Protein AF-0000000082897290 (afdb_homodimer)

Organism: Panagrellus redivivus (NCBI:txid6233)

Secondary structure (DSSP, 8-state):
-----------------------------------------HHHHHHHHHHHHHHHHHHHHHHHHHHHHHHHHHHHHHHTTS-PPPPS-HHHHHHSPPGGG-HHHHHHHHTS-------EE--HHHHHHHHHHHHHHHHHHHTTSHHHHTS-HHHHHHHHHHHTTHHHHHHHHHHS--S-TT-EE-TTSEEE-SS--TTS-HHHHHHHHHIIIIIIHHHHHHT--HHHHHHHHHHHHS-TT-TT--HHHHHHHHHHHHHHHHHHHHHHHHHH-HHHHHHHHHHHHHHHHHHHHHHHHHHHHHHHHHHTT-S---HHHHHHHH---HHHHHHHHH---------------------------/-----------------------------------------HHHHHHHHHHHHHHHHHHHHHHHHHHHHHHHHHHHHHHTTS-PPPPS-HHHHHHSPPGGG-HHHHHHHHTS-------EE--HHHHHHHHHHHHHHHHHHHTTSHHHHTS-HHHHHHHHHHHTTHHHHHHHHHHS--S-TT-EE-TTSEEE-SS--TTS-HHHHHHHHHIIIIIIHHHHHHT--HHHHHHHHHHHHS-TT-TT--HHHHHHHHHHHHHHHHHHHHHHHHHH-HHHHHHHHHHHHHHHHHHHHHHHHHHHHHHHHHHTT-S---HHHHHHHH---HHHHHHHHH---------------------------

InterPro domains:
  IPR000536 Nuclear hormone receptor, ligand-binding domain [PF00104] (116-308)
  IPR000536 Nuclear hormone receptor, ligand-binding domain [PS51843] (71-324)
  IPR000536 Nuclear hormone receptor, ligand-binding domain [SM00430] (129-295)
  IPR001723 Nuclear hormone receptor [PR00398] (130-151)
  IPR001723 Nuclear hormone receptor [PR00398] (151-167)
  IPR001723 Nuclear hormone receptor [PR00398] (222-237)
  IPR001723 Nuclear hormone receptor [PR00398] (283-300)
  IPR035500 Nuclear hormone receptor-like domain superfamily [G3DSA:1.10.565.10] (68-333)
  IPR035500 Nuclear hormone receptor-like domain superfamily [SSF48508] (71-319)
  IPR050274 Nuclear hormone receptor family NR2 subfamily [PTHR24083] (1-321)

Foldseek 3Di:
DDDDPDDPPPDDPPPPDCPPDPPDPDDDCPPPDPPPPDDPVPVVVVVVVVVVVVVVVLLVVLLVLLVLLLVLLVLCVQQLQFPDDADQDPLCLQPDAACSVPVVSSVVRSPDGQAADEADADDPVNVQRSLRSQLSSVSSSQCSQVLLVPDDPQQNLLLSLLCSPLRSLLVQLVPADPPDQFWTADRNNHIDGLDDDVLDDPLVSVLSVLSSPLPNNLCVVLVDDSSLSSLLSLLLSLQLPGPPHDPVSSVVSVVSSVSSLVSSLVVLCVVPHNVVSVVSSVSSVCSSVSSNVSSVSVLVVVVVCVVVVSDDHRPNRCCSNPNDDPVRVVVVVPCPPPPPPPPPPPVPPPPPPPPPPPDDD/DDDDDDPDDDDDPPPDDPPPPPPDPDDDPDPPDPDPPDDPVPVVVVVVVVVVVVVVVLLVVLLVLLVLLLVLLVLCVQQLQFPDDADQDPLCLQPDAACSVPVVSSVVRSPDGQAADEADADDPVNVQRSLRSQLSSVSSSQCSQVLLVVDDSQQNLLLSLLCSPLRSLLVQLQPADPPDQFWTADRNNHIDGLDDDVLDDPLVSVLSVLSSPLPNNLCVVLVDDSSLSSLLSLLLSLQLPGPPHDPVSSVVSVVSSVSSLVSSLVVLCVVPHNVVSVVSSVSSVCSSVSSNVSSVSVLVVVVVCVVVVSDDHRPNRCCSNPNDDPVRVVVVVPCPPPPPPPPPCPVPPPPPPPPPPPDPD

Solvent-accessible surface area (backbone atoms only — not comparable to full-atom values): 41836 Å² total; per-residue (Å²): 132,86,89,67,96,65,89,67,87,69,81,79,84,73,78,82,80,80,76,76,78,78,76,80,80,80,73,86,72,78,81,71,78,81,70,80,78,75,82,78,62,64,58,59,55,48,53,53,46,49,51,47,49,51,50,49,51,50,49,50,52,23,39,50,51,47,51,50,42,32,53,52,43,54,52,42,68,50,38,72,38,27,74,73,76,65,67,74,41,64,67,57,54,69,72,46,84,45,60,85,79,34,67,66,59,49,55,59,39,40,70,56,51,54,62,59,77,56,80,40,77,53,50,73,65,52,54,53,53,52,47,50,44,41,50,42,49,47,50,37,53,46,58,71,36,69,67,54,59,71,46,55,70,66,42,45,51,22,42,50,37,55,31,60,56,41,48,46,53,50,52,44,49,69,67,26,60,90,74,54,81,53,41,40,42,47,61,55,19,34,24,53,51,82,68,85,56,87,90,48,62,69,59,55,55,56,46,48,46,44,44,34,63,61,43,32,40,53,46,58,74,63,61,66,46,70,56,57,45,31,44,49,54,49,42,67,49,39,46,52,76,37,64,79,46,55,78,85,49,26,61,57,34,42,50,49,23,48,35,41,52,43,29,47,50,54,51,36,27,74,72,64,33,65,73,54,23,50,48,52,49,49,57,57,45,48,45,36,26,50,43,30,36,47,34,54,54,47,53,51,36,50,53,52,32,49,74,69,62,73,52,88,70,54,72,41,51,41,37,46,74,71,46,73,54,66,72,62,54,55,53,65,72,62,63,72,68,74,79,67,74,79,71,75,74,73,73,70,71,75,77,73,76,75,77,80,72,75,78,82,122,124,92,76,77,82,81,86,74,82,91,76,84,80,80,80,79,81,77,77,77,79,78,75,81,79,83,74,85,69,82,79,72,80,81,70,81,76,73,81,76,63,64,59,58,52,47,52,52,47,49,52,47,49,51,50,50,50,51,49,52,53,24,40,50,50,46,51,51,42,31,52,51,43,54,52,42,68,51,36,72,37,26,75,74,77,63,67,75,40,62,66,58,54,66,72,46,83,43,60,84,80,33,66,67,57,48,56,58,40,38,71,56,50,55,62,60,75,56,83,39,76,52,48,72,66,52,53,52,54,52,46,50,45,41,50,43,48,47,48,37,53,45,58,71,36,69,66,55,60,72,48,55,71,67,42,45,52,22,40,49,36,52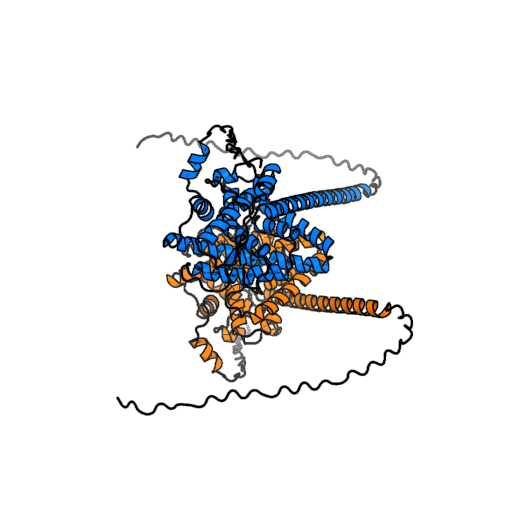,33,61,56,41,48,44,51,50,50,45,48,69,68,26,60,90,75,53,80,53,41,41,40,46,62,53,18,33,23,53,52,82,69,85,55,85,90,49,61,69,59,56,54,56,47,49,45,44,44,34,63,61,42,32,41,52,47,58,74,63,61,67,47,70,58,58,44,30,43,49,54,49,41,66,48,38,45,53,76,37,64,80,47,54,77,87,49,26,61,57,32,42,50,50,24,48,36,42,53,44,30,48,51,53,52,36,28,74,72,64,33,63,72,55,23,50,49,53,50,51,56,57,46,47,44,36,25,50,44,30,38,48,33,55,54,48,52,51,37,50,52,50,32,50,72,70,63,71,53,87,70,55,71,41,52,40,37,45,73,71,48,72,54,68,73,59,56,55,56,64,70,61,62,72,68,72,80,68,73,80,70,73,73,74,73,71,71,76,77,74,76,76,77,79,65,81,77,83,123

Radius of gyration: 34.41 Å; Cα contacts (8 Å, |Δi|>4): 684; chains: 2; bounding box: 102×149×90 Å

Sequence (722 aa):
MDPKAIQQNRDPIGYTKRTRRYTNIKSGSTAAPIVPRSQPGSNESRLSTESHNALVAEHLAEDALLQSLMQVERDIEKIRNSHMTTKHNLIEAVTSPSIFNNPQFIELQAKTPHVMESLRPATQTDYHYWHEREWAIMIEWAKMIPVYNSLALTDKLALLRHSAFPYPSLIQCFYTPDRGPDVIVFPNGAFFDKTPEPLRPAGFQRKKHQMLDNLLKPLRKLNIDINEFAAAKAIFFLNPDADDLNETVRGLIADGRSAITNALYRYMVKKCGSEEAADRFGKLLLLGTVIATMAVEMKEAVVVADFFEQMTFSPFAKQLLFGIKQEEMEECKISPQGIAPLNYDIHALPINGTNFHANGHMDPKAIQQNRDPIGYTKRTRRYTNIKSGSTAAPIVPRSQPGSNESRLSTESHNALVAEHLAEDALLQSLMQVERDIEKIRNSHMTTKHNLIEAVTSPSIFNNPQFIELQAKTPHVMESLRPATQTDYHYWHEREWAIMIEWAKMIPVYNSLALTDKLALLRHSAFPYPSLIQCFYTPDRGPDVIVFPNGAFFDKTPEPLRPAGFQRKKHQMLDNLLKPLRKLNIDINEFAAAKAIFFLNPDADDLNETVRGLIADGRSAITNALYRYMVKKCGSEEAADRFGKLLLLGTVIATMAVEMKEAVVVADFFEQMTFSPFAKQLLFGIKQEEMEECKISPQGIAPLNYDIHALPINGTNFHANGH

pLDDT: mean 77.94, std 27.73, range [15.95, 98.69]

Nearest PDB structures (foldseek):
  8huo-assembly1_A  TM=7.165E-01  e=1.984E-06  Homo sapiens
  5u3y-assembly2_B  TM=6.704E-01  e=2.699E-06  Homo sapiens
  7vwg-assembly1_B  TM=7.134E-01  e=1.056E-05  Homo sapiens
  2zk0-assembly2_B-2  TM=6.771E-01  e=6.228E-06  Homo sapiens
  3et2-assembly1_A  TM=6.827E-01  e=1.437E-05  Homo sapiens

Structure (mmCIF, N/CA/C/O backbone):
data_AF-0000000082897290-model_v1
#
loop_
_entity.id
_entity.type
_entity.pdbx_description
1 polymer 'NR LBD domain-containing protein'
#
loop_
_atom_site.group_PDB
_atom_site.id
_atom_site.type_symbol
_atom_site.label_atom_id
_atom_site.label_alt_id
_atom_site.label_comp_id
_atom_site.label_asym_id
_atom_site.label_entity_id
_atom_site.label_seq_id
_atom_site.pdbx_PDB_ins_code
_atom_site.Cartn_x
_atom_site.Cartn_y
_atom_site.Cartn_z
_atom_site.occupancy
_atom_site.B_iso_or_equiv
_atom_site.auth_seq_id
_atom_site.auth_comp_id
_atom_site.auth_asym_id
_atom_site.auth_atom_id
_atom_site.pdbx_PDB_model_num
ATOM 1 N N . MET A 1 1 ? 47.062 -18.688 30.562 1 17.91 1 MET A N 1
ATOM 2 C CA . MET A 1 1 ? 46.906 -20.141 30.344 1 17.91 1 MET A CA 1
ATOM 3 C C . MET A 1 1 ? 45.812 -20.703 31.219 1 17.91 1 MET A C 1
ATOM 5 O O . MET A 1 1 ? 45 -21.516 30.75 1 17.91 1 MET A O 1
ATOM 9 N N . ASP A 1 2 ? 45.719 -20.641 32.656 1 15.95 2 ASP A N 1
ATOM 10 C CA . ASP A 1 2 ? 45.781 -22 33.188 1 15.95 2 ASP A CA 1
ATOM 11 C C . ASP A 1 2 ? 44.469 -22.719 33.031 1 15.95 2 ASP A C 1
ATOM 13 O O . ASP A 1 2 ? 44.406 -23.844 32.531 1 15.95 2 ASP A O 1
ATOM 17 N N . PRO A 1 3 ? 43.688 -22.719 34.125 1 18.58 3 PRO A N 1
ATOM 18 C CA . PRO A 1 3 ? 43.281 -23.75 35.062 1 18.58 3 PRO A CA 1
ATOM 19 C C . PRO A 1 3 ? 42.094 -24.594 34.594 1 18.58 3 PRO A C 1
ATOM 21 O O . PRO A 1 3 ? 41.344 -24.141 33.719 1 18.58 3 PRO A O 1
ATOM 24 N N . LYS A 1 4 ? 41.875 -25.781 35.312 1 16.64 4 LYS A N 1
ATOM 25 C CA . LYS A 1 4 ? 41.594 -27.203 35.531 1 16.64 4 LYS A CA 1
ATOM 26 C C . LYS A 1 4 ? 40.094 -27.438 35.625 1 16.64 4 LYS A C 1
ATOM 28 O O . LYS A 1 4 ? 39.625 -28.578 35.656 1 16.64 4 LYS A O 1
ATOM 33 N N . ALA A 1 5 ? 39.375 -26.656 36.438 1 18.72 5 ALA A N 1
ATOM 34 C CA . ALA A 1 5 ? 38.5 -27.5 37.25 1 18.72 5 ALA A CA 1
ATOM 35 C C . ALA A 1 5 ? 37.469 -28.203 36.344 1 18.72 5 ALA A C 1
ATOM 37 O O . ALA A 1 5 ? 36.625 -27.547 35.719 1 18.72 5 ALA A O 1
ATOM 38 N N . ILE A 1 6 ? 37.75 -29.406 35.938 1 17.88 6 ILE A N 1
ATOM 39 C CA . ILE A 1 6 ? 37.375 -30.547 35.094 1 17.88 6 ILE A CA 1
ATOM 40 C C . ILE A 1 6 ? 36 -31.062 35.531 1 17.88 6 ILE A C 1
ATOM 42 O O . ILE A 1 6 ? 35.281 -31.656 34.719 1 17.88 6 ILE A O 1
ATOM 46 N N . GLN A 1 7 ? 35.594 -31 36.938 1 17.83 7 GLN A N 1
ATOM 47 C CA . GLN A 1 7 ? 35.094 -32.312 37.281 1 17.83 7 GLN A CA 1
ATOM 48 C C . GLN A 1 7 ? 33.781 -32.656 36.531 1 17.83 7 GLN A C 1
ATOM 50 O O . GLN A 1 7 ? 32.875 -31.828 36.469 1 17.83 7 GLN A O 1
ATOM 55 N N . GLN A 1 8 ? 33.688 -33.844 35.812 1 18.17 8 GLN A N 1
ATOM 56 C CA . GLN A 1 8 ? 33 -34.719 34.875 1 18.17 8 GLN A CA 1
ATOM 57 C C . GLN A 1 8 ? 31.766 -35.344 35.531 1 18.17 8 GLN A C 1
ATOM 59 O O . GLN A 1 8 ? 31.078 -36.156 34.938 1 18.17 8 GLN A O 1
ATOM 64 N N . ASN A 1 9 ? 31.469 -35.094 36.906 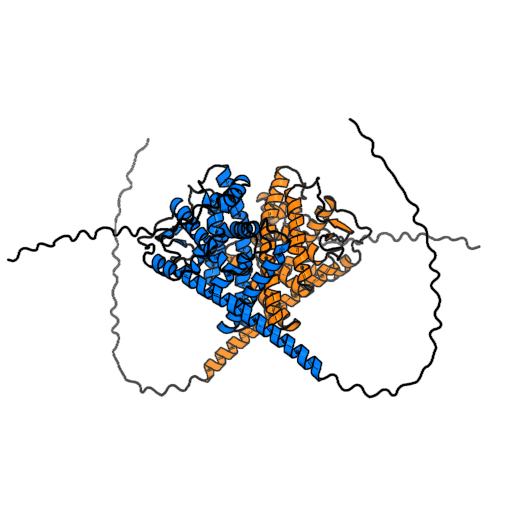1 18.45 9 ASN A N 1
ATOM 65 C CA . ASN A 1 9 ? 30.828 -36.312 37.406 1 18.45 9 ASN A CA 1
ATOM 66 C C . ASN A 1 9 ? 29.547 -36.625 36.625 1 18.45 9 ASN A C 1
ATOM 68 O O . ASN A 1 9 ? 28.672 -35.781 36.5 1 18.45 9 ASN A O 1
ATOM 72 N N . ARG A 1 10 ? 29.531 -37.75 35.844 1 19.09 10 ARG A N 1
ATOM 73 C CA . ARG A 1 10 ? 28.688 -38.531 34.938 1 19.09 10 ARG A CA 1
ATOM 74 C C . ARG A 1 10 ? 27.547 -39.219 35.688 1 19.09 10 ARG A C 1
ATOM 76 O O . ARG A 1 10 ? 26.844 -40.062 35.125 1 19.09 10 ARG A O 1
ATOM 83 N N . ASP A 1 11 ? 27.203 -38.781 36.938 1 19.39 11 ASP A N 1
ATOM 84 C CA . ASP A 1 11 ? 26.562 -39.906 37.562 1 19.39 11 ASP A CA 1
ATOM 85 C C . ASP A 1 11 ? 25.469 -40.5 36.688 1 19.39 11 ASP A C 1
ATOM 87 O O . ASP A 1 11 ? 24.906 -39.781 35.844 1 19.39 11 ASP A O 1
ATOM 91 N N . PRO A 1 12 ? 25.094 -41.875 36.906 1 19.12 12 PRO A N 1
ATOM 92 C CA . PRO A 1 12 ? 24.5 -43.125 36.375 1 19.12 12 PRO A CA 1
ATOM 93 C C . PRO A 1 12 ? 22.984 -43.094 36.375 1 19.12 12 PRO A C 1
ATOM 95 O O . PRO A 1 12 ? 22.359 -42.719 37.375 1 19.12 12 PRO A O 1
ATOM 98 N N . ILE A 1 13 ? 22.328 -42.812 35.281 1 18.86 13 ILE A N 1
ATOM 99 C CA . ILE A 1 13 ? 20.891 -42.75 35.031 1 18.86 13 ILE A CA 1
ATOM 100 C C . ILE A 1 13 ? 20.234 -44.062 35.375 1 18.86 13 ILE A C 1
ATOM 102 O O . ILE A 1 13 ? 20.516 -45.094 34.75 1 18.86 13 ILE A O 1
ATOM 106 N N . GLY A 1 14 ? 20.25 -44.438 36.719 1 18.25 14 GLY A N 1
ATOM 107 C CA . GLY A 1 14 ? 19.609 -45.688 37.094 1 18.25 14 GLY A CA 1
ATOM 108 C C . GLY A 1 14 ? 18.203 -45.844 36.562 1 18.25 14 GLY A C 1
ATOM 109 O O . GLY A 1 14 ? 17.469 -44.844 36.438 1 18.25 14 GLY A O 1
ATOM 110 N N . TYR A 1 15 ? 17.891 -46.875 35.781 1 18.67 15 TYR A N 1
ATOM 111 C CA . TYR A 1 15 ? 16.766 -47.375 35 1 18.67 15 TYR A CA 1
ATOM 112 C C . TYR A 1 15 ? 15.602 -47.781 35.875 1 18.67 15 TYR A C 1
ATOM 114 O O . TYR A 1 15 ? 15.656 -48.844 36.531 1 18.67 15 TYR A O 1
ATOM 122 N N . THR A 1 16 ? 15.25 -47.031 36.938 1 19.14 16 THR A N 1
ATOM 123 C CA . THR A 1 16 ? 14.297 -47.719 37.781 1 19.14 16 THR A CA 1
ATOM 124 C C . THR A 1 16 ? 13.07 -48.156 36.969 1 19.14 16 THR A C 1
ATOM 126 O O . THR A 1 16 ? 12.562 -47.375 36.156 1 19.14 16 THR A O 1
ATOM 129 N N . LYS A 1 17 ? 12.773 -49.531 36.938 1 20.09 17 LYS A N 1
ATOM 130 C CA . LYS A 1 17 ? 11.812 -50.469 36.344 1 20.09 17 LYS A CA 1
ATOM 131 C C . LYS A 1 17 ? 10.391 -50.156 36.812 1 20.09 17 LYS A C 1
ATOM 133 O O . LYS A 1 17 ? 10.164 -49.812 37.969 1 20.09 17 LYS A O 1
ATOM 138 N N . ARG A 1 18 ? 9.469 -50 35.875 1 18.95 18 ARG A N 1
ATOM 139 C CA . ARG A 1 18 ? 8.062 -49.625 35.688 1 18.95 18 ARG A CA 1
ATOM 140 C C . ARG A 1 18 ? 7.141 -50.656 36.344 1 18.95 18 ARG A C 1
ATOM 142 O O . ARG A 1 18 ? 6.883 -51.719 35.781 1 18.95 18 ARG A O 1
ATOM 149 N N . THR A 1 19 ? 7.375 -51.094 37.562 1 19.8 19 THR A N 1
ATOM 150 C CA . THR A 1 19 ? 6.504 -52.188 37.938 1 19.8 19 THR A CA 1
ATOM 151 C C . THR A 1 19 ? 5.047 -51.75 37.969 1 19.8 19 THR A C 1
ATOM 153 O O . THR A 1 19 ? 4.621 -51.062 38.906 1 19.8 19 THR A O 1
ATOM 156 N N . ARG A 1 20 ? 4.461 -51.156 37.031 1 19.67 20 ARG A N 1
ATOM 157 C CA . ARG A 1 20 ? 3.131 -50.562 37.219 1 19.67 20 ARG A CA 1
ATOM 158 C C . ARG A 1 20 ? 2.111 -51.656 37.562 1 19.67 20 ARG A C 1
ATOM 160 O O . ARG A 1 20 ? 1.987 -52.625 36.812 1 19.67 20 ARG A O 1
ATOM 167 N N . ARG A 1 21 ? 1.776 -51.75 38.844 1 20.03 21 ARG A N 1
ATOM 168 C CA . ARG A 1 21 ? 0.795 -52.656 39.469 1 20.03 21 ARG A CA 1
ATOM 169 C C . ARG A 1 21 ? -0.577 -52.469 38.812 1 20.03 21 ARG A C 1
ATOM 171 O O . ARG A 1 21 ? -1.028 -51.344 38.594 1 20.03 21 ARG A O 1
ATOM 178 N N . TYR A 1 22 ? -1.139 -53.469 38.156 1 20.02 22 TYR A N 1
ATOM 179 C CA . TYR A 1 22 ? -2.365 -53.781 37.438 1 20.02 22 TYR A CA 1
ATOM 180 C C . TYR A 1 22 ? -3.578 -53.719 38.344 1 20.02 22 TYR A C 1
ATOM 182 O O . TYR A 1 22 ? -3.705 -54.531 39.25 1 20.02 22 TYR A O 1
ATOM 190 N N . THR A 1 23 ? -3.826 -52.531 39 1 19.8 23 THR A N 1
ATOM 191 C CA . THR A 1 23 ? -4.961 -52.594 39.906 1 19.8 23 THR A CA 1
ATOM 192 C C . THR A 1 23 ? -6.207 -53.094 39.188 1 19.8 23 THR A C 1
ATOM 194 O O . THR A 1 23 ? -6.422 -52.781 38 1 19.8 23 THR A O 1
ATOM 197 N N . ASN A 1 24 ? -6.891 -54.094 39.719 1 21.73 24 ASN A N 1
ATOM 198 C CA . ASN A 1 24 ? -8.031 -54.938 39.438 1 21.73 24 ASN A CA 1
ATOM 199 C C . ASN A 1 24 ? -9.336 -54.156 39.406 1 21.73 24 ASN A C 1
ATOM 201 O O . ASN A 1 24 ? -9.797 -53.656 40.438 1 21.73 24 ASN A O 1
ATOM 205 N N . ILE A 1 25 ? -9.539 -53.281 38.5 1 20.27 25 ILE A N 1
ATOM 206 C CA . ILE A 1 25 ? -10.742 -52.438 38.531 1 20.27 25 ILE A CA 1
ATOM 207 C C . ILE A 1 25 ? -11.984 -53.312 38.438 1 20.27 25 ILE A C 1
ATOM 209 O O . ILE A 1 25 ? -12.125 -54.094 37.5 1 20.27 25 ILE A O 1
ATOM 213 N N . LYS A 1 26 ? -12.68 -53.531 39.531 1 21.91 26 LYS A N 1
ATOM 214 C CA . LYS A 1 26 ? -13.93 -54.25 39.781 1 21.91 26 LYS A CA 1
ATOM 215 C C . LYS A 1 26 ? -15.047 -53.719 38.875 1 21.91 26 LYS A C 1
ATOM 217 O O . LYS A 1 26 ? -15.117 -52.531 38.625 1 21.91 26 LYS A O 1
ATOM 222 N N . SER A 1 27 ? -15.914 -54.594 38.25 1 20.2 27 SER A N 1
ATOM 223 C CA . SER A 1 27 ? -16.891 -54.719 37.156 1 20.2 27 SER A CA 1
ATOM 224 C C . SER A 1 27 ? -18.219 -54.062 37.531 1 20.2 27 SER A C 1
ATOM 226 O O . SER A 1 27 ? -19.172 -54.094 36.781 1 20.2 27 SER A O 1
ATOM 228 N N . GLY A 1 28 ? -18.516 -53.594 38.75 1 23.12 28 GLY A N 1
ATOM 229 C CA . GLY A 1 28 ? -19.938 -53.75 39.031 1 23.12 28 GLY A CA 1
ATOM 230 C C . GLY A 1 28 ? -20.797 -52.812 38.188 1 23.12 28 GLY A C 1
ATOM 231 O O . GLY A 1 28 ? -20.547 -51.594 38.125 1 23.12 28 GLY A O 1
ATOM 232 N N . SER A 1 29 ? -21.469 -53.281 37.125 1 21.47 29 SER A N 1
ATOM 233 C CA . SER A 1 29 ? -22.266 -52.719 36.031 1 21.47 29 SER A CA 1
ATOM 234 C C . SER A 1 29 ? -23.547 -52.094 36.531 1 21.47 29 SER A C 1
ATOM 236 O O . SER A 1 29 ? -24.641 -52.594 36.281 1 21.47 29 SER A O 1
ATOM 238 N N . THR A 1 30 ? -23.734 -51.656 37.75 1 24.75 30 THR A N 1
ATOM 239 C CA . THR A 1 30 ? -25.156 -51.438 38 1 24.75 30 THR A CA 1
ATOM 240 C C . THR A 1 30 ? -25.688 -50.344 37.062 1 24.75 30 THR A C 1
ATOM 242 O O . THR A 1 30 ? -25.047 -49.281 36.906 1 24.75 30 THR A O 1
ATOM 245 N N . ALA A 1 31 ? -26.672 -50.656 36.188 1 23.97 31 ALA A N 1
ATOM 246 C CA . ALA A 1 31 ? -27.391 -49.969 35.094 1 23.97 31 ALA A CA 1
ATOM 247 C C . ALA A 1 31 ? -28.125 -48.75 35.625 1 23.97 31 ALA A C 1
ATOM 249 O O . ALA A 1 31 ? -29.094 -48.875 36.375 1 23.97 31 ALA A O 1
ATOM 250 N N . ALA A 1 32 ? -27.469 -47.781 36.156 1 25.62 32 ALA A N 1
ATOM 251 C CA . ALA A 1 32 ? -28.312 -46.719 36.719 1 25.62 32 ALA A CA 1
ATOM 252 C C . ALA A 1 32 ? -29.234 -46.156 35.656 1 25.62 32 ALA A C 1
ATOM 254 O O . ALA A 1 32 ? -28.891 -46.125 34.469 1 25.62 32 ALA A O 1
ATOM 255 N N . PRO A 1 33 ? -30.516 -45.906 35.969 1 27.67 33 PRO A N 1
ATOM 256 C CA . PRO A 1 33 ? -31.641 -45.438 35.156 1 27.67 33 PRO A CA 1
ATOM 257 C C . PRO A 1 33 ? -31.359 -44.094 34.5 1 27.67 33 PRO A C 1
ATOM 259 O O . PRO A 1 33 ? -30.688 -43.25 35.094 1 27.67 33 PRO A O 1
ATOM 262 N N . ILE A 1 34 ? -31.25 -44.062 33.188 1 27.41 34 ILE A N 1
ATOM 263 C CA . ILE A 1 34 ? -30.953 -42.938 32.312 1 27.41 34 ILE A CA 1
ATOM 264 C C . ILE A 1 34 ? -31.969 -41.812 32.562 1 27.41 34 ILE A C 1
ATOM 266 O O . ILE A 1 34 ? -33.156 -42 32.312 1 27.41 34 ILE A O 1
ATOM 270 N N . VAL A 1 35 ? -31.906 -41.094 33.656 1 30.12 35 VAL A N 1
ATOM 271 C CA . VAL A 1 35 ? -32.812 -39.938 33.781 1 30.12 35 VAL A CA 1
ATOM 272 C C . VAL A 1 35 ? -32.688 -39.062 32.531 1 30.12 35 VAL A C 1
ATOM 274 O O . VAL A 1 35 ? -31.578 -38.844 32.031 1 30.12 35 VAL A O 1
ATOM 277 N N . PRO A 1 36 ? -33.75 -38.812 31.781 1 29.11 36 PRO A N 1
ATOM 278 C CA . PRO A 1 36 ? -33.812 -38.031 30.531 1 29.11 36 PRO A CA 1
ATOM 279 C C . PRO A 1 36 ? -33.125 -36.656 30.672 1 29.11 36 PRO A C 1
ATOM 281 O O . PRO A 1 36 ? -33.375 -35.969 31.672 1 29.11 36 PRO A O 1
ATOM 284 N N . ARG A 1 37 ? -31.922 -36.469 30.234 1 29 37 ARG A N 1
ATOM 285 C CA . ARG A 1 37 ? -31.203 -35.219 30.25 1 29 37 ARG A CA 1
ATOM 286 C C . ARG A 1 37 ? -32.062 -34.062 29.75 1 29 37 ARG A C 1
ATOM 288 O O . ARG A 1 37 ? -32.688 -34.156 28.688 1 29 37 ARG A O 1
ATOM 295 N N . SER A 1 38 ? -32.531 -33.25 30.625 1 33.5 38 SER A N 1
ATOM 296 C CA . SER A 1 38 ? -33.219 -32 30.375 1 33.5 38 SER A CA 1
ATOM 297 C C . SER A 1 38 ? -32.562 -31.219 29.25 1 33.5 38 SER A C 1
ATOM 299 O O . SER A 1 38 ? -31.344 -31.297 29.062 1 33.5 38 SER A O 1
ATOM 301 N N . GLN A 1 39 ? -33.25 -30.719 28.25 1 35.34 39 GLN A N 1
ATOM 302 C CA . GLN A 1 39 ? -32.938 -29.969 27.031 1 35.34 39 GLN A CA 1
ATOM 303 C C . GLN A 1 39 ? -32.031 -28.781 27.328 1 35.34 39 GLN A C 1
ATOM 305 O O . GLN A 1 39 ? -32.344 -27.969 28.203 1 35.34 39 GLN A O 1
ATOM 310 N N . PRO A 1 40 ? -30.688 -28.844 27.219 1 41.09 40 PRO A N 1
ATOM 311 C CA . PRO A 1 40 ? -29.766 -27.719 27.406 1 41.09 40 PRO A CA 1
ATOM 312 C C . PRO A 1 40 ? -30.172 -26.469 26.625 1 41.09 40 PRO A C 1
ATOM 314 O O . PRO A 1 40 ? -29.531 -26.141 25.609 1 41.09 40 PRO A O 1
ATOM 317 N N . GLY A 1 41 ? -31.312 -26.141 26.344 1 42.03 41 GLY A N 1
ATOM 318 C CA . GLY A 1 41 ? -31.781 -24.953 25.641 1 42.03 41 GLY A CA 1
ATOM 319 C C . GLY A 1 41 ? -31.234 -23.656 26.203 1 42.03 41 GLY A C 1
ATOM 320 O O . GLY A 1 41 ? -31.266 -22.625 25.547 1 42.03 41 GLY A O 1
ATOM 321 N N . SER A 1 42 ? -31.078 -23.469 27.469 1 49.78 42 SER A N 1
ATOM 322 C CA . SER A 1 42 ? -30.844 -22.172 28.094 1 49.78 42 SER A CA 1
ATOM 323 C C . SER A 1 42 ? -29.406 -21.719 27.891 1 49.78 42 SER A C 1
ATOM 325 O O . SER A 1 42 ? -29.141 -20.516 27.766 1 49.78 42 SER A O 1
ATOM 327 N N . ASN A 1 43 ? -28.453 -22.562 27.875 1 49.75 43 ASN A N 1
ATOM 328 C CA . ASN A 1 43 ? -27.062 -22.125 27.875 1 49.75 43 ASN A CA 1
ATOM 329 C C . ASN A 1 43 ? -26.609 -21.641 26.5 1 49.75 43 ASN A C 1
ATOM 331 O O . ASN A 1 43 ? -25.766 -20.75 26.391 1 49.75 43 ASN A O 1
ATOM 335 N N . GLU A 1 44 ? -27.141 -22.312 25.5 1 51.84 44 GLU A N 1
ATOM 336 C CA . GLU A 1 44 ? -26.781 -21.844 24.172 1 51.84 44 GLU A CA 1
ATOM 337 C C . GLU A 1 44 ? -27.281 -20.438 23.906 1 51.84 44 GLU A C 1
ATOM 339 O O . GLU A 1 44 ? -26.594 -19.625 23.281 1 51.84 44 GLU A O 1
ATOM 344 N N . SER A 1 45 ? -28.5 -20.188 24.484 1 55.06 45 SER A N 1
ATOM 345 C CA . SER A 1 45 ? -29.031 -18.844 24.328 1 55.06 45 SER A CA 1
ATOM 346 C C . SER A 1 45 ? -28.203 -17.828 25.109 1 55.06 45 SER A C 1
ATOM 348 O O . SER A 1 45 ? -28.062 -16.688 24.672 1 55.06 45 SER A O 1
ATOM 350 N N . ARG A 1 46 ? -27.656 -18.281 26.188 1 52.56 46 ARG A N 1
ATOM 351 C CA . ARG A 1 46 ? -26.875 -17.375 27.016 1 52.56 46 ARG A CA 1
ATOM 352 C C . ARG A 1 46 ? -25.516 -17.109 26.375 1 52.56 46 ARG A C 1
ATOM 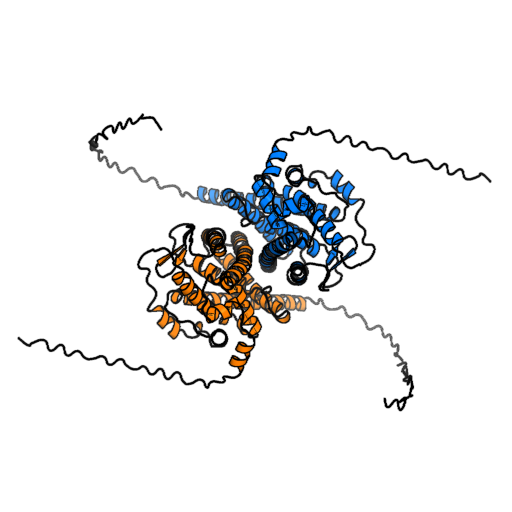354 O O . ARG A 1 46 ? -25.031 -15.977 26.391 1 52.56 46 ARG A O 1
ATOM 361 N N . LEU A 1 47 ? -24.844 -18.141 25.797 1 57.31 47 LEU A N 1
ATOM 362 C CA . LEU A 1 47 ? -23.547 -17.969 25.125 1 57.31 47 LEU A CA 1
ATOM 363 C C . LEU A 1 47 ? -23.688 -17.109 23.875 1 57.31 47 LEU A C 1
ATOM 365 O O . LEU A 1 47 ? -22.828 -16.266 23.609 1 57.31 47 LEU A O 1
ATOM 369 N N . SER A 1 48 ? -24.859 -17.328 23.188 1 64.88 48 SER A N 1
ATOM 370 C CA . SER A 1 48 ? -25.125 -16.484 22.031 1 64.88 48 SER A CA 1
ATOM 371 C C . SER A 1 48 ? -25.375 -15.039 22.422 1 64.88 48 SER A C 1
ATOM 373 O O . SER A 1 48 ? -24.906 -14.117 21.766 1 64.88 48 SER A O 1
ATOM 375 N N . THR A 1 49 ? -26.016 -14.891 23.562 1 68.69 49 THR A N 1
ATOM 376 C CA . THR A 1 49 ? -26.297 -13.547 24.031 1 68.69 49 THR A CA 1
ATOM 377 C C . THR A 1 49 ? -25.031 -12.875 24.547 1 68.69 49 THR A C 1
ATOM 379 O O . THR A 1 49 ? -24.797 -11.688 24.297 1 68.69 49 THR A O 1
ATOM 382 N N . GLU A 1 50 ? -24.219 -13.633 25.234 1 69.31 50 GLU A N 1
ATOM 383 C CA . GLU A 1 50 ? -22.969 -13.086 25.734 1 69.31 50 GLU A CA 1
ATOM 384 C C . GLU A 1 50 ? -22.031 -12.703 24.594 1 69.31 50 GLU A C 1
ATOM 386 O O . GLU A 1 50 ? -21.359 -11.672 24.656 1 69.31 50 GLU A O 1
ATOM 391 N N . SER A 1 51 ? -22 -13.586 23.625 1 71.81 51 SER A N 1
ATOM 392 C CA . SER A 1 51 ? -21.188 -13.297 22.453 1 71.81 51 SER A CA 1
ATOM 393 C C . SER A 1 51 ? -21.688 -12.062 21.719 1 71.81 51 SER A C 1
ATOM 395 O O . SER A 1 51 ? -20.906 -11.227 21.281 1 71.81 51 SER A O 1
ATOM 397 N N . HIS A 1 52 ? -22.953 -11.961 21.766 1 74.69 52 HIS A N 1
ATOM 398 C CA . HIS A 1 52 ? -23.547 -10.797 21.125 1 74.69 52 HIS A CA 1
ATOM 399 C C . HIS A 1 52 ? -23.266 -9.523 21.922 1 74.69 52 HIS A C 1
ATOM 401 O O . HIS A 1 52 ? -22.953 -8.484 21.344 1 74.69 52 HIS A O 1
ATOM 407 N N . ASN A 1 53 ? -23.359 -9.672 23.172 1 77.88 53 ASN A N 1
ATOM 408 C CA . ASN A 1 53 ? -23.078 -8.523 24.031 1 77.88 53 ASN A CA 1
ATOM 409 C C . ASN A 1 53 ? -21.609 -8.102 23.938 1 77.88 53 ASN A C 1
ATOM 411 O O . ASN A 1 53 ? -21.312 -6.91 23.953 1 77.88 53 ASN A O 1
ATOM 415 N N . ALA A 1 54 ? -20.781 -9.031 23.891 1 79.94 54 ALA A N 1
ATOM 416 C CA . ALA A 1 54 ? -19.359 -8.742 23.75 1 79.94 54 ALA A CA 1
ATOM 417 C C . ALA A 1 54 ? -19.062 -8.047 22.422 1 79.94 54 ALA A C 1
ATOM 419 O O . ALA A 1 54 ? -18.25 -7.125 22.359 1 79.94 54 ALA A O 1
ATOM 420 N N . LEU A 1 55 ? -19.75 -8.492 21.516 1 81.06 55 LEU A N 1
ATOM 421 C CA . LEU A 1 55 ? -19.578 -7.895 20.203 1 81.06 55 LEU A CA 1
ATOM 422 C C . LEU A 1 55 ? -20.062 -6.453 20.188 1 81.06 55 LEU A C 1
ATOM 424 O O . LEU A 1 55 ? -19.422 -5.574 19.609 1 81.06 55 LEU A O 1
ATOM 428 N N . VAL A 1 56 ? -21.094 -6.316 20.844 1 83.44 56 VAL A N 1
ATOM 429 C CA . VAL A 1 56 ? -21.656 -4.973 20.922 1 83.44 56 VAL A CA 1
ATOM 430 C C . VAL A 1 56 ? -20.719 -4.059 21.688 1 83.44 56 VAL A C 1
ATOM 432 O O . VAL A 1 56 ? -20.484 -2.914 21.297 1 83.44 56 VAL A O 1
ATOM 435 N N . ALA A 1 57 ? -20.219 -4.57 22.719 1 88 57 ALA A N 1
ATOM 436 C CA . ALA A 1 57 ? -19.281 -3.785 23.531 1 88 57 ALA A CA 1
ATOM 437 C C . ALA A 1 57 ? -18.031 -3.426 22.719 1 88 57 ALA A C 1
ATOM 439 O O . ALA A 1 57 ? -17.531 -2.307 22.828 1 88 57 ALA A O 1
ATOM 440 N N . GLU A 1 58 ? -17.562 -4.297 22.031 1 90.44 58 GLU A N 1
ATOM 441 C CA . GLU A 1 58 ? -16.406 -4.051 21.172 1 90.44 58 GLU A CA 1
ATOM 442 C C . GLU A 1 58 ? -16.703 -2.98 20.125 1 90.44 58 GLU A C 1
ATOM 444 O O . GLU A 1 58 ? -15.875 -2.1 19.891 1 90.44 58 GLU A O 1
ATOM 449 N N . HIS A 1 59 ? -17.844 -3.072 19.641 1 92.12 59 HIS A N 1
ATOM 450 C CA . HIS A 1 59 ? -18.25 -2.09 18.641 1 92.12 59 HIS A CA 1
ATOM 451 C C . HIS A 1 59 ? -18.328 -0.693 19.25 1 92.12 59 HIS A C 1
ATOM 453 O O . HIS A 1 59 ? -17.906 0.283 18.625 1 92.12 59 HIS A O 1
ATOM 459 N N . LEU A 1 60 ? -18.859 -0.682 20.406 1 93.81 60 LEU A N 1
ATOM 460 C CA . LEU A 1 60 ? -18.984 0.607 21.062 1 93.81 60 LEU A CA 1
ATOM 461 C C . LEU A 1 60 ? -17.625 1.209 21.375 1 93.81 60 LEU A C 1
ATOM 463 O O . LEU A 1 60 ? -17.422 2.418 21.234 1 93.81 60 LEU A O 1
ATOM 467 N N . ALA A 1 61 ? -16.766 0.408 21.781 1 96.06 61 ALA A N 1
ATOM 468 C CA . ALA A 1 61 ? -15.406 0.874 22.078 1 96.06 61 ALA A CA 1
ATOM 469 C C . ALA A 1 61 ? -14.703 1.373 20.812 1 96.06 61 ALA A C 1
ATOM 471 O O . ALA A 1 61 ? -14.016 2.396 20.844 1 96.06 61 ALA A O 1
ATOM 472 N N . GLU A 1 62 ? -14.836 0.69 19.797 1 96.69 62 GLU A N 1
ATOM 473 C CA . GLU A 1 62 ? -14.25 1.082 18.531 1 96.69 62 GLU A CA 1
ATOM 474 C C . GLU A 1 62 ? -14.836 2.402 18.031 1 96.69 62 GLU A C 1
ATOM 476 O O . GLU A 1 62 ? -14.109 3.27 17.547 1 96.69 62 GLU A O 1
ATOM 481 N N . ASP A 1 63 ? -16.109 2.514 18.188 1 97.19 63 ASP A N 1
ATOM 482 C CA . ASP A 1 63 ? -16.766 3.742 17.766 1 97.19 63 ASP A CA 1
ATOM 483 C C . ASP A 1 63 ? -16.328 4.93 18.609 1 97.19 63 ASP A C 1
ATOM 485 O O . ASP A 1 63 ? -16.188 6.043 18.109 1 97.19 63 ASP A O 1
ATOM 489 N N . ALA A 1 64 ? -16.188 4.66 19.859 1 97.62 64 ALA A N 1
ATOM 490 C CA . ALA A 1 64 ? -15.703 5.707 20.75 1 97.62 64 ALA A CA 1
ATOM 491 C C . ALA A 1 64 ? -14.297 6.156 20.359 1 97.62 64 ALA A C 1
ATOM 493 O O . ALA A 1 64 ? -13.977 7.344 20.438 1 97.62 64 ALA A O 1
ATOM 494 N N . LEU A 1 65 ? -13.484 5.227 20.047 1 97.69 65 LEU A N 1
ATOM 495 C CA . LEU A 1 65 ? -12.141 5.539 19.578 1 97.69 65 LEU A CA 1
ATOM 496 C C . LEU A 1 65 ? -12.195 6.43 18.328 1 97.69 65 LEU A C 1
ATOM 498 O O . LEU A 1 65 ? -11.477 7.43 18.25 1 97.69 65 LEU A O 1
ATOM 502 N N . LEU A 1 66 ? -13.008 6.062 17.406 1 98.19 66 LEU A N 1
ATOM 503 C CA . LEU A 1 66 ? -13.141 6.859 16.188 1 98.19 66 LEU A CA 1
ATOM 504 C C . LEU A 1 66 ? -13.648 8.258 16.516 1 98.19 66 LEU A C 1
ATOM 506 O O . LEU A 1 66 ? -13.18 9.242 15.938 1 98.19 66 LEU A O 1
ATOM 510 N N . GLN A 1 67 ? -14.578 8.344 17.438 1 98.06 67 GLN A N 1
ATOM 511 C CA . GLN A 1 67 ? -15.102 9.641 17.844 1 98.06 67 GLN A CA 1
ATOM 512 C C . GLN A 1 67 ? -14.008 10.516 18.438 1 98.06 67 GLN A C 1
ATOM 514 O O . GLN A 1 67 ? -13.961 11.719 18.188 1 98.06 67 GLN A O 1
ATOM 519 N N . SER A 1 68 ? -13.219 9.898 19.172 1 98 68 SER A N 1
ATOM 520 C CA . SER A 1 68 ? -12.102 10.625 19.766 1 98 68 SER A CA 1
ATOM 521 C C . SER A 1 68 ? -11.156 11.141 18.688 1 98 68 SER A C 1
ATOM 523 O O . SER A 1 68 ? -10.703 12.289 18.734 1 98 68 SER A O 1
ATOM 525 N N . LEU A 1 69 ? -10.844 10.312 17.719 1 98.25 69 LEU A N 1
ATOM 526 C CA . LEU A 1 69 ? -9.969 10.703 16.625 1 98.25 69 LEU A CA 1
ATOM 527 C C . LEU A 1 69 ? -10.586 11.844 15.812 1 98.25 69 LEU A C 1
ATOM 529 O O . LEU A 1 69 ? -9.883 12.75 15.367 1 98.25 69 LEU A O 1
ATOM 533 N N . MET A 1 70 ? -11.867 11.758 15.672 1 98.25 70 MET A N 1
ATOM 534 C CA . MET A 1 70 ? -12.586 12.797 14.945 1 98.25 70 MET A CA 1
ATOM 535 C C . MET A 1 70 ? -12.508 14.133 15.672 1 98.25 70 MET A C 1
ATOM 537 O O . MET A 1 70 ? -12.336 15.18 15.039 1 98.25 70 MET A O 1
ATOM 541 N N . GLN A 1 71 ? -12.641 14.078 16.938 1 97.75 71 GLN A N 1
ATOM 542 C CA . GLN A 1 71 ? -12.531 15.289 17.75 1 97.75 71 GLN A CA 1
ATOM 543 C C . GLN A 1 71 ? -11.141 15.891 17.656 1 97.75 71 GLN A C 1
ATOM 545 O O . GLN A 1 71 ? -10.992 17.109 17.516 1 97.75 71 GLN A O 1
ATOM 550 N N . VAL A 1 72 ? -10.148 15.094 17.703 1 98.06 72 VAL A N 1
ATOM 551 C CA . VAL A 1 72 ? -8.773 15.578 17.594 1 98.06 72 VAL A CA 1
ATOM 552 C C . VAL A 1 72 ? -8.555 16.203 16.219 1 98.06 72 VAL A C 1
ATOM 554 O O . VAL A 1 72 ? -7.852 17.219 16.109 1 98.06 72 VAL A O 1
ATOM 557 N N . GLU A 1 73 ? -9.125 15.586 15.195 1 98.19 73 GLU A N 1
ATOM 558 C CA . GLU A 1 73 ? -8.969 16.125 13.844 1 98.19 73 GLU A CA 1
ATOM 559 C C . GLU A 1 73 ? -9.57 17.531 13.742 1 98.19 73 GLU A C 1
ATOM 561 O O . GLU A 1 73 ? -9.039 18.391 13.039 1 98.19 73 GLU A O 1
ATOM 566 N N . ARG A 1 74 ? -10.656 17.75 14.438 1 96.94 74 ARG A N 1
ATOM 567 C CA . ARG A 1 74 ? -11.25 19.094 14.469 1 96.94 74 ARG A CA 1
ATOM 568 C C . ARG A 1 74 ? -10.336 20.078 15.172 1 96.94 74 ARG A C 1
ATOM 570 O O . ARG A 1 74 ? -10.25 21.25 14.766 1 96.94 74 ARG A O 1
ATOM 577 N N . ASP A 1 75 ? -9.711 19.641 16.172 1 96.56 75 ASP A N 1
ATOM 578 C CA . ASP A 1 75 ? -8.742 20.5 16.859 1 96.56 75 ASP A CA 1
ATOM 579 C C . ASP A 1 75 ? -7.551 20.812 15.953 1 96.56 75 ASP A C 1
ATOM 581 O O . ASP A 1 75 ? -7.02 21.922 15.969 1 96.56 75 ASP A O 1
ATOM 585 N N . ILE A 1 76 ? -7.074 19.812 15.203 1 96.56 76 ILE A N 1
ATOM 586 C CA . ILE A 1 76 ? -5.969 19.984 14.266 1 96.56 76 ILE A CA 1
ATOM 587 C C . ILE A 1 76 ? -6.352 21.047 13.219 1 96.56 76 ILE A C 1
ATOM 589 O O . ILE A 1 76 ? -5.543 21.906 12.875 1 96.56 76 ILE A O 1
ATOM 593 N N . GLU A 1 77 ? -7.539 20.938 12.766 1 95 77 GLU A N 1
ATOM 594 C CA . GLU A 1 77 ? -8.016 21.906 11.781 1 95 77 GLU A CA 1
ATOM 595 C C . GLU A 1 77 ? -7.906 23.328 12.305 1 95 77 GLU A C 1
ATOM 597 O O . GLU A 1 77 ? -7.609 24.25 11.547 1 95 77 GLU A O 1
ATOM 602 N N . LYS A 1 78 ? -8.031 23.484 13.602 1 92.12 78 LYS A N 1
ATOM 603 C CA . LYS A 1 78 ? -7.965 24.797 14.227 1 92.12 78 LYS A CA 1
ATOM 604 C C . LYS A 1 78 ? -6.527 25.297 14.305 1 92.12 78 LYS A C 1
ATOM 606 O O . LYS A 1 78 ? -6.281 26.5 14.234 1 92.12 78 LYS A O 1
ATOM 611 N N . ILE A 1 79 ? -5.621 24.375 14.438 1 93.06 79 ILE A N 1
ATOM 612 C CA . ILE A 1 79 ? -4.293 24.844 14.82 1 93.06 79 ILE A CA 1
ATOM 613 C C . ILE A 1 79 ? -3.309 24.594 13.68 1 93.06 79 ILE A C 1
ATOM 615 O O . ILE A 1 79 ? -2.162 25.047 13.734 1 93.06 79 ILE A O 1
ATOM 619 N N . ARG A 1 80 ? -3.695 23.891 12.633 1 91.44 80 ARG A N 1
ATOM 620 C CA . ARG A 1 80 ? -2.766 23.516 11.57 1 91.44 80 ARG A CA 1
ATOM 621 C C . ARG A 1 80 ? -2.17 24.734 10.898 1 91.44 80 ARG A C 1
ATOM 623 O O . ARG A 1 80 ? -1.078 24.672 10.328 1 91.44 80 ARG A O 1
ATOM 630 N N . ASN A 1 81 ? -2.855 25.828 10.992 1 90.5 81 ASN A N 1
ATOM 631 C CA . ASN A 1 81 ? -2.371 27.062 10.383 1 90.5 81 ASN A CA 1
ATOM 632 C C . ASN A 1 81 ? -1.727 27.984 11.414 1 90.5 81 ASN A C 1
ATOM 634 O O . ASN A 1 81 ? -1.436 29.156 11.117 1 90.5 81 ASN A O 1
ATOM 638 N N . SER A 1 82 ? -1.583 27.484 12.555 1 89.25 82 SER A N 1
ATOM 639 C CA . SER A 1 82 ? -1.032 28.312 13.617 1 89.25 82 SER A CA 1
ATOM 640 C C . SER A 1 82 ? 0.484 28.438 13.508 1 89.25 82 SER A C 1
ATOM 642 O O . SER A 1 82 ? 1.083 27.891 12.57 1 89.25 82 SER A O 1
ATOM 644 N N . HIS A 1 83 ? 1.116 29.141 14.438 1 85.44 83 HIS A N 1
ATOM 645 C CA . HIS A 1 83 ? 2.562 29.312 14.492 1 85.44 83 HIS A CA 1
ATOM 646 C C . HIS A 1 83 ? 3.195 28.422 15.547 1 85.44 83 HIS A C 1
ATOM 648 O O . HIS A 1 83 ? 4.254 28.734 16.094 1 85.44 83 HIS A O 1
ATOM 654 N N . MET A 1 84 ? 2.49 27.438 15.797 1 78.44 84 MET A N 1
ATOM 655 C CA . MET A 1 84 ? 2.996 26.531 16.828 1 78.44 84 MET A CA 1
ATOM 656 C C . MET A 1 84 ? 4.41 26.078 16.5 1 78.44 84 MET A C 1
ATOM 658 O O . MET A 1 84 ? 4.723 25.781 15.344 1 78.44 84 MET A O 1
ATOM 662 N N . THR A 1 85 ? 5.207 26.219 17.594 1 67.12 85 THR A N 1
ATOM 663 C CA . THR A 1 85 ? 6.613 25.859 17.438 1 67.12 85 THR A CA 1
ATOM 664 C C . THR A 1 85 ? 6.859 24.406 17.828 1 67.12 85 THR A C 1
ATOM 666 O O . THR A 1 85 ? 6.168 23.859 18.688 1 67.12 85 THR A O 1
ATOM 669 N N . THR A 1 86 ? 7.777 23.812 17.094 1 68.12 86 THR A N 1
ATOM 670 C CA . THR A 1 86 ? 8.195 22.438 17.312 1 68.12 86 THR A CA 1
ATOM 671 C C . THR A 1 86 ? 9.195 22.344 18.453 1 68.12 86 THR A C 1
ATOM 673 O O . THR A 1 86 ? 9.906 23.312 18.734 1 68.12 86 THR A O 1
ATOM 676 N N . LYS A 1 87 ? 8.977 21.344 19.172 1 70.94 87 LYS A N 1
ATOM 677 C CA . LYS A 1 87 ? 10.047 21.031 20.125 1 70.94 87 LYS A CA 1
ATOM 678 C C . LYS A 1 87 ? 11.336 20.656 19.391 1 70.94 87 LYS A C 1
ATOM 680 O O . LYS A 1 87 ? 11.297 20.172 18.266 1 70.94 87 LYS A O 1
ATOM 685 N N . HIS A 1 88 ? 12.398 20.969 20.016 1 73.38 88 HIS A N 1
ATOM 686 C CA . HIS A 1 88 ? 13.688 20.797 19.359 1 73.38 88 HIS A CA 1
ATOM 687 C C . HIS A 1 88 ? 14.164 19.344 19.438 1 73.38 88 HIS A C 1
ATOM 689 O O . HIS A 1 88 ? 14.969 18.906 18.609 1 73.38 88 HIS A O 1
ATOM 695 N N . ASN A 1 89 ? 13.633 18.719 20.297 1 86.38 89 ASN A N 1
ATOM 696 C CA . ASN A 1 89 ? 14.094 17.359 20.5 1 86.38 89 ASN A CA 1
ATOM 697 C C . ASN A 1 89 ? 12.961 16.344 20.297 1 86.38 89 ASN A C 1
ATOM 699 O O . ASN A 1 89 ? 11.914 16.453 20.938 1 86.38 89 ASN A O 1
ATOM 703 N N . LEU A 1 90 ? 13.281 15.375 19.438 1 92.25 90 LEU A N 1
ATOM 704 C CA . LEU A 1 90 ? 12.258 14.406 19.047 1 92.25 90 LEU A CA 1
ATOM 705 C C . LEU A 1 90 ? 11.812 13.578 20.25 1 92.25 90 LEU A C 1
ATOM 707 O O . LEU A 1 90 ? 10.617 13.344 20.438 1 92.25 90 LEU A O 1
ATOM 711 N N . ILE A 1 91 ? 12.727 13.195 21.094 1 92.56 91 ILE A N 1
ATOM 712 C CA . ILE A 1 91 ? 12.414 12.344 22.234 1 92.56 91 ILE A CA 1
ATOM 713 C C . ILE A 1 91 ? 11.531 13.102 23.219 1 92.56 91 ILE A C 1
ATOM 715 O O . ILE A 1 91 ? 10.555 12.555 23.75 1 92.56 91 ILE A O 1
ATOM 719 N N . GLU A 1 92 ? 11.914 14.305 23.406 1 91.25 92 GLU A N 1
ATOM 720 C CA . GLU A 1 92 ? 11.102 15.133 24.297 1 91.25 92 GLU A CA 1
ATOM 721 C C . GLU A 1 92 ? 9.688 15.305 23.75 1 91.25 92 GLU A C 1
ATOM 723 O O . GLU A 1 92 ? 8.711 15.25 24.5 1 91.25 92 GLU A O 1
ATOM 728 N N . ALA A 1 93 ? 9.594 15.531 22.469 1 93.38 93 ALA A N 1
ATOM 729 C CA . ALA A 1 93 ? 8.297 15.703 21.828 1 93.38 93 ALA A CA 1
ATOM 730 C C . ALA A 1 93 ? 7.43 14.461 22 1 93.38 93 ALA A C 1
ATOM 732 O O . ALA A 1 93 ? 6.227 14.562 22.234 1 93.38 93 ALA A O 1
ATOM 733 N N . VAL A 1 94 ? 8.008 13.312 21.922 1 95.38 94 VAL A N 1
ATOM 734 C CA . VAL A 1 94 ? 7.285 12.039 21.938 1 95.38 94 VAL A CA 1
ATOM 735 C C . VAL A 1 94 ? 6.871 11.695 23.359 1 95.38 94 VAL A C 1
ATOM 737 O O . VAL A 1 94 ? 5.801 11.125 23.594 1 95.38 94 VAL A O 1
ATOM 740 N N . THR A 1 95 ? 7.648 12.094 24.344 1 93.31 95 THR A N 1
ATOM 741 C CA . THR A 1 95 ? 7.438 11.633 25.703 1 93.31 95 THR A CA 1
ATOM 742 C C . THR A 1 95 ? 6.613 12.648 26.5 1 93.31 95 THR A C 1
ATOM 744 O O . THR A 1 95 ? 6.074 12.32 27.547 1 93.31 95 THR A O 1
ATOM 747 N N . SER A 1 96 ? 6.57 13.852 26.016 1 92.62 96 SER A N 1
ATOM 748 C CA . SER A 1 96 ? 5.793 14.883 26.703 1 92.62 96 SER A CA 1
ATOM 749 C C . SER A 1 96 ? 4.297 14.672 26.5 1 92.62 96 SER A C 1
ATOM 751 O O . SER A 1 96 ? 3.885 13.961 25.578 1 92.62 96 SER A O 1
ATOM 753 N N . PRO A 1 97 ? 3.449 15.258 27.375 1 93.06 97 PRO A N 1
ATOM 754 C CA . PRO A 1 97 ? 2.002 15.156 27.188 1 93.06 97 PRO A CA 1
ATOM 755 C C . PRO A 1 97 ? 1.53 15.859 25.906 1 93.06 97 PRO A C 1
ATOM 757 O O . PRO A 1 97 ? 2.092 16.891 25.516 1 93.06 97 PRO A O 1
ATOM 760 N N . SER A 1 98 ? 0.484 15.344 25.344 1 95.31 98 SER A N 1
ATOM 761 C CA . SER A 1 98 ? -0.021 15.891 24.094 1 95.31 98 SER A CA 1
ATOM 762 C C . SER A 1 98 ? -0.661 17.266 24.297 1 95.31 98 SER A C 1
ATOM 764 O O . SER A 1 98 ? -1.364 17.484 25.281 1 95.31 98 SER A O 1
ATOM 766 N N . ILE A 1 99 ? -0.505 18.094 23.391 1 93.56 99 ILE A N 1
ATOM 767 C CA . ILE A 1 99 ? -1.106 19.422 23.422 1 93.56 99 ILE A CA 1
ATOM 768 C C . ILE A 1 99 ? -2.623 19.297 23.297 1 93.56 99 ILE A C 1
ATOM 770 O O . ILE A 1 99 ? -3.357 20.219 23.688 1 93.56 99 ILE A O 1
ATOM 774 N N . PHE A 1 100 ? -3.119 18.219 22.734 1 95.38 100 PHE A N 1
ATOM 775 C CA . PHE A 1 100 ? -4.543 18.062 22.469 1 95.38 100 PHE A CA 1
ATOM 776 C C . PHE A 1 100 ? -5.305 17.734 23.75 1 95.38 100 PHE A C 1
ATOM 778 O O . PHE A 1 100 ? -6.535 17.766 23.781 1 95.38 100 PHE A O 1
ATOM 785 N N . ASN A 1 101 ? -4.598 17.516 24.812 1 94.31 101 ASN A N 1
ATOM 786 C CA . ASN A 1 101 ? -5.211 17.359 26.125 1 94.31 101 ASN A CA 1
ATOM 787 C C . ASN A 1 101 ? -5.363 18.703 26.828 1 94.31 101 ASN A C 1
ATOM 789 O O . ASN A 1 101 ? -5.91 18.766 27.938 1 94.31 101 ASN A O 1
ATOM 793 N N . ASN A 1 102 ? -4.906 19.781 26.188 1 93.88 102 ASN A N 1
ATOM 794 C CA . ASN A 1 102 ? -4.953 21.125 26.734 1 93.88 102 ASN A CA 1
ATOM 795 C C . ASN A 1 102 ? -5.801 22.062 25.875 1 93.88 102 ASN A C 1
ATOM 797 O O . ASN A 1 102 ? -5.266 22.812 25.047 1 93.88 102 ASN A O 1
ATOM 801 N N . PRO A 1 103 ? -7.074 22.125 26.141 1 92.81 103 PRO A N 1
ATOM 802 C CA . PRO A 1 103 ? -7.98 22.922 25.312 1 92.81 103 PRO A CA 1
ATOM 803 C C . PRO A 1 103 ? -7.602 24.391 25.281 1 92.81 103 PRO A C 1
ATOM 805 O O . PRO A 1 103 ? -7.797 25.062 24.25 1 92.81 103 PRO A O 1
ATOM 808 N N . GLN A 1 104 ? -7.078 24.891 26.344 1 92.88 104 GLN A N 1
ATOM 809 C CA . GLN A 1 104 ? -6.668 26.297 26.391 1 92.88 104 GLN A CA 1
ATOM 810 C C . GLN A 1 104 ? -5.531 26.578 25.422 1 92.88 104 GLN A C 1
ATOM 812 O O . GLN A 1 104 ? -5.504 27.625 24.766 1 92.88 104 GLN A O 1
ATOM 817 N N . PHE A 1 105 ? -4.629 25.641 25.391 1 91.38 105 PHE A N 1
ATOM 818 C CA . PHE A 1 105 ? -3.516 25.781 24.453 1 91.38 105 PHE A CA 1
ATOM 819 C C . PHE A 1 105 ? -4.016 25.828 23.016 1 91.38 105 PHE A C 1
ATOM 821 O O . PHE A 1 105 ? -3.561 26.641 22.219 1 91.38 105 PHE A O 1
ATOM 828 N N . ILE A 1 106 ? -4.949 25 22.672 1 92.75 106 ILE A N 1
ATOM 829 C CA . ILE A 1 106 ? -5.508 24.906 21.328 1 92.75 106 ILE A CA 1
ATOM 830 C C . ILE A 1 106 ? -6.188 26.234 20.969 1 92.75 106 ILE A C 1
ATOM 832 O O . ILE A 1 106 ? -5.98 26.766 19.875 1 92.75 106 ILE A O 1
ATOM 836 N N . GLU A 1 107 ? -6.941 26.719 21.922 1 92.69 107 GLU A N 1
ATOM 837 C CA . GLU A 1 107 ? -7.652 27.969 21.703 1 92.69 107 GLU A CA 1
ATOM 838 C C . GLU A 1 107 ? -6.68 29.125 21.484 1 92.69 107 GLU A C 1
ATOM 840 O O . GLU A 1 107 ? -6.91 29.984 20.625 1 92.69 107 GLU A O 1
ATOM 845 N N . LEU A 1 108 ? -5.66 29.125 22.234 1 91.62 108 LEU A N 1
ATOM 846 C CA . LEU A 1 108 ? -4.656 30.188 22.125 1 91.62 108 LEU A CA 1
ATOM 847 C C . LEU A 1 108 ? -3.961 30.141 20.766 1 91.62 108 LEU A C 1
ATOM 849 O O . LEU A 1 108 ? -3.75 31.172 20.141 1 91.62 108 LEU A O 1
ATOM 853 N N . GLN A 1 109 ? -3.592 28.906 20.359 1 89.75 109 GLN A N 1
ATOM 854 C CA . GLN A 1 109 ? -2.889 28.734 19.094 1 89.75 109 GLN A CA 1
ATOM 855 C C . GLN A 1 109 ? -3.789 29.078 17.906 1 89.75 109 GLN A C 1
ATOM 857 O O . GLN A 1 109 ? -3.314 29.562 16.891 1 89.75 109 GLN A O 1
ATOM 862 N N . ALA A 1 110 ? -5.039 28.922 18.078 1 90.5 110 ALA A N 1
ATOM 863 C CA . ALA A 1 110 ? -6.004 29.125 17 1 90.5 110 ALA A CA 1
ATOM 864 C C . ALA A 1 110 ? -6.25 30.609 16.766 1 90.5 110 ALA A C 1
ATOM 866 O O . ALA A 1 110 ? -6.801 31 15.727 1 90.5 110 ALA A O 1
ATOM 867 N N . LYS A 1 111 ? -5.777 31.484 17.578 1 89.19 111 LYS A N 1
ATOM 868 C CA . LYS A 1 111 ? -6.098 32.906 17.547 1 89.19 111 LYS A CA 1
ATOM 869 C C . LYS A 1 111 ? -5.262 33.625 16.484 1 89.19 111 LYS A C 1
ATOM 871 O O . LYS A 1 111 ? -5.68 34.656 15.953 1 89.19 111 LYS A O 1
ATOM 876 N N . THR A 1 112 ? -4.082 33.094 16.188 1 85.88 112 THR A N 1
ATOM 877 C CA . THR A 1 112 ? -3.215 33.812 15.242 1 85.88 112 THR A CA 1
ATOM 878 C C . THR A 1 112 ? -2.779 32.875 14.109 1 85.88 112 THR A C 1
ATOM 880 O O . THR A 1 112 ? -1.6 32.531 14 1 85.88 112 THR A O 1
ATOM 883 N N . PRO A 1 113 ? -3.684 32.625 13.266 1 87.75 113 PRO A N 1
ATOM 884 C CA . PRO A 1 113 ? -3.332 31.734 12.156 1 87.75 113 PRO A CA 1
ATOM 885 C C . PRO A 1 113 ? -2.547 32.438 11.055 1 87.75 113 PRO A C 1
ATOM 887 O O . PRO A 1 113 ? -2.582 33.656 10.961 1 87.75 113 PRO A O 1
ATOM 890 N N . HIS A 1 114 ? -1.729 31.594 10.367 1 89.69 114 HIS A N 1
ATOM 891 C CA . HIS A 1 114 ? -1.163 32.094 9.125 1 89.69 114 HIS A CA 1
ATOM 892 C C . HIS A 1 114 ? -2.256 32.594 8.18 1 89.69 114 HIS A C 1
ATOM 894 O O . HIS A 1 114 ? -3.328 31.984 8.102 1 89.69 114 HIS A O 1
ATOM 900 N N . VAL A 1 115 ? -2.006 33.719 7.566 1 82.38 115 VAL A N 1
ATOM 901 C CA . VAL A 1 115 ? -2.969 34.281 6.613 1 82.38 115 VAL A CA 1
ATOM 902 C C . VAL A 1 115 ? -2.414 34.156 5.195 1 82.38 115 VAL A C 1
ATOM 904 O O . VAL A 1 115 ? -1.233 34.406 4.957 1 82.38 115 VAL A O 1
ATOM 907 N N . MET A 1 116 ? -3.377 33.625 4.41 1 80.56 116 MET A N 1
ATOM 908 C CA . MET A 1 116 ? -3.002 33.531 3.002 1 80.56 116 MET A CA 1
ATOM 909 C C . MET A 1 116 ? -3.021 34.906 2.352 1 80.56 116 MET A C 1
ATOM 911 O O . MET A 1 116 ? -4.082 35.531 2.209 1 80.56 116 MET A O 1
ATOM 915 N N . GLU A 1 117 ? -1.987 35.5 2.205 1 73.69 117 GLU A N 1
ATOM 916 C CA . GLU A 1 117 ? -1.961 36.844 1.62 1 73.69 117 GLU A CA 1
ATOM 917 C C . GLU A 1 117 ? -2.041 36.781 0.097 1 73.69 117 GLU A C 1
ATOM 919 O O . GLU A 1 117 ? -2.895 37.438 -0.513 1 73.69 117 GLU A O 1
ATOM 924 N N . SER A 1 118 ? -1.093 36.125 -0.592 1 87.25 118 SER A N 1
ATOM 925 C CA . SER A 1 118 ? -1.026 35.969 -2.039 1 87.25 118 SER A CA 1
ATOM 926 C C . SER A 1 118 ? -0.483 34.594 -2.406 1 87.25 118 SER A C 1
ATOM 928 O O . SER A 1 118 ? 0.278 34 -1.643 1 87.25 118 SER A O 1
ATOM 930 N N . LEU A 1 119 ? -1.034 34.125 -3.549 1 92.69 119 LEU A N 1
ATOM 931 C CA . LEU A 1 119 ? -0.504 32.875 -4.059 1 92.69 119 LEU A CA 1
ATOM 932 C C . LEU A 1 119 ? 0.867 33.094 -4.691 1 92.69 119 LEU A C 1
ATOM 934 O O . LEU A 1 119 ? 1.059 34 -5.484 1 92.69 119 LEU A O 1
ATOM 938 N N . ARG A 1 120 ? 1.785 32.312 -4.234 1 94.38 120 ARG A N 1
ATOM 939 C CA . ARG A 1 120 ? 3.133 32.344 -4.793 1 94.38 120 ARG A CA 1
ATOM 940 C C . ARG A 1 120 ? 3.727 30.922 -4.852 1 94.38 120 ARG A C 1
A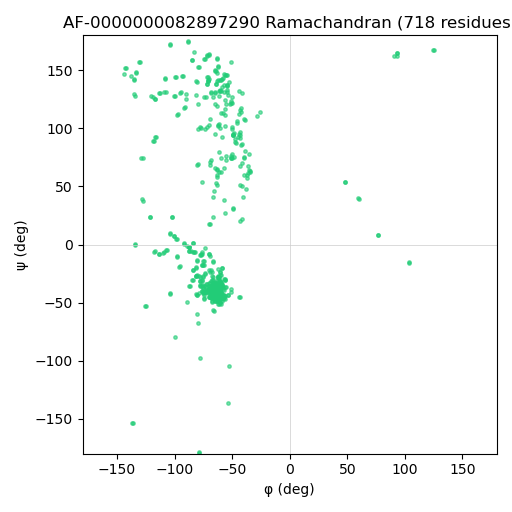TOM 942 O O . ARG A 1 120 ? 3.375 30.062 -4.043 1 94.38 120 ARG A O 1
ATOM 949 N N . PRO A 1 121 ? 4.598 30.734 -5.801 1 94.25 121 PRO A N 1
ATOM 950 C CA . PRO A 1 121 ? 5.242 29.422 -5.844 1 94.25 121 PRO A CA 1
ATOM 951 C C . PRO A 1 121 ? 6.012 29.109 -4.566 1 94.25 121 PRO A C 1
ATOM 953 O O . PRO A 1 121 ? 6.664 29.984 -3.996 1 94.25 121 PRO A O 1
ATOM 956 N N . ALA A 1 122 ? 5.934 27.906 -4.195 1 94.69 122 ALA A N 1
ATOM 957 C CA . ALA A 1 122 ? 6.598 27.453 -2.971 1 94.69 122 ALA A CA 1
ATOM 958 C C . ALA A 1 122 ? 8.109 27.422 -3.148 1 94.69 122 ALA A C 1
ATOM 960 O O . ALA A 1 122 ? 8.609 27.062 -4.215 1 94.69 122 ALA A O 1
ATOM 961 N N . THR A 1 123 ? 8.797 27.812 -2.15 1 91.88 123 THR A N 1
ATOM 962 C CA . THR A 1 123 ? 10.25 27.719 -2.078 1 91.88 123 THR A CA 1
ATOM 963 C C . THR A 1 123 ? 10.672 26.562 -1.161 1 91.88 123 THR A C 1
ATOM 965 O O . THR A 1 123 ? 9.828 25.969 -0.488 1 91.88 123 THR A O 1
ATOM 968 N N . GLN A 1 124 ? 11.945 26.281 -1.142 1 89 124 GLN A N 1
ATOM 969 C CA . GLN A 1 124 ? 12.477 25.234 -0.261 1 89 124 GLN A CA 1
ATOM 970 C C . GLN A 1 124 ? 12.172 25.547 1.202 1 89 124 GLN A C 1
ATOM 972 O O . GLN A 1 124 ? 11.914 24.641 1.998 1 89 124 GLN A O 1
ATOM 977 N N . THR A 1 125 ? 12.227 26.797 1.476 1 90.75 125 THR A N 1
ATOM 978 C CA . THR A 1 125 ? 11.969 27.219 2.846 1 90.75 125 THR A CA 1
ATOM 979 C C . THR A 1 125 ? 10.523 26.953 3.238 1 90.75 125 THR A C 1
ATOM 981 O O . THR A 1 125 ? 10.234 26.625 4.395 1 90.75 125 THR A O 1
ATOM 984 N N . ASP A 1 126 ? 9.617 27.109 2.318 1 92.88 126 ASP A N 1
ATOM 985 C CA . ASP A 1 126 ? 8.219 26.812 2.576 1 92.88 126 ASP A CA 1
ATOM 986 C C . ASP A 1 126 ? 8.016 25.344 2.887 1 92.88 126 ASP A C 1
ATOM 988 O O . ASP A 1 126 ? 7.328 24.984 3.85 1 92.88 126 ASP A O 1
ATOM 992 N N . TYR A 1 127 ? 8.633 24.484 2.045 1 92.19 127 TYR A N 1
ATOM 993 C CA . TYR A 1 127 ? 8.523 23.047 2.27 1 92.19 127 TYR A CA 1
ATOM 994 C C . TYR A 1 127 ? 9.039 22.656 3.65 1 92.19 127 TYR A C 1
ATOM 996 O O . TYR A 1 127 ? 8.383 21.922 4.387 1 92.19 127 TYR A O 1
ATOM 1004 N N . HIS A 1 128 ? 10.18 23.188 3.971 1 90.12 128 HIS A N 1
ATOM 1005 C CA . HIS A 1 128 ? 10.812 22.891 5.254 1 90.12 128 HIS A CA 1
ATOM 1006 C C . HIS A 1 128 ? 9.922 23.312 6.414 1 90.12 128 HIS A C 1
ATOM 1008 O O . HIS A 1 128 ? 9.703 22.547 7.355 1 90.12 128 HIS A O 1
ATOM 1014 N N . TYR A 1 129 ? 9.477 24.484 6.309 1 91.69 129 TYR A N 1
ATOM 1015 C CA . TYR A 1 129 ? 8.68 25.078 7.375 1 91.69 129 TYR A CA 1
ATOM 1016 C C . TYR A 1 129 ? 7.406 24.266 7.609 1 91.69 129 TYR A C 1
ATOM 1018 O O . TYR A 1 129 ? 7.105 23.891 8.742 1 91.69 129 TYR A O 1
ATOM 1026 N N . TRP A 1 130 ? 6.691 23.969 6.621 1 93.38 130 TRP A N 1
ATOM 1027 C CA . TRP A 1 130 ? 5.387 23.328 6.754 1 93.38 130 TRP A CA 1
ATOM 1028 C C . TRP A 1 130 ? 5.543 21.859 7.086 1 93.38 130 TRP A C 1
ATOM 1030 O O . TRP A 1 130 ? 4.75 21.297 7.848 1 93.38 130 TRP A O 1
ATOM 1040 N N . HIS A 1 131 ? 6.52 21.172 6.539 1 92.94 131 HIS A N 1
ATOM 1041 C CA . HIS A 1 131 ? 6.742 19.781 6.875 1 92.94 131 HIS A CA 1
ATOM 1042 C C . HIS A 1 131 ? 7.09 19.609 8.352 1 92.94 131 HIS A C 1
ATOM 1044 O O . HIS A 1 131 ? 6.598 18.703 9.016 1 92.94 131 HIS A O 1
ATOM 1050 N N . GLU A 1 132 ? 7.93 20.484 8.805 1 92.19 132 GLU A N 1
ATOM 1051 C CA . GLU A 1 132 ? 8.312 20.406 10.211 1 92.19 132 GLU A CA 1
ATOM 1052 C C . GLU A 1 132 ? 7.109 20.641 11.125 1 92.19 132 GLU A C 1
ATOM 1054 O O . GLU A 1 132 ? 6.973 20 12.164 1 92.19 132 GLU A O 1
ATOM 1059 N N . ARG A 1 133 ? 6.348 21.531 10.773 1 92.38 133 ARG A N 1
ATOM 1060 C CA . ARG A 1 133 ? 5.145 21.828 11.539 1 92.38 133 ARG A CA 1
ATOM 1061 C C . ARG A 1 133 ? 4.184 20.641 11.523 1 92.38 133 ARG A C 1
ATOM 1063 O O . ARG A 1 133 ? 3.604 20.281 12.547 1 92.38 133 ARG A O 1
ATOM 1070 N N . GLU A 1 134 ? 4.023 20.094 10.383 1 94.56 134 GLU A N 1
ATOM 1071 C CA . GLU A 1 134 ? 3.152 18.938 10.258 1 94.56 134 GLU A CA 1
ATOM 1072 C C . GLU A 1 134 ? 3.688 17.75 11.07 1 94.56 134 GLU A C 1
ATOM 1074 O O . GLU A 1 134 ? 2.914 16.969 11.617 1 94.56 134 GLU A O 1
ATOM 1079 N N . TRP A 1 135 ? 4.984 17.625 11.109 1 95.25 135 TRP A N 1
ATOM 1080 C CA . TRP A 1 135 ? 5.582 16.578 11.914 1 95.25 135 TRP A CA 1
ATOM 1081 C C . TRP A 1 135 ? 5.309 16.812 13.398 1 95.25 135 TRP A C 1
ATOM 1083 O O . TRP A 1 135 ? 5.023 15.859 14.141 1 95.25 135 TRP A O 1
ATOM 1093 N N . ALA A 1 136 ? 5.434 18.016 13.773 1 94.31 136 ALA A N 1
ATOM 1094 C CA . ALA A 1 136 ? 5.125 18.344 15.164 1 94.31 136 ALA A CA 1
ATOM 1095 C C . ALA A 1 136 ? 3.684 17.984 15.508 1 94.31 136 ALA A C 1
ATOM 1097 O O . ALA A 1 136 ? 3.414 17.406 16.562 1 94.31 136 ALA A O 1
ATOM 1098 N N . ILE A 1 137 ? 2.793 18.312 14.641 1 95.62 137 ILE A N 1
ATOM 1099 C CA . ILE A 1 137 ? 1.378 18.031 14.852 1 95.62 137 ILE A CA 1
ATOM 1100 C C . ILE A 1 137 ? 1.157 16.516 14.836 1 95.62 137 ILE A C 1
ATOM 1102 O O . ILE A 1 137 ? 0.371 15.984 15.625 1 95.62 137 ILE A O 1
ATOM 1106 N N . MET A 1 138 ? 1.841 15.859 13.93 1 97.06 138 MET A N 1
ATOM 1107 C CA . MET A 1 138 ? 1.732 14.406 13.836 1 97.06 138 MET A CA 1
ATOM 1108 C C . MET A 1 138 ? 2.078 13.742 15.164 1 97.06 138 MET A C 1
ATOM 1110 O O . MET A 1 138 ? 1.381 12.828 15.609 1 97.06 138 MET A O 1
ATOM 1114 N N . ILE A 1 139 ? 3.121 14.219 15.727 1 97.06 139 ILE A N 1
ATOM 1115 C CA . ILE A 1 139 ? 3.578 13.641 16.984 1 97.06 139 ILE A CA 1
ATOM 1116 C C . ILE A 1 139 ? 2.525 13.867 18.078 1 97.06 139 ILE A C 1
ATOM 1118 O O . ILE A 1 139 ? 2.162 12.938 18.797 1 97.06 139 ILE A O 1
ATOM 1122 N N . GLU A 1 140 ? 2.049 15.047 18.141 1 96.56 140 GLU A N 1
ATOM 1123 C CA . GLU A 1 140 ? 1.015 15.359 19.125 1 96.56 140 GLU A CA 1
ATOM 1124 C C . GLU A 1 140 ? -0.251 14.547 18.875 1 96.56 140 GLU A C 1
ATOM 1126 O O . GLU A 1 140 ? -0.893 14.078 19.812 1 96.56 140 GLU A O 1
ATOM 1131 N N . TRP A 1 141 ? -0.593 14.43 17.625 1 97.81 141 TRP A N 1
ATOM 1132 C CA . TRP A 1 141 ? -1.754 13.656 17.188 1 97.81 141 TRP A CA 1
ATOM 1133 C C . TRP A 1 141 ? -1.582 12.18 17.531 1 97.81 141 TRP A C 1
ATOM 1135 O O . TRP A 1 141 ? -2.51 11.539 18.031 1 97.81 141 TRP A O 1
ATOM 1145 N N . ALA A 1 142 ? -0.427 11.625 17.297 1 98.44 142 ALA A N 1
ATOM 1146 C CA . ALA A 1 142 ? -0.161 10.211 17.547 1 98.44 142 ALA A CA 1
ATOM 1147 C C . ALA A 1 142 ? -0.375 9.852 19.016 1 98.44 142 ALA A C 1
ATOM 1149 O O . ALA A 1 142 ? -0.866 8.766 19.328 1 98.44 142 ALA A O 1
ATOM 1150 N N . LYS A 1 143 ? -0.056 10.742 19.828 1 97.56 143 LYS A N 1
ATOM 1151 C CA . LYS A 1 143 ? -0.17 10.523 21.266 1 97.56 143 LYS A CA 1
ATOM 1152 C C . LYS A 1 143 ? -1.629 10.375 21.688 1 97.56 143 LYS A C 1
ATOM 1154 O O . LYS A 1 143 ? -1.919 9.938 22.797 1 97.56 143 LYS A O 1
ATOM 1159 N N . MET A 1 144 ? -2.535 10.734 20.828 1 97.69 144 MET A N 1
ATOM 1160 C CA . MET A 1 144 ? -3.959 10.617 21.141 1 97.69 144 MET A CA 1
ATOM 1161 C C . MET A 1 144 ? -4.484 9.242 20.766 1 97.69 144 MET A C 1
ATOM 1163 O O . MET A 1 144 ? -5.637 8.906 21.062 1 97.69 144 MET A O 1
ATOM 1167 N N . ILE A 1 145 ? -3.701 8.453 20.156 1 98.25 145 ILE A N 1
ATOM 1168 C CA . ILE A 1 145 ? -4.074 7.098 19.781 1 98.25 145 ILE A CA 1
ATOM 1169 C C . ILE A 1 145 ? -3.678 6.129 20.891 1 98.25 145 ILE A C 1
ATOM 1171 O O . ILE A 1 145 ? -2.488 5.918 21.156 1 98.25 145 ILE A O 1
ATOM 1175 N N . PRO A 1 146 ? -4.594 5.457 21.5 1 97.44 146 PRO A N 1
ATOM 1176 C CA . PRO A 1 146 ? -4.312 4.625 22.672 1 97.44 146 PRO A CA 1
ATOM 1177 C C . PRO A 1 146 ? -3.26 3.553 22.406 1 97.44 146 PRO A C 1
ATOM 1179 O O . PRO A 1 146 ? -2.344 3.363 23.203 1 97.44 146 PRO A O 1
ATOM 1182 N N . VAL A 1 147 ? -3.35 2.887 21.312 1 97.94 147 VAL A N 1
ATOM 1183 C CA . VAL A 1 147 ? -2.398 1.83 20.984 1 97.94 147 VAL A CA 1
ATOM 1184 C C . VAL A 1 147 ? -0.991 2.412 20.891 1 97.94 147 VAL A C 1
ATOM 1186 O O . VAL A 1 147 ? -0.031 1.817 21.375 1 97.94 147 VAL A O 1
ATOM 1189 N N . TYR A 1 148 ? -0.828 3.553 20.281 1 98.12 148 TYR A N 1
ATOM 1190 C CA . TYR A 1 148 ? 0.465 4.215 20.156 1 98.12 148 TYR A CA 1
ATOM 1191 C C . TYR A 1 148 ? 1.049 4.539 21.531 1 98.12 148 TYR A C 1
ATOM 1193 O O . TYR A 1 148 ? 2.242 4.34 21.766 1 98.12 148 TYR A O 1
ATOM 1201 N N . ASN A 1 149 ? 0.229 4.957 22.359 1 95.69 149 ASN A N 1
ATOM 1202 C CA . ASN A 1 149 ? 0.679 5.379 23.688 1 95.69 149 ASN A CA 1
ATOM 1203 C C . ASN A 1 149 ? 1.146 4.191 24.516 1 95.69 149 ASN A C 1
ATOM 1205 O O . ASN A 1 149 ? 1.934 4.355 25.453 1 95.69 149 ASN A O 1
ATOM 1209 N N . SER A 1 150 ? 0.703 3.059 24.219 1 96.5 150 SER A N 1
ATOM 1210 C CA . SER A 1 150 ? 1.052 1.865 24.969 1 96.5 150 SER A CA 1
ATOM 1211 C C . SER A 1 150 ? 2.379 1.278 24.5 1 96.5 150 SER A C 1
ATOM 1213 O O . SER A 1 150 ? 2.932 0.385 25.156 1 96.5 150 SER A O 1
ATOM 1215 N N . LEU A 1 151 ? 2.934 1.777 23.484 1 97.88 151 LEU A N 1
ATOM 1216 C CA . LEU A 1 151 ? 4.148 1.228 22.891 1 97.88 151 LEU A CA 1
ATOM 1217 C C . LEU A 1 151 ? 5.387 1.756 23.594 1 97.88 151 LEU A C 1
ATOM 1219 O O . LEU A 1 151 ? 5.34 2.811 24.234 1 97.88 151 LEU A O 1
ATOM 1223 N N . ALA A 1 152 ? 6.465 1.021 23.453 1 97.12 152 ALA A N 1
ATOM 1224 C CA . ALA A 1 152 ? 7.773 1.5 23.891 1 97.12 152 ALA A CA 1
ATOM 1225 C C . ALA A 1 152 ? 8.266 2.637 23 1 97.12 152 ALA A C 1
ATOM 1227 O O . ALA A 1 152 ? 7.793 2.801 21.875 1 97.12 152 ALA A O 1
ATOM 1228 N N . LEU A 1 153 ? 9.25 3.365 23.469 1 96.06 153 LEU A N 1
ATOM 1229 C CA . LEU A 1 153 ? 9.766 4.543 22.781 1 96.06 153 LEU A CA 1
ATOM 1230 C C . LEU A 1 153 ? 10.297 4.176 21.391 1 96.06 153 LEU A C 1
ATOM 1232 O O . LEU A 1 153 ? 10.039 4.883 20.422 1 96.06 153 LEU A O 1
ATOM 1236 N N . THR A 1 154 ? 11 3.068 21.312 1 95.5 154 THR A N 1
ATOM 1237 C CA . THR A 1 154 ? 11.609 2.658 20.047 1 95.5 154 THR A CA 1
ATOM 1238 C C . THR A 1 154 ? 10.539 2.383 19 1 95.5 154 THR A C 1
ATOM 1240 O O . THR A 1 154 ? 10.703 2.734 17.828 1 95.5 154 THR A O 1
ATOM 1243 N N . ASP A 1 155 ? 9.445 1.767 19.422 1 97.69 155 ASP A N 1
ATOM 1244 C CA . ASP A 1 155 ? 8.359 1.451 18.5 1 97.69 155 ASP A CA 1
ATOM 1245 C C . ASP A 1 155 ? 7.574 2.707 18.125 1 97.69 155 ASP A C 1
ATOM 1247 O O . ASP A 1 155 ? 7.105 2.84 17 1 97.69 155 ASP A O 1
ATOM 1251 N N . LYS A 1 156 ? 7.434 3.611 19.078 1 97.94 156 LYS A N 1
ATOM 1252 C CA . LYS A 1 156 ? 6.82 4.902 18.781 1 97.94 156 LYS A CA 1
ATOM 1253 C C . LYS A 1 156 ? 7.59 5.641 17.703 1 97.94 156 LYS A C 1
ATOM 1255 O O . LYS A 1 156 ? 6.996 6.141 16.734 1 97.94 156 LYS A O 1
ATOM 1260 N N . LEU A 1 157 ? 8.867 5.641 17.875 1 97.06 157 LEU A N 1
ATOM 1261 C CA . LEU A 1 157 ? 9.734 6.336 16.922 1 97.06 157 LEU A CA 1
ATOM 1262 C C . LEU A 1 157 ? 9.688 5.668 15.555 1 97.06 157 LEU A C 1
ATOM 1264 O O . LEU A 1 157 ? 9.734 6.348 14.523 1 97.06 157 LEU A O 1
ATOM 1268 N N . ALA A 1 158 ? 9.531 4.359 15.523 1 96.31 158 ALA A N 1
ATOM 1269 C CA . ALA A 1 158 ? 9.461 3.623 14.266 1 96.31 158 ALA A CA 1
ATOM 1270 C C . ALA A 1 158 ? 8.211 4 13.477 1 96.31 158 ALA A C 1
ATOM 1272 O O . ALA A 1 158 ? 8.273 4.215 12.266 1 96.31 158 ALA A O 1
ATOM 1273 N N . LEU A 1 159 ? 7.094 4.113 14.156 1 97.75 159 LEU A N 1
ATOM 1274 C CA . LEU A 1 159 ? 5.844 4.48 13.5 1 97.75 159 LEU A CA 1
ATOM 1275 C C . LEU A 1 159 ? 5.902 5.91 12.977 1 97.75 159 LEU A C 1
ATOM 1277 O O . LEU A 1 159 ? 5.445 6.191 11.867 1 97.75 159 LEU A O 1
ATOM 1281 N N . LEU A 1 160 ? 6.461 6.762 13.773 1 97.75 160 LEU A N 1
ATOM 1282 C CA . LEU A 1 160 ? 6.586 8.164 13.375 1 97.75 160 LEU A CA 1
ATOM 1283 C C . LEU A 1 160 ? 7.496 8.305 12.164 1 97.75 160 LEU A C 1
ATOM 1285 O O . LEU A 1 160 ? 7.176 9.031 11.219 1 97.75 160 LEU A O 1
ATOM 1289 N N . ARG A 1 161 ? 8.562 7.625 12.203 1 96.12 161 ARG A N 1
ATOM 1290 C CA . ARG A 1 161 ? 9.508 7.676 11.086 1 96.12 161 ARG A CA 1
ATOM 1291 C C . ARG A 1 161 ? 8.867 7.152 9.805 1 96.12 161 ARG A C 1
ATOM 1293 O O . ARG A 1 161 ? 9.023 7.746 8.742 1 96.12 161 ARG A O 1
ATOM 1300 N N . HIS A 1 162 ? 8.141 6.102 9.961 1 95.38 162 HIS A N 1
ATOM 1301 C CA . HIS A 1 162 ? 7.465 5.508 8.812 1 95.38 162 HIS A CA 1
ATOM 1302 C C . HIS A 1 162 ? 6.445 6.469 8.219 1 95.38 162 HIS A C 1
ATOM 1304 O O . HIS A 1 162 ? 6.219 6.469 7.004 1 95.38 162 HIS A O 1
ATOM 1310 N N . SER A 1 163 ? 5.875 7.285 9.016 1 96.88 163 SER A N 1
ATOM 1311 C CA . SER A 1 163 ? 4.789 8.164 8.594 1 96.88 163 SER A CA 1
ATOM 1312 C C . SER A 1 163 ? 5.305 9.562 8.281 1 96.88 163 SER A C 1
ATOM 1314 O O . SER A 1 163 ? 4.527 10.453 7.922 1 96.88 163 SER A O 1
ATOM 1316 N N . ALA A 1 164 ? 6.586 9.758 8.328 1 96.06 164 ALA A N 1
ATOM 1317 C CA . ALA A 1 164 ? 7.18 11.094 8.234 1 96.06 164 ALA A CA 1
ATOM 1318 C C . ALA A 1 164 ? 6.859 11.734 6.891 1 96.06 164 ALA A C 1
ATOM 1320 O O . ALA A 1 164 ? 6.754 12.961 6.789 1 96.06 164 ALA A O 1
ATOM 1321 N N . PHE A 1 165 ? 6.664 10.977 5.902 1 93.56 165 PHE A N 1
ATOM 1322 C CA . PHE A 1 165 ? 6.387 11.562 4.594 1 93.56 165 PHE A CA 1
ATOM 1323 C C . PHE A 1 165 ? 4.906 11.438 4.25 1 93.56 165 PHE A C 1
ATOM 1325 O O . PHE A 1 165 ? 4.273 12.414 3.842 1 93.56 165 PHE A O 1
ATOM 1332 N N . PRO A 1 166 ? 4.328 10.32 4.527 1 94.81 166 PRO A N 1
ATOM 1333 C CA . PRO A 1 166 ? 2.91 10.18 4.188 1 94.81 166 PRO A CA 1
ATOM 1334 C C . PRO A 1 166 ? 2.018 11.148 4.953 1 94.81 166 PRO A C 1
ATOM 1336 O O . PRO A 1 166 ? 1.04 11.664 4.398 1 94.81 166 PRO A O 1
ATOM 1339 N N . TYR A 1 167 ? 2.381 11.414 6.121 1 96.75 167 TYR A N 1
ATOM 1340 C CA . TYR A 1 167 ? 1.498 12.227 6.949 1 96.75 167 TYR A CA 1
ATOM 1341 C C . TYR A 1 167 ? 1.377 13.641 6.391 1 96.75 167 TYR A C 1
ATOM 1343 O O . TYR A 1 167 ? 0.271 14.117 6.121 1 96.75 167 TYR A O 1
ATOM 1351 N N . PRO A 1 168 ? 2.477 14.359 6.219 1 96.06 168 PRO A N 1
ATOM 1352 C CA . PRO A 1 168 ? 2.346 15.688 5.617 1 96.06 168 PRO A CA 1
ATOM 1353 C C . PRO A 1 168 ? 1.646 15.656 4.262 1 96.06 168 PRO A C 1
ATOM 1355 O O . PRO A 1 168 ? 0.87 16.562 3.941 1 96.06 168 PRO A O 1
ATOM 1358 N N . SER A 1 169 ? 1.914 14.641 3.523 1 96.31 169 SER A N 1
ATOM 1359 C CA . SER A 1 169 ? 1.291 14.539 2.209 1 96.31 169 SER A CA 1
ATOM 1360 C C . SER A 1 169 ? -0.226 14.43 2.322 1 96.31 169 SER A C 1
ATOM 1362 O O . SER A 1 169 ? -0.956 15.078 1.563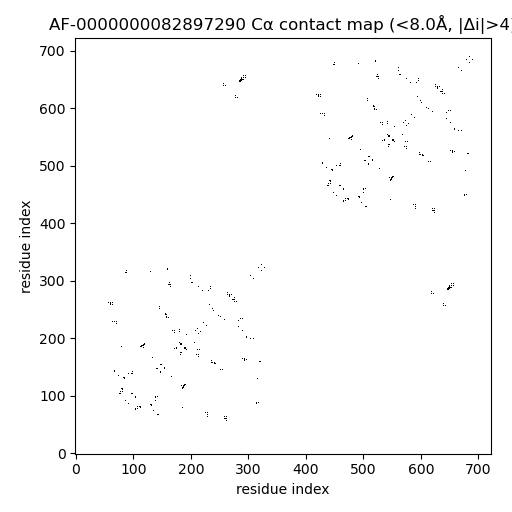 1 96.31 169 SER A O 1
ATOM 1364 N N . LEU A 1 170 ? -0.655 13.625 3.205 1 97.19 170 LEU A N 1
ATOM 1365 C CA . LEU A 1 170 ? -2.088 13.469 3.432 1 97.19 170 LEU A CA 1
ATOM 1366 C C . LEU A 1 170 ? -2.713 14.781 3.889 1 97.19 170 LEU A C 1
ATOM 1368 O O . LEU A 1 170 ? -3.756 15.195 3.371 1 97.19 170 LEU A O 1
ATOM 1372 N N . ILE A 1 171 ? -2.066 15.438 4.824 1 97.31 171 ILE A N 1
ATOM 1373 C CA . ILE A 1 171 ? -2.572 16.672 5.395 1 97.31 171 ILE A CA 1
ATOM 1374 C C . ILE A 1 171 ? -2.67 17.75 4.305 1 97.31 171 ILE A C 1
ATOM 1376 O O . ILE A 1 171 ? -3.697 18.406 4.172 1 97.31 171 ILE A O 1
ATOM 1380 N N . GLN A 1 172 ? -1.657 17.859 3.588 1 96.62 172 GLN A N 1
ATOM 1381 C CA . GLN A 1 172 ? -1.608 18.875 2.543 1 96.62 172 GLN A CA 1
ATOM 1382 C C . GLN A 1 172 ? -2.65 18.609 1.462 1 96.62 172 GLN A C 1
ATOM 1384 O O . GLN A 1 172 ? -3.318 19.531 0.989 1 96.62 172 GLN A O 1
ATOM 1389 N N . CYS A 1 173 ? -2.818 17.406 1.098 1 97.25 173 CYS A N 1
ATOM 1390 C CA . CYS A 1 173 ? -3.779 17.062 0.06 1 97.25 173 CYS A CA 1
ATOM 1391 C C . CYS A 1 173 ? -5.207 17.266 0.546 1 97.25 173 CYS A C 1
ATOM 1393 O O . CYS A 1 173 ? -6.066 17.719 -0.214 1 97.25 173 CYS A O 1
ATOM 1395 N N . PHE A 1 174 ? -5.457 16.969 1.759 1 97.69 174 PHE A N 1
ATOM 1396 C CA . PHE A 1 174 ? -6.824 17.047 2.27 1 97.69 174 PHE A CA 1
ATOM 1397 C C . PHE A 1 174 ? -7.238 18.484 2.52 1 97.69 174 PHE A C 1
ATOM 1399 O O . PHE A 1 174 ? -8.359 18.875 2.186 1 97.69 174 PHE A O 1
ATOM 1406 N N . TYR A 1 175 ? -6.332 19.297 3.041 1 96.69 175 TYR A N 1
ATOM 1407 C CA . TYR A 1 175 ? -6.734 20.609 3.541 1 96.69 175 TYR A CA 1
ATOM 1408 C C . TYR A 1 175 ? -6.465 21.703 2.506 1 96.69 175 TYR A C 1
ATOM 1410 O O . TYR A 1 175 ? -6.906 22.844 2.664 1 96.69 175 TYR A O 1
ATOM 1418 N N . THR A 1 176 ? -5.746 21.312 1.48 1 96.25 176 THR A N 1
ATOM 1419 C CA . THR A 1 176 ? -5.453 22.344 0.483 1 96.25 176 THR A CA 1
ATOM 1420 C C . THR A 1 176 ? -6.742 22.906 -0.114 1 96.25 176 THR A C 1
ATOM 1422 O O . THR A 1 176 ? -7.645 22.141 -0.477 1 96.25 176 THR A O 1
ATOM 1425 N N . PRO A 1 177 ? -6.832 24.234 -0.175 1 93.19 177 PRO A N 1
ATOM 1426 C CA . PRO A 1 177 ? -7.984 24.812 -0.876 1 93.19 177 PRO A CA 1
ATOM 1427 C C . PRO A 1 177 ? -8.016 24.438 -2.355 1 93.19 177 PRO A C 1
ATOM 1429 O O . PRO A 1 177 ? -6.973 24.141 -2.949 1 93.19 177 PRO A O 1
ATOM 1432 N N . ASP A 1 178 ? -9.203 24.422 -2.9 1 91.69 178 ASP A N 1
ATOM 1433 C CA . ASP A 1 178 ? -9.352 24.047 -4.301 1 91.69 178 ASP A CA 1
ATOM 1434 C C . ASP A 1 178 ? -8.938 25.188 -5.23 1 91.69 178 ASP A C 1
ATOM 1436 O O . ASP A 1 178 ? -9.711 26.125 -5.445 1 91.69 178 ASP A O 1
ATOM 1440 N N . ARG A 1 179 ? -7.742 25.094 -5.762 1 91.19 179 ARG A N 1
ATOM 1441 C CA . ARG A 1 179 ? -7.219 26.078 -6.711 1 91.19 179 ARG A CA 1
ATOM 1442 C C . ARG A 1 179 ? -6.859 25.406 -8.039 1 91.19 179 ARG A C 1
ATOM 1444 O O . ARG A 1 179 ? -5.992 25.891 -8.766 1 91.19 179 ARG A O 1
ATOM 1451 N N . GLY A 1 180 ? -7.535 24.266 -8.227 1 88.75 180 GLY A N 1
ATOM 1452 C CA . GLY A 1 180 ? -7.258 23.484 -9.414 1 88.75 180 GLY A CA 1
ATOM 1453 C C . GLY A 1 180 ? -6.867 22.047 -9.109 1 88.75 180 GLY A C 1
ATOM 1454 O O . GLY A 1 180 ? -6.523 21.734 -7.969 1 88.75 180 GLY A O 1
ATOM 1455 N N . PRO A 1 181 ? -6.84 21.203 -10.117 1 86.12 181 PRO A N 1
ATOM 1456 C CA . PRO A 1 181 ? -6.656 19.766 -9.875 1 86.12 181 PRO A CA 1
ATOM 1457 C C . PRO A 1 181 ? -5.211 19.406 -9.539 1 86.12 181 PRO A C 1
ATOM 1459 O O . PRO A 1 181 ? -4.957 18.359 -8.938 1 86.12 181 PRO A O 1
ATOM 1462 N N . ASP A 1 182 ? -4.324 20.25 -9.836 1 92.75 182 ASP A N 1
ATOM 1463 C CA . ASP A 1 182 ? -2.92 19.906 -9.656 1 92.75 182 ASP A CA 1
ATOM 1464 C C . ASP A 1 182 ? -2.189 20.953 -8.828 1 92.75 182 ASP A C 1
ATOM 1466 O O . ASP A 1 182 ? -1.042 21.297 -9.125 1 92.75 182 ASP A O 1
ATOM 1470 N N . VAL A 1 183 ? -2.877 21.453 -7.863 1 95.94 183 VAL A N 1
ATOM 1471 C CA . VAL A 1 183 ? -2.25 22.516 -7.074 1 95.94 183 VAL A CA 1
ATOM 1472 C C . VAL A 1 183 ? -2.463 22.25 -5.59 1 95.94 183 VAL A C 1
ATOM 1474 O O . VAL A 1 183 ? -3.586 21.984 -5.156 1 95.94 183 VAL A O 1
ATOM 1477 N N . ILE A 1 184 ? -1.43 22.266 -4.859 1 97.12 184 ILE A N 1
ATOM 1478 C CA . ILE A 1 184 ? -1.489 22.234 -3.404 1 97.12 184 ILE A CA 1
ATOM 1479 C C . ILE A 1 184 ? -0.995 23.578 -2.84 1 97.12 184 ILE A C 1
ATOM 1481 O O . ILE A 1 184 ? 0.053 24.078 -3.25 1 97.12 184 ILE A O 1
ATOM 1485 N N . VAL A 1 185 ? -1.788 24.125 -1.948 1 96.88 185 VAL A N 1
ATOM 1486 C CA . VAL A 1 185 ? -1.479 25.438 -1.38 1 96.88 185 VAL A CA 1
ATOM 1487 C C . VAL A 1 185 ? -1.245 25.312 0.124 1 96.88 185 VAL A C 1
ATOM 1489 O O . VAL A 1 185 ? -2.09 24.766 0.845 1 96.88 185 VAL A O 1
ATOM 1492 N N . PHE A 1 186 ? -0.113 25.781 0.522 1 95.5 186 PHE A N 1
ATOM 1493 C CA . PHE A 1 186 ? 0.158 25.875 1.951 1 95.5 186 PHE A CA 1
ATOM 1494 C C . PHE A 1 186 ? -0.667 26.984 2.584 1 95.5 186 PHE A C 1
ATOM 1496 O O . PHE A 1 186 ? -1.164 27.875 1.885 1 95.5 186 PHE A O 1
ATOM 1503 N N . PRO A 1 187 ? -0.795 26.969 3.875 1 92.75 187 PRO A N 1
ATOM 1504 C CA . PRO A 1 187 ? -1.649 27.953 4.551 1 92.75 187 PRO A CA 1
ATOM 1505 C C . PRO A 1 187 ? -1.196 29.391 4.32 1 92.75 187 PRO A C 1
ATOM 1507 O O . PRO A 1 187 ? -2.008 30.312 4.398 1 92.75 187 PRO A O 1
ATOM 1510 N N . ASN A 1 188 ? 0.036 29.641 4.062 1 91.56 188 ASN A N 1
ATOM 1511 C CA . ASN A 1 188 ? 0.544 30.984 3.871 1 91.56 188 ASN A CA 1
ATOM 1512 C C . ASN A 1 188 ? 0.404 31.438 2.42 1 91.56 188 ASN A C 1
ATOM 1514 O O . ASN A 1 188 ? 0.89 32.5 2.049 1 91.56 188 ASN A O 1
ATOM 1518 N N . GLY A 1 189 ? -0.099 30.516 1.602 1 93.94 189 GLY A N 1
ATOM 1519 C CA . GLY A 1 189 ? -0.332 30.875 0.216 1 93.94 189 GLY A CA 1
ATOM 1520 C C . GLY A 1 189 ? 0.714 30.328 -0.734 1 93.94 189 GLY A C 1
ATOM 1521 O O . GLY A 1 189 ? 0.531 30.359 -1.953 1 93.94 189 GLY A O 1
ATOM 1522 N N . ALA A 1 190 ? 1.818 29.875 -0.226 1 95.44 190 ALA A N 1
ATOM 1523 C CA . ALA A 1 190 ? 2.781 29.188 -1.089 1 95.44 190 ALA A CA 1
ATOM 1524 C C . ALA A 1 190 ? 2.168 27.953 -1.72 1 95.44 190 ALA A C 1
ATOM 1526 O O . ALA A 1 190 ? 1.458 27.188 -1.052 1 95.44 190 ALA A O 1
ATOM 1527 N N . PHE A 1 191 ? 2.369 27.828 -3.055 1 96.44 191 PHE A N 1
ATOM 1528 C CA . PHE A 1 191 ? 1.74 26.688 -3.701 1 96.44 191 PHE A CA 1
ATOM 1529 C C . PHE A 1 191 ? 2.746 25.922 -4.562 1 96.44 191 PHE A C 1
ATOM 1531 O O . PHE A 1 191 ? 3.797 26.469 -4.918 1 96.44 191 PHE A O 1
ATOM 1538 N N . PHE A 1 192 ? 2.508 24.672 -4.836 1 95.94 192 PHE A N 1
ATOM 1539 C CA . PHE A 1 192 ? 3.268 23.922 -5.828 1 95.94 192 PHE A CA 1
ATOM 1540 C C . PHE A 1 192 ? 2.338 23.125 -6.742 1 95.94 192 PHE A C 1
ATOM 1542 O O . PHE A 1 192 ? 1.219 22.781 -6.352 1 95.94 192 PHE A O 1
ATOM 1549 N N . ASP A 1 193 ? 2.74 22.984 -7.883 1 95.44 193 ASP A N 1
ATOM 1550 C CA . ASP A 1 193 ? 2.031 22.234 -8.922 1 95.44 193 ASP A CA 1
ATOM 1551 C C . ASP A 1 193 ? 2.99 21.359 -9.727 1 95.44 193 ASP A C 1
ATOM 1553 O O . ASP A 1 193 ? 4.012 20.922 -9.203 1 95.44 193 ASP A O 1
ATOM 1557 N N . LYS A 1 194 ? 2.682 21.047 -10.93 1 92.81 194 LYS A N 1
ATOM 1558 C CA . LYS A 1 194 ? 3.498 20.125 -11.711 1 92.81 194 LYS A CA 1
ATOM 1559 C C . LYS A 1 194 ? 4.668 20.859 -12.367 1 92.81 194 LYS A C 1
ATOM 1561 O O . LYS A 1 194 ? 5.508 20.234 -13.023 1 92.81 194 LYS A O 1
ATOM 1566 N N . THR A 1 195 ? 4.742 22.172 -12.086 1 92.06 195 THR A N 1
ATOM 1567 C CA . THR A 1 195 ? 5.84 22.938 -12.656 1 92.06 195 THR A CA 1
ATOM 1568 C C . THR A 1 195 ? 7.18 22.469 -12.094 1 92.06 195 THR A C 1
ATOM 1570 O O . THR A 1 195 ? 7.309 22.266 -10.883 1 92.06 195 THR A O 1
ATOM 1573 N N . PRO A 1 196 ? 8.07 22.234 -13.016 1 89.75 196 PRO A N 1
ATOM 1574 C CA . PRO A 1 196 ? 9.391 21.797 -12.555 1 89.75 196 PRO A CA 1
ATOM 1575 C C . PRO A 1 196 ? 10.055 22.797 -11.609 1 89.75 196 PRO A C 1
ATOM 1577 O O . PRO A 1 196 ? 9.922 24 -11.789 1 89.75 196 PRO A O 1
ATOM 1580 N N . GLU A 1 197 ? 10.695 22.25 -10.703 1 88.31 197 GLU A N 1
ATOM 1581 C CA . GLU A 1 197 ? 11.516 23.016 -9.773 1 88.31 197 GLU A CA 1
ATOM 1582 C C . GLU A 1 197 ? 12.984 22.641 -9.898 1 88.31 197 GLU A C 1
ATOM 1584 O O . GLU A 1 197 ? 13.477 21.766 -9.164 1 88.31 197 GLU A O 1
ATOM 1589 N N . PRO A 1 198 ? 13.695 23.312 -10.68 1 83.44 198 PRO A N 1
ATOM 1590 C CA . PRO A 1 198 ? 15.062 22.922 -11.023 1 83.44 198 PRO A CA 1
ATOM 1591 C C . PRO A 1 198 ? 15.992 22.891 -9.812 1 83.44 198 PRO A C 1
ATOM 1593 O O . PRO A 1 198 ? 17 22.172 -9.812 1 83.44 198 PRO A O 1
ATOM 1596 N N . LEU A 1 199 ? 15.711 23.656 -8.852 1 82.5 199 LEU A N 1
ATOM 1597 C CA . LEU A 1 199 ? 16.609 23.75 -7.699 1 82.5 199 LEU A CA 1
ATOM 1598 C C . LEU A 1 199 ? 16.344 22.609 -6.727 1 82.5 199 LEU A C 1
ATOM 1600 O O . LEU A 1 199 ? 17.156 22.359 -5.816 1 82.5 199 LEU A O 1
ATOM 1604 N N . ARG A 1 200 ? 15.359 21.844 -6.953 1 85.62 200 ARG A N 1
ATOM 1605 C CA . ARG A 1 200 ? 15.047 20.734 -6.07 1 85.62 200 ARG A CA 1
ATOM 1606 C C . ARG A 1 200 ? 15.57 19.422 -6.641 1 85.62 200 ARG A C 1
ATOM 1608 O O . ARG A 1 200 ? 15.555 19.203 -7.855 1 85.62 200 ARG A O 1
ATOM 1615 N N . PRO A 1 201 ? 16 18.594 -5.707 1 84.94 201 PRO A N 1
ATOM 1616 C CA . PRO A 1 201 ? 16.469 17.281 -6.195 1 84.94 201 PRO A CA 1
ATOM 1617 C C . PRO A 1 201 ? 15.414 16.547 -7.023 1 84.94 201 PRO A C 1
ATOM 1619 O O . PRO A 1 201 ? 14.227 16.609 -6.703 1 84.94 201 PRO A O 1
ATOM 1622 N N . ALA A 1 202 ? 15.906 15.789 -8.039 1 80.69 202 ALA A N 1
ATOM 1623 C CA . ALA A 1 202 ? 15.047 15.133 -9.023 1 80.69 202 ALA A CA 1
ATOM 1624 C C . ALA A 1 202 ? 14.078 14.172 -8.344 1 80.69 202 ALA A C 1
ATOM 1626 O O . ALA A 1 202 ? 12.922 14.062 -8.758 1 80.69 202 ALA A O 1
ATOM 1627 N N . GLY A 1 203 ? 14.5 13.547 -7.332 1 83.81 203 GLY A N 1
ATOM 1628 C CA . GLY A 1 203 ? 13.648 12.602 -6.629 1 83.81 203 GLY A CA 1
ATOM 1629 C C . GLY A 1 203 ? 12.391 13.234 -6.055 1 83.81 203 GLY A C 1
ATOM 1630 O O . GLY A 1 203 ? 11.328 12.617 -6.051 1 83.81 203 GLY A O 1
ATOM 1631 N N . PHE A 1 204 ? 12.477 14.422 -5.688 1 87.75 204 PHE A N 1
ATOM 1632 C CA . PHE A 1 204 ? 11.344 15.109 -5.078 1 87.75 204 PHE A CA 1
ATOM 1633 C C . PHE A 1 204 ? 10.375 15.602 -6.145 1 87.75 204 PHE A C 1
ATOM 1635 O O . PHE A 1 204 ? 9.18 15.734 -5.891 1 87.75 204 PHE A O 1
ATOM 1642 N N . GLN A 1 205 ? 10.891 15.844 -7.262 1 86.62 205 GLN A N 1
ATOM 1643 C CA . GLN A 1 205 ? 10.023 16.281 -8.352 1 86.62 205 GLN A CA 1
ATOM 1644 C C . GLN A 1 205 ? 9.055 15.18 -8.766 1 86.62 205 GLN A C 1
ATOM 1646 O O . GLN A 1 205 ? 7.863 15.438 -8.969 1 86.62 205 GLN A O 1
ATOM 1651 N N . ARG A 1 206 ? 9.562 14.062 -8.883 1 85.69 206 ARG A N 1
ATOM 1652 C CA . ARG A 1 206 ? 8.711 12.93 -9.242 1 85.69 206 ARG A CA 1
ATOM 1653 C C . ARG A 1 206 ? 7.652 12.672 -8.172 1 85.69 206 ARG A C 1
ATOM 1655 O O . ARG A 1 206 ? 6.516 12.32 -8.492 1 85.69 206 ARG A O 1
ATOM 1662 N N . LYS A 1 207 ? 8.031 12.891 -7.027 1 88.38 207 LYS A N 1
ATOM 1663 C CA . LYS A 1 207 ? 7.129 12.633 -5.91 1 88.38 207 LYS A CA 1
ATOM 1664 C C . LYS A 1 207 ? 6.008 13.664 -5.852 1 88.38 207 LYS A C 1
ATOM 1666 O O . LYS A 1 207 ? 4.887 13.352 -5.453 1 88.38 207 LYS A O 1
ATOM 1671 N N . LYS A 1 208 ? 6.438 14.766 -6.23 1 90.94 208 LYS A N 1
ATOM 1672 C CA . LYS A 1 208 ? 5.438 15.82 -6.34 1 90.94 208 LYS A CA 1
ATOM 1673 C C . LYS A 1 208 ? 4.34 15.445 -7.328 1 90.94 208 LYS A C 1
ATOM 1675 O O . LYS A 1 208 ? 3.154 15.617 -7.043 1 90.94 208 LYS A O 1
ATOM 1680 N N . HIS A 1 209 ? 4.699 14.906 -8.383 1 90.38 209 HIS A N 1
ATOM 1681 C CA . HIS A 1 209 ? 3.736 14.461 -9.391 1 90.38 209 HIS A CA 1
ATOM 1682 C C . HIS A 1 209 ? 2.865 13.328 -8.852 1 90.38 209 HIS A C 1
ATOM 1684 O O . HIS A 1 209 ? 1.649 13.328 -9.055 1 90.38 209 HIS A O 1
ATOM 1690 N N . GLN A 1 210 ? 3.467 12.484 -8.227 1 90.94 210 GLN A N 1
ATOM 1691 C CA . GLN A 1 210 ? 2.754 11.352 -7.648 1 90.94 210 GLN A CA 1
ATOM 1692 C C . GLN A 1 210 ? 1.726 11.812 -6.621 1 90.94 210 GLN A C 1
ATOM 1694 O O . GLN A 1 210 ? 0.609 11.289 -6.574 1 90.94 210 GLN A O 1
ATOM 1699 N N . MET A 1 211 ? 2.158 12.703 -5.828 1 94.06 211 MET A N 1
ATOM 1700 C CA . MET A 1 211 ? 1.257 13.234 -4.809 1 94.06 211 MET A CA 1
ATOM 1701 C C . MET A 1 211 ? 0.025 13.867 -5.441 1 94.06 211 MET A C 1
ATOM 1703 O O . MET A 1 211 ? -1.1 13.633 -4.996 1 94.06 211 MET A O 1
ATOM 1707 N N . LEU A 1 212 ? 0.247 14.617 -6.445 1 94.88 212 LEU A N 1
ATOM 1708 C CA . LEU A 1 212 ? -0.843 15.32 -7.109 1 94.88 212 LEU A CA 1
ATOM 1709 C C . LEU A 1 212 ? -1.743 14.352 -7.863 1 94.88 212 LEU A C 1
ATOM 1711 O O . LEU A 1 212 ? -2.969 14.414 -7.746 1 94.88 212 LEU A O 1
ATOM 1715 N N . ASP A 1 213 ? -1.153 13.367 -8.484 1 92.44 213 ASP A N 1
ATOM 1716 C CA . ASP A 1 213 ? -1.908 12.484 -9.359 1 92.44 213 ASP A CA 1
ATOM 1717 C C . ASP A 1 213 ? -2.52 11.32 -8.57 1 92.44 213 ASP A C 1
ATOM 1719 O O . ASP A 1 213 ? -3.625 10.875 -8.883 1 92.44 213 ASP A O 1
ATOM 1723 N N . ASN A 1 214 ? -1.812 10.875 -7.613 1 93 214 ASN A N 1
ATOM 1724 C CA . ASN A 1 214 ? -2.189 9.594 -7.023 1 93 214 ASN A CA 1
ATOM 1725 C C . ASN A 1 214 ? -2.754 9.766 -5.613 1 93 214 ASN A C 1
ATOM 1727 O O . ASN A 1 214 ? -3.271 8.82 -5.023 1 93 214 ASN A O 1
ATOM 1731 N N . LEU A 1 215 ? -2.695 10.93 -5.117 1 95.25 215 LEU A N 1
ATOM 1732 C CA . LEU A 1 215 ? -3.225 11.141 -3.775 1 95.25 215 LEU A CA 1
ATOM 1733 C C . LEU A 1 215 ? -4.246 12.273 -3.764 1 95.25 215 LEU A C 1
ATOM 1735 O O . LEU A 1 215 ? -5.395 12.078 -3.363 1 95.25 215 LEU A O 1
ATOM 1739 N N . LEU A 1 216 ? -3.842 13.422 -4.293 1 96.75 216 LEU A N 1
ATOM 1740 C CA . LEU A 1 216 ? -4.727 14.586 -4.285 1 96.75 216 LEU A CA 1
ATOM 1741 C C . LEU A 1 216 ? -5.996 14.305 -5.082 1 96.75 216 LEU A C 1
ATOM 1743 O O . LEU A 1 216 ? -7.105 14.469 -4.57 1 96.75 216 LEU A O 1
ATOM 1747 N N . LYS A 1 217 ? -5.84 13.844 -6.27 1 94 217 LYS A N 1
ATOM 1748 C CA . LYS A 1 217 ? -6.98 13.641 -7.16 1 94 217 LYS A CA 1
ATOM 1749 C C . LYS A 1 217 ? -7.918 12.57 -6.613 1 94 217 LYS A C 1
ATOM 1751 O O . LYS A 1 217 ? -9.125 12.789 -6.512 1 94 217 LYS A O 1
ATOM 1756 N N . PRO A 1 218 ? -7.379 11.477 -6.242 1 93.5 218 PRO A N 1
ATOM 1757 C CA . PRO A 1 218 ? -8.266 10.453 -5.684 1 93.5 218 PRO A CA 1
ATOM 1758 C C . PRO A 1 218 ? -8.992 10.922 -4.422 1 93.5 218 PRO A C 1
ATOM 1760 O O . PRO A 1 218 ? -10.172 10.609 -4.234 1 93.5 218 PRO A O 1
ATOM 1763 N N . LEU A 1 219 ? -8.336 11.617 -3.564 1 94.56 219 LEU A N 1
ATOM 1764 C CA . LEU A 1 219 ? -8.961 12.117 -2.346 1 94.56 219 LEU A CA 1
ATOM 1765 C C . LEU A 1 219 ? -10.102 13.07 -2.672 1 94.56 219 LEU A C 1
ATOM 1767 O O . LEU A 1 219 ? -11.164 13.016 -2.039 1 94.56 219 LEU A O 1
ATOM 1771 N N . ARG A 1 220 ? -9.875 13.852 -3.605 1 94.81 220 ARG A N 1
ATOM 1772 C CA . ARG A 1 220 ? -10.914 14.789 -4.027 1 94.81 220 ARG A CA 1
ATOM 1773 C C . ARG A 1 220 ? -12.086 14.055 -4.668 1 94.81 220 ARG A C 1
ATOM 1775 O O . ARG A 1 220 ? -13.242 14.383 -4.398 1 94.81 220 ARG A O 1
ATOM 1782 N N . LYS A 1 221 ? -11.758 13.102 -5.469 1 92.81 221 LYS A N 1
ATOM 1783 C CA . LYS A 1 221 ? -12.797 12.328 -6.145 1 92.81 221 LYS A CA 1
ATOM 1784 C C . LYS A 1 221 ? -13.68 11.602 -5.141 1 92.81 221 LYS A C 1
ATOM 1786 O O . LYS A 1 221 ? -14.891 11.453 -5.355 1 92.81 221 LYS A O 1
ATOM 1791 N N . LEU A 1 222 ? -13.086 11.195 -4.066 1 94.38 222 LEU A N 1
ATOM 1792 C CA . LEU A 1 222 ? -13.82 10.453 -3.047 1 94.38 222 LEU A CA 1
ATOM 1793 C C . LEU A 1 222 ? -14.625 11.398 -2.16 1 94.38 222 LEU A C 1
ATOM 1795 O O . LEU A 1 222 ? -15.5 10.953 -1.412 1 94.38 222 LEU A O 1
ATOM 1799 N N . ASN A 1 223 ? -14.359 12.641 -2.227 1 93.94 223 ASN A N 1
ATOM 1800 C CA . ASN A 1 223 ? -15.023 13.625 -1.381 1 93.94 223 ASN A CA 1
ATOM 1801 C C . ASN A 1 223 ? -15.031 13.195 0.082 1 93.94 223 ASN A C 1
ATOM 1803 O O . ASN A 1 223 ? -16.094 13.125 0.706 1 93.94 223 ASN A O 1
ATOM 1807 N N . ILE A 1 224 ? -13.906 12.922 0.535 1 95 224 ILE A N 1
ATOM 1808 C CA . ILE A 1 224 ? -13.719 12.445 1.9 1 95 224 ILE A CA 1
ATOM 1809 C C . ILE A 1 224 ? -14.039 13.562 2.887 1 95 224 ILE A C 1
ATOM 1811 O O . ILE A 1 224 ? -13.586 14.695 2.719 1 95 224 ILE A O 1
ATOM 1815 N N . ASP A 1 225 ? -14.875 13.242 3.896 1 96.31 225 ASP A N 1
ATOM 1816 C CA . ASP A 1 225 ? -15.141 14.25 4.918 1 96.31 225 ASP A CA 1
ATOM 1817 C C . ASP A 1 225 ? -14.109 14.18 6.039 1 96.31 225 ASP A C 1
ATOM 1819 O O . ASP A 1 225 ? -13.227 13.32 6.027 1 96.31 225 ASP A O 1
ATOM 1823 N N . ILE A 1 226 ? -14.188 15.086 6.953 1 97.25 226 ILE A N 1
ATOM 1824 C CA . ILE A 1 226 ? -13.164 15.25 7.984 1 97.25 226 ILE A CA 1
ATOM 1825 C C . ILE A 1 226 ? -13.148 14.023 8.891 1 97.25 226 ILE A C 1
ATOM 1827 O O . ILE A 1 226 ? -12.094 13.633 9.398 1 97.25 226 ILE A O 1
ATOM 1831 N N . ASN A 1 227 ? -14.289 13.391 9.109 1 97.56 227 ASN A N 1
ATOM 1832 C CA . ASN A 1 227 ? -14.367 12.203 9.953 1 97.56 227 ASN A CA 1
ATOM 1833 C C . ASN A 1 227 ? -13.703 11 9.289 1 97.56 227 ASN A C 1
ATOM 1835 O O . ASN A 1 227 ? -12.93 10.281 9.93 1 97.56 227 ASN A O 1
ATOM 1839 N N . GLU A 1 228 ? -13.992 10.805 8.008 1 98.12 228 GLU A N 1
ATOM 1840 C CA . GLU A 1 228 ? -13.328 9.758 7.238 1 98.12 228 GLU A CA 1
ATOM 1841 C C . GLU A 1 228 ? -11.82 9.984 7.172 1 98.12 228 GLU A C 1
ATOM 1843 O O . GLU A 1 228 ? -11.039 9.039 7.262 1 98.12 228 GLU A O 1
ATOM 1848 N N . PHE A 1 229 ? -11.508 11.242 7.047 1 98.5 229 PHE A N 1
ATOM 1849 C CA . PHE A 1 229 ? -10.094 11.586 6.969 1 98.5 229 PHE A CA 1
ATOM 1850 C C . PHE A 1 229 ? -9.375 11.258 8.273 1 98.5 229 PHE A C 1
ATOM 1852 O O . PHE A 1 229 ? -8.266 10.734 8.266 1 98.5 229 PHE A O 1
ATOM 1859 N N . ALA A 1 230 ? -10.023 11.547 9.359 1 98.62 230 ALA A N 1
ATOM 1860 C CA . ALA A 1 230 ? -9.453 11.234 10.672 1 98.62 230 ALA A CA 1
ATOM 1861 C C . ALA A 1 230 ? -9.164 9.734 10.797 1 98.62 230 ALA A C 1
ATOM 1863 O O . ALA A 1 230 ? -8.102 9.344 11.281 1 98.62 230 ALA A O 1
ATOM 1864 N N . ALA A 1 231 ? -10.078 9 10.367 1 98.69 231 ALA A N 1
ATOM 1865 C CA . ALA A 1 231 ? -9.922 7.551 10.43 1 98.69 231 ALA A CA 1
ATOM 1866 C C . ALA A 1 231 ? -8.82 7.078 9.477 1 98.69 231 ALA A C 1
ATOM 1868 O O . ALA A 1 231 ? -7.973 6.27 9.859 1 98.69 231 ALA A O 1
ATOM 1869 N N . ALA A 1 232 ? -8.82 7.57 8.258 1 98.19 232 ALA A N 1
ATOM 1870 C CA . ALA A 1 232 ? -7.848 7.16 7.25 1 98.19 232 ALA A CA 1
ATOM 1871 C C . ALA A 1 232 ? -6.418 7.426 7.719 1 98.19 232 ALA A C 1
ATOM 1873 O O . ALA A 1 232 ? -5.547 6.562 7.598 1 98.19 232 ALA A O 1
ATOM 1874 N N . LYS A 1 233 ? -6.191 8.555 8.258 1 97.94 233 LYS A N 1
ATOM 1875 C CA . LYS A 1 233 ? -4.875 8.914 8.773 1 97.94 233 LYS A CA 1
ATOM 1876 C C . LYS A 1 233 ? -4.391 7.902 9.812 1 97.94 233 LYS A C 1
ATOM 1878 O O . LYS A 1 233 ? -3.234 7.477 9.773 1 97.94 233 LYS A O 1
ATOM 1883 N N . ALA A 1 234 ? -5.293 7.59 10.703 1 98.62 234 ALA A N 1
ATOM 1884 C CA . ALA A 1 234 ? -4.938 6.672 11.781 1 98.62 234 ALA A CA 1
ATOM 1885 C C . ALA A 1 234 ? -4.695 5.266 11.25 1 98.62 234 ALA A C 1
ATOM 1887 O O . ALA A 1 234 ? -3.779 4.574 11.695 1 98.62 234 ALA A O 1
ATOM 1888 N N . ILE A 1 235 ? -5.477 4.867 10.289 1 98.56 235 ILE A N 1
ATOM 1889 C CA . ILE A 1 235 ? -5.348 3.545 9.688 1 98.56 235 ILE A CA 1
ATOM 1890 C C . ILE A 1 235 ? -3.984 3.416 9.016 1 98.56 235 ILE A C 1
ATOM 1892 O O . ILE A 1 235 ? -3.283 2.418 9.203 1 98.56 235 ILE A O 1
ATOM 1896 N N . PHE A 1 236 ? -3.619 4.406 8.289 1 97.94 236 PHE A N 1
ATOM 1897 C CA . PHE A 1 236 ? -2.355 4.344 7.562 1 97.94 236 PHE A CA 1
ATOM 1898 C C . PHE A 1 236 ? -1.179 4.547 8.508 1 97.94 236 PHE A C 1
ATOM 1900 O O . PHE A 1 236 ? -0.09 4.016 8.281 1 97.94 236 PHE A O 1
ATOM 1907 N N . PHE A 1 237 ? -1.369 5.262 9.602 1 98.25 237 PHE A N 1
ATOM 1908 C CA . PHE A 1 237 ? -0.335 5.477 10.609 1 98.25 237 PHE A CA 1
ATOM 1909 C C . PHE A 1 237 ? -0.028 4.184 11.352 1 98.25 237 PHE A C 1
ATOM 1911 O O . PHE A 1 237 ? 1.138 3.854 11.578 1 98.25 237 PHE A O 1
ATOM 1918 N N . LEU A 1 238 ? -1.077 3.508 11.719 1 98.12 238 LEU A N 1
ATOM 1919 C CA . LEU A 1 238 ? -0.917 2.256 12.445 1 98.12 238 LEU A CA 1
ATOM 1920 C C . LEU A 1 238 ? -0.576 1.111 11.5 1 98.12 238 LEU A C 1
ATOM 1922 O O . LEU A 1 238 ? -1.37 0.185 11.328 1 98.12 238 LEU A O 1
ATOM 1926 N N . ASN A 1 239 ? 0.57 1.177 10.992 1 96.19 239 ASN A N 1
ATOM 1927 C CA . ASN A 1 239 ? 1.062 0.173 10.055 1 96.19 239 ASN A CA 1
ATOM 1928 C C . ASN A 1 239 ? 1.939 -0.863 10.75 1 96.19 239 ASN A C 1
ATOM 1930 O O . ASN A 1 239 ? 3.078 -0.572 11.117 1 96.19 239 ASN A O 1
ATOM 1934 N N . PRO A 1 240 ? 1.466 -2.057 10.836 1 95.44 240 PRO A N 1
ATOM 1935 C CA . PRO A 1 240 ? 2.232 -3.078 11.555 1 95.44 240 PRO A CA 1
ATOM 1936 C C . PRO A 1 240 ? 3.498 -3.498 10.805 1 95.44 240 PRO A C 1
ATOM 1938 O O . PRO A 1 240 ? 4.355 -4.18 11.375 1 95.44 240 PRO A O 1
ATOM 1941 N N . ASP A 1 241 ? 3.629 -3.031 9.594 1 90.5 241 ASP A N 1
ATOM 1942 C CA . ASP A 1 241 ? 4.754 -3.457 8.766 1 90.5 241 ASP A CA 1
ATOM 1943 C C . ASP A 1 241 ? 5.824 -2.369 8.688 1 90.5 241 ASP A C 1
ATOM 1945 O O . ASP A 1 241 ? 6.746 -2.451 7.875 1 90.5 241 ASP A O 1
ATOM 1949 N N . ALA A 1 242 ? 5.676 -1.367 9.461 1 92.62 242 ALA A N 1
ATOM 1950 C CA . ALA A 1 242 ? 6.684 -0.311 9.508 1 92.62 242 ALA A CA 1
ATOM 1951 C C . ALA A 1 242 ? 8.062 -0.879 9.852 1 92.62 242 ALA A C 1
ATOM 1953 O O . ALA A 1 242 ? 8.172 -1.792 10.68 1 92.62 242 ALA A O 1
ATOM 1954 N N . ASP A 1 243 ? 9.055 -0.282 9.281 1 86.44 243 ASP A N 1
ATOM 1955 C CA . ASP A 1 243 ? 10.422 -0.715 9.531 1 86.44 243 ASP A CA 1
ATOM 1956 C C . ASP A 1 243 ? 10.789 -0.547 11 1 86.44 243 ASP A C 1
ATOM 1958 O O . ASP A 1 243 ? 10.375 0.418 11.648 1 86.44 243 ASP A O 1
ATOM 1962 N N . ASP A 1 244 ? 11.523 -1.469 11.539 1 88.5 244 ASP A N 1
ATOM 1963 C CA . ASP A 1 244 ? 12.188 -1.378 12.836 1 88.5 244 ASP A CA 1
ATOM 1964 C C . ASP A 1 244 ? 11.195 -1.57 13.977 1 88.5 244 ASP A C 1
ATOM 1966 O O . ASP A 1 244 ? 11.523 -1.342 15.148 1 88.5 244 ASP A O 1
ATOM 1970 N N . LEU A 1 245 ? 9.992 -1.946 13.617 1 93.69 245 LEU A N 1
ATOM 1971 C CA . LEU A 1 245 ? 9.047 -2.305 14.664 1 93.69 245 LEU A CA 1
ATOM 1972 C C . LEU A 1 245 ? 9.414 -3.646 15.297 1 93.69 245 LEU A C 1
ATOM 1974 O O . LEU A 1 245 ? 9.797 -4.582 14.594 1 93.69 245 LEU A O 1
ATOM 1978 N N . ASN A 1 246 ? 9.281 -3.609 16.594 1 94.06 246 ASN A N 1
ATOM 1979 C CA . ASN A 1 246 ? 9.414 -4.898 17.266 1 94.06 246 ASN A CA 1
ATOM 1980 C C . ASN A 1 246 ? 8.305 -5.863 16.859 1 94.06 246 ASN A C 1
ATOM 1982 O O . ASN A 1 246 ? 7.141 -5.477 16.766 1 94.06 246 ASN A O 1
ATOM 1986 N N . GLU A 1 247 ? 8.688 -7.148 16.641 1 89.62 247 GLU A N 1
ATOM 1987 C CA . GLU A 1 247 ? 7.738 -8.164 16.172 1 89.62 247 GLU A CA 1
ATOM 1988 C C . GLU A 1 247 ? 6.617 -8.375 17.188 1 89.62 247 GLU A C 1
ATOM 1990 O O . GLU A 1 247 ? 5.484 -8.688 16.812 1 89.62 247 GLU A O 1
ATOM 1995 N N . THR A 1 248 ? 6.875 -8.148 18.438 1 93.56 248 THR A N 1
ATOM 1996 C CA . THR A 1 248 ? 5.949 -8.484 19.516 1 93.56 248 THR A CA 1
ATOM 1997 C C . THR A 1 248 ? 4.789 -7.496 19.562 1 93.56 248 THR A C 1
ATOM 1999 O O . THR A 1 248 ? 3.742 -7.785 20.141 1 93.56 248 THR A O 1
ATOM 2002 N N . VAL A 1 249 ? 4.996 -6.359 18.922 1 96.62 249 VAL A N 1
ATOM 2003 C CA . VAL A 1 249 ? 3.955 -5.348 19.047 1 96.62 249 VAL A CA 1
ATOM 2004 C C . VAL A 1 249 ? 3.166 -5.238 17.75 1 96.62 249 VAL A C 1
ATOM 2006 O O . VAL A 1 249 ? 2.17 -4.516 17.672 1 96.62 249 VAL A O 1
ATOM 2009 N N . ARG A 1 250 ? 3.559 -5.941 16.719 1 94.88 250 ARG A N 1
ATOM 2010 C CA . ARG A 1 250 ? 2.916 -5.852 15.414 1 94.88 250 ARG A CA 1
ATOM 2011 C C . ARG A 1 250 ? 1.453 -6.273 15.492 1 94.88 250 ARG A C 1
ATOM 2013 O O . ARG A 1 250 ? 0.594 -5.676 14.836 1 94.88 250 ARG A O 1
ATOM 2020 N N . GLY A 1 251 ? 1.2 -7.262 16.281 1 94.31 251 GLY A N 1
ATOM 2021 C CA . GLY A 1 251 ? -0.172 -7.707 16.469 1 94.31 251 GLY A CA 1
ATOM 2022 C C . GLY A 1 251 ? -1.052 -6.66 17.125 1 94.31 251 GLY A C 1
ATOM 2023 O O . GLY A 1 251 ? -2.203 -6.469 16.734 1 94.31 251 GLY A O 1
ATOM 2024 N N . LEU A 1 252 ? -0.479 -6.035 18.078 1 97.25 252 LEU A N 1
ATOM 2025 C CA . LEU A 1 252 ? -1.205 -4.992 18.797 1 97.25 252 LEU A CA 1
ATOM 2026 C C . LEU A 1 252 ? -1.554 -3.834 17.859 1 97.25 252 LEU A C 1
ATOM 2028 O O . LEU A 1 252 ? -2.67 -3.312 17.906 1 97.25 252 LEU A O 1
ATOM 2032 N N . ILE A 1 253 ? -0.628 -3.432 17.078 1 98 253 ILE A N 1
ATOM 2033 C CA . ILE A 1 253 ? -0.816 -2.346 16.125 1 98 253 ILE A CA 1
ATOM 2034 C C . ILE A 1 253 ? -1.87 -2.744 15.094 1 98 253 ILE A C 1
ATOM 2036 O O . ILE A 1 253 ? -2.762 -1.954 14.766 1 98 253 ILE A O 1
ATOM 2040 N N . ALA A 1 254 ? -1.797 -3.963 14.633 1 96.44 254 ALA A N 1
ATOM 2041 C CA . ALA A 1 254 ? -2.766 -4.477 13.672 1 96.44 254 ALA A CA 1
ATOM 2042 C C . ALA A 1 254 ? -4.176 -4.473 14.25 1 96.44 254 ALA A C 1
ATOM 2044 O O . ALA A 1 254 ? -5.141 -4.148 13.555 1 96.44 254 ALA A O 1
ATOM 2045 N N . ASP A 1 255 ? -4.281 -4.809 15.469 1 96.31 255 ASP A N 1
ATOM 2046 C CA . ASP A 1 255 ? -5.582 -4.824 16.125 1 96.31 255 ASP A CA 1
ATOM 2047 C C . ASP A 1 255 ? -6.148 -3.412 16.266 1 96.31 255 ASP A C 1
ATOM 2049 O O . ASP A 1 255 ? -7.348 -3.201 16.078 1 96.31 255 ASP A O 1
ATOM 2053 N N . GLY A 1 256 ? -5.266 -2.52 16.672 1 97.5 256 GLY A N 1
ATOM 2054 C CA . GLY A 1 256 ? -5.695 -1.131 16.703 1 97.5 256 GLY A CA 1
ATOM 2055 C C . GLY A 1 256 ? -6.18 -0.611 15.367 1 97.5 256 GLY A C 1
ATOM 2056 O O . GLY A 1 256 ? -7.199 0.074 15.297 1 97.5 256 GLY A O 1
ATOM 2057 N N . ARG A 1 257 ? -5.434 -0.957 14.344 1 97.75 257 ARG A N 1
ATOM 2058 C CA . ARG A 1 257 ? -5.812 -0.579 12.984 1 97.75 257 ARG A CA 1
ATOM 2059 C C . ARG A 1 257 ? -7.164 -1.17 12.609 1 97.75 257 ARG A C 1
ATOM 2061 O O . ARG A 1 257 ? -8 -0.487 12.016 1 97.75 257 ARG A O 1
ATOM 2068 N N . SER A 1 258 ? -7.398 -2.373 12.984 1 96.62 258 SER A N 1
ATOM 2069 C CA . SER A 1 258 ? -8.656 -3.055 12.68 1 96.62 258 SER A CA 1
ATOM 2070 C C . SER A 1 258 ? -9.828 -2.4 13.406 1 96.62 258 SER A C 1
ATOM 2072 O O . SER A 1 258 ? -10.922 -2.289 12.852 1 96.62 258 SER A O 1
ATOM 2074 N N . ALA A 1 259 ? -9.555 -2.018 14.586 1 97.69 259 ALA A N 1
ATOM 2075 C CA . ALA A 1 259 ? -10.602 -1.353 15.352 1 97.69 259 ALA A CA 1
ATOM 2076 C C . ALA A 1 259 ? -11.078 -0.082 14.648 1 97.69 259 ALA A C 1
ATOM 2078 O O . ALA A 1 259 ? -12.281 0.167 14.547 1 97.69 259 ALA A O 1
ATOM 2079 N N . ILE A 1 260 ? -10.156 0.614 14.164 1 98.44 260 ILE A N 1
ATOM 2080 C CA . ILE A 1 260 ? -10.484 1.878 13.516 1 98.44 260 ILE A CA 1
ATOM 2081 C C . ILE A 1 260 ? -11.133 1.606 12.156 1 98.44 260 ILE A C 1
ATOM 2083 O O . ILE A 1 260 ? -12.086 2.291 11.773 1 98.44 260 ILE A O 1
ATOM 2087 N N . THR A 1 261 ? -10.617 0.632 11.445 1 98 261 THR A N 1
ATOM 2088 C CA . THR A 1 261 ? -11.195 0.285 10.148 1 98 261 THR A CA 1
ATOM 2089 C C . THR A 1 261 ? -12.648 -0.166 10.305 1 98 261 THR A C 1
ATOM 2091 O O . THR A 1 261 ? -13.508 0.208 9.508 1 98 261 THR A O 1
ATOM 2094 N N . ASN A 1 262 ? -12.906 -0.897 11.32 1 97.5 262 ASN A N 1
ATOM 2095 C CA . ASN A 1 262 ? -14.266 -1.36 11.57 1 97.5 262 ASN A CA 1
ATOM 2096 C C . ASN A 1 262 ? -15.195 -0.202 11.922 1 97.5 262 ASN A C 1
ATOM 2098 O O . ASN A 1 262 ? -16.312 -0.132 11.422 1 97.5 262 ASN A O 1
ATOM 2102 N N . ALA A 1 263 ? -14.695 0.617 12.742 1 98.19 263 ALA A N 1
ATOM 2103 C CA . ALA A 1 263 ? -15.5 1.772 13.141 1 98.19 263 ALA A CA 1
ATOM 2104 C C . ALA A 1 263 ? -15.773 2.682 11.945 1 98.19 263 ALA A C 1
ATOM 2106 O O . ALA A 1 263 ? -16.875 3.217 11.797 1 98.19 263 ALA A O 1
ATOM 2107 N N . LEU A 1 264 ? -14.758 2.854 11.117 1 98.25 264 LEU A N 1
ATOM 2108 C CA . LEU A 1 264 ? -14.914 3.672 9.922 1 98.25 264 LEU A CA 1
ATOM 2109 C C . LEU A 1 264 ? -15.984 3.088 9.008 1 98.25 264 LEU A C 1
ATOM 2111 O O . LEU A 1 264 ? -16.828 3.822 8.469 1 98.25 264 LEU A O 1
ATOM 2115 N N . TYR A 1 265 ? -15.914 1.808 8.812 1 97.62 265 TYR A N 1
ATOM 2116 C CA . TYR A 1 265 ? -16.922 1.176 7.957 1 97.62 265 TYR A CA 1
ATOM 2117 C C . TYR A 1 265 ? -18.328 1.396 8.5 1 97.62 265 TYR A C 1
ATOM 2119 O O . TYR A 1 265 ? -19.25 1.711 7.746 1 97.62 265 TYR A O 1
ATOM 2127 N N . ARG A 1 266 ? -18.5 1.209 9.781 1 97.25 266 ARG A N 1
ATOM 2128 C CA . ARG A 1 266 ? -19.812 1.441 10.383 1 97.25 266 ARG A CA 1
ATOM 2129 C C . ARG A 1 266 ? -20.25 2.889 10.195 1 97.25 266 ARG A C 1
ATOM 2131 O O . ARG A 1 266 ? -21.422 3.158 9.922 1 97.25 266 ARG A O 1
ATOM 2138 N N . TYR A 1 267 ? -19.344 3.766 10.344 1 97.94 267 TYR A N 1
ATOM 2139 C CA . TYR A 1 267 ? -19.641 5.176 10.109 1 97.94 267 TYR A CA 1
ATOM 2140 C C . TYR A 1 267 ? -20.125 5.406 8.688 1 97.94 267 TYR A C 1
ATOM 2142 O O . TYR A 1 267 ? -21.109 6.109 8.461 1 97.94 267 TYR A O 1
ATOM 2150 N N . MET A 1 268 ? -19.422 4.797 7.727 1 97.25 268 MET A N 1
ATOM 2151 C CA . MET A 1 268 ? -19.766 4.965 6.312 1 97.25 268 MET A CA 1
ATOM 2152 C C . MET A 1 268 ? -21.125 4.352 6.004 1 97.25 268 MET A C 1
ATOM 2154 O O . MET A 1 268 ? -21.891 4.895 5.207 1 97.25 268 MET A O 1
ATOM 2158 N N . VAL A 1 269 ? -21.406 3.248 6.609 1 96.62 269 VAL A N 1
ATOM 2159 C CA . VAL A 1 269 ? -22.703 2.59 6.398 1 96.62 269 VAL A CA 1
ATOM 2160 C C . VAL A 1 269 ? -23.828 3.488 6.891 1 96.62 269 VAL A C 1
ATOM 2162 O O . VAL A 1 269 ? -24.859 3.627 6.227 1 96.62 269 VAL A O 1
ATOM 2165 N N . LYS A 1 270 ? -23.641 4.051 8.047 1 96.31 270 LYS A N 1
ATOM 2166 C CA . LYS A 1 270 ? -24.641 4.949 8.609 1 96.31 270 LYS A CA 1
ATOM 2167 C C . LYS A 1 270 ? -24.844 6.176 7.723 1 96.31 270 LYS A C 1
ATOM 2169 O O . LYS A 1 270 ? -25.969 6.672 7.582 1 96.31 270 LYS A O 1
ATOM 2174 N N . LYS A 1 271 ? -23.844 6.609 7.109 1 95.5 271 LYS A N 1
ATOM 2175 C CA . LYS A 1 271 ? -23.859 7.848 6.336 1 95.5 271 LYS A CA 1
ATOM 2176 C C . LYS A 1 271 ? -24.453 7.621 4.949 1 95.5 271 LYS A C 1
ATOM 2178 O O . LYS A 1 271 ? -25.234 8.438 4.465 1 95.5 271 LYS A O 1
ATOM 2183 N N . CYS A 1 272 ? -24.094 6.508 4.266 1 94.62 272 CYS A N 1
ATOM 2184 C CA . CYS A 1 272 ? -24.469 6.43 2.855 1 94.62 272 CYS A CA 1
ATOM 2185 C C . CYS A 1 272 ? -25.062 5.07 2.52 1 94.62 272 CYS A C 1
ATOM 2187 O O . CYS A 1 272 ? -25.391 4.801 1.365 1 94.62 272 CYS A O 1
ATOM 2189 N N . GLY A 1 273 ? -25.188 4.172 3.43 1 92.38 273 GLY A N 1
ATOM 2190 C CA . GLY A 1 273 ? -25.734 2.844 3.184 1 92.38 273 GLY A CA 1
ATOM 2191 C C . GLY A 1 273 ? -24.656 1.813 2.875 1 92.38 273 GLY A C 1
ATOM 2192 O O . GLY A 1 273 ? -23.531 2.168 2.537 1 92.38 273 GLY A O 1
ATOM 2193 N N . SER A 1 274 ? -24.984 0.563 2.932 1 88.81 274 SER A N 1
ATOM 2194 C CA . SER A 1 274 ? -24.047 -0.543 2.877 1 88.81 274 SER A CA 1
ATOM 2195 C C . SER A 1 274 ? -23.406 -0.66 1.495 1 88.81 274 SER A C 1
ATOM 2197 O O . SER A 1 274 ? -22.219 -0.95 1.376 1 88.81 274 SER A O 1
ATOM 2199 N N . GLU A 1 275 ? -24.156 -0.482 0.485 1 84.31 275 GLU A N 1
ATOM 2200 C CA . GLU A 1 275 ? -23.625 -0.673 -0.864 1 84.31 275 GLU A CA 1
ATOM 2201 C C . GLU A 1 275 ? -22.594 0.392 -1.21 1 84.31 275 GLU A C 1
ATOM 2203 O O . GLU A 1 275 ? -21.484 0.072 -1.661 1 84.31 275 GLU A O 1
ATOM 2208 N N . GLU A 1 276 ? -22.922 1.596 -0.968 1 92.25 276 GLU A N 1
ATOM 2209 C CA . GLU A 1 276 ? -22 2.689 -1.247 1 92.25 276 GLU A CA 1
ATOM 2210 C C . GLU A 1 276 ? -20.812 2.672 -0.281 1 92.25 276 GLU A C 1
ATOM 2212 O O . GLU A 1 276 ? -19.703 3.029 -0.653 1 92.25 276 GLU A O 1
ATOM 2217 N N . ALA A 1 277 ? -21.094 2.25 0.899 1 95.19 277 ALA A N 1
ATOM 2218 C CA . ALA A 1 277 ? -20.062 2.223 1.932 1 95.19 277 ALA A CA 1
ATOM 2219 C C . ALA A 1 277 ? -18.938 1.262 1.556 1 95.19 277 ALA A C 1
ATOM 2221 O O . ALA A 1 277 ? -17.766 1.573 1.743 1 95.19 277 ALA A O 1
ATOM 2222 N N . ALA A 1 278 ? -19.328 0.165 1.03 1 93.69 278 ALA A N 1
ATOM 2223 C CA . ALA A 1 278 ? -18.312 -0.83 0.666 1 93.69 278 ALA A CA 1
ATOM 2224 C C . ALA A 1 278 ? -17.406 -0.305 -0.435 1 93.69 278 ALA A C 1
ATOM 2226 O O . ALA A 1 278 ? -16.188 -0.487 -0.375 1 93.69 278 ALA A O 1
ATOM 2227 N N . ASP A 1 279 ? -17.953 0.3 -1.394 1 95.56 279 ASP A N 1
ATOM 2228 C CA . ASP A 1 279 ? -17.188 0.855 -2.504 1 95.56 279 ASP A CA 1
ATOM 2229 C C . ASP A 1 279 ? -16.25 1.958 -2.025 1 95.56 279 ASP A C 1
ATOM 2231 O O . ASP A 1 279 ? -15.055 1.951 -2.35 1 95.56 279 ASP A O 1
ATOM 2235 N N . ARG A 1 280 ? -16.797 2.85 -1.271 1 95.88 280 ARG A N 1
ATOM 2236 C CA . ARG A 1 280 ? -16.016 3.965 -0.74 1 95.88 280 ARG A CA 1
ATOM 2237 C C . ARG A 1 280 ? -14.914 3.471 0.189 1 95.88 280 ARG A C 1
ATOM 2239 O O . ARG A 1 280 ? -13.781 3.949 0.123 1 95.88 280 ARG A O 1
ATOM 2246 N N . PHE A 1 281 ? -15.32 2.523 0.994 1 97.31 281 PHE A N 1
ATOM 2247 C CA . PHE A 1 281 ? -14.398 1.928 1.956 1 97.31 281 PHE A CA 1
ATOM 2248 C C . PHE A 1 281 ? -13.219 1.275 1.246 1 97.31 281 PHE A C 1
ATOM 2250 O O . PHE A 1 281 ? -12.062 1.505 1.612 1 97.31 281 PHE A O 1
ATOM 2257 N N . GLY A 1 282 ? -13.5 0.53 0.249 1 96.69 282 GLY A N 1
ATOM 2258 C CA . GLY A 1 282 ? -12.453 -0.114 -0.523 1 96.69 282 GLY A CA 1
ATOM 2259 C C . GLY A 1 282 ? -11.523 0.872 -1.208 1 96.69 282 GLY A C 1
ATOM 2260 O O . GLY A 1 282 ? -10.305 0.733 -1.139 1 96.69 282 GLY A O 1
ATOM 2261 N N . LYS A 1 283 ? -12.07 1.838 -1.825 1 96.5 283 LYS A N 1
ATOM 2262 C CA . LYS A 1 283 ? -11.289 2.848 -2.529 1 96.5 283 LYS A CA 1
ATOM 2263 C C . LYS A 1 283 ? -10.375 3.604 -1.568 1 96.5 283 LYS A C 1
ATOM 2265 O O . LYS A 1 283 ? -9.211 3.873 -1.889 1 96.5 283 LYS A O 1
ATOM 2270 N N . LEU A 1 284 ? -10.898 3.895 -0.453 1 97.44 284 LEU A N 1
ATOM 2271 C CA . LEU A 1 284 ? -10.125 4.633 0.54 1 97.44 284 LEU A CA 1
ATOM 2272 C C . LEU A 1 284 ? -8.953 3.797 1.048 1 97.44 284 LEU A C 1
ATOM 2274 O O . LEU A 1 284 ? -7.824 4.289 1.134 1 97.44 284 LEU A O 1
ATOM 2278 N N . LEU A 1 285 ? -9.211 2.547 1.364 1 97.69 285 LEU A N 1
ATOM 2279 C CA . LEU A 1 285 ? -8.164 1.687 1.902 1 97.69 285 LEU A CA 1
ATOM 2280 C C . LEU A 1 285 ? -7.094 1.41 0.852 1 97.69 285 LEU A C 1
ATOM 2282 O O . LEU A 1 285 ? -5.91 1.29 1.18 1 97.69 285 LEU A O 1
ATOM 2286 N N . LEU A 1 286 ? -7.469 1.396 -0.335 1 97 286 LEU A N 1
ATOM 2287 C CA . LEU A 1 286 ? -6.523 1.096 -1.405 1 97 286 LEU A CA 1
ATOM 2288 C C . LEU A 1 286 ? -5.598 2.281 -1.662 1 97 286 LEU A C 1
ATOM 2290 O O . LEU A 1 286 ? -4.574 2.139 -2.33 1 97 286 LEU A O 1
ATOM 2294 N N . LEU A 1 287 ? -5.941 3.459 -1.144 1 96.5 287 LEU A N 1
ATOM 2295 C CA . LEU A 1 287 ? -4.98 4.559 -1.147 1 96.5 287 LEU A CA 1
ATOM 2296 C C . LEU A 1 287 ? -3.715 4.172 -0.389 1 96.5 287 LEU A C 1
ATOM 2298 O O . LEU A 1 287 ? -2.666 4.797 -0.566 1 96.5 287 LEU A O 1
ATOM 2302 N N . GLY A 1 288 ? -3.871 3.168 0.437 1 96.25 288 GLY A N 1
ATOM 2303 C CA . GLY A 1 288 ? -2.723 2.652 1.164 1 96.25 288 GLY A CA 1
ATOM 2304 C C . GLY A 1 288 ? -1.59 2.211 0.256 1 96.25 288 GLY A C 1
ATOM 2305 O O . GLY A 1 288 ? -0.418 2.301 0.627 1 96.25 288 GLY A O 1
ATOM 2306 N N . THR A 1 289 ? -1.94 1.773 -0.913 1 95.25 289 THR A N 1
ATOM 2307 C CA . THR A 1 289 ? -0.915 1.351 -1.86 1 95.25 289 THR A CA 1
ATOM 2308 C C . THR A 1 289 ? -0.065 2.537 -2.305 1 95.25 289 THR A C 1
ATOM 2310 O O . THR A 1 289 ? 1.162 2.441 -2.367 1 95.25 289 THR A O 1
ATOM 2313 N N . VAL A 1 290 ? -0.697 3.613 -2.525 1 94.62 290 VAL A N 1
ATOM 2314 C CA . VAL A 1 290 ? -0.007 4.832 -2.939 1 94.62 290 VAL A CA 1
ATOM 2315 C C . VAL A 1 290 ? 0.836 5.363 -1.784 1 94.62 290 VAL A C 1
ATOM 2317 O O . VAL A 1 290 ? 2.002 5.723 -1.973 1 94.62 290 VAL A O 1
ATOM 2320 N N . ILE A 1 291 ? 0.273 5.371 -0.706 1 95.38 291 ILE A N 1
ATOM 2321 C CA . ILE A 1 291 ? 0.923 5.91 0.484 1 95.38 291 ILE A CA 1
ATOM 2322 C C . ILE A 1 291 ? 2.178 5.098 0.799 1 95.38 291 ILE A C 1
ATOM 2324 O O . ILE A 1 291 ? 3.234 5.664 1.088 1 95.38 291 ILE A O 1
ATOM 2328 N N . ALA A 1 292 ? 2.045 3.836 0.707 1 94.12 292 ALA A N 1
ATOM 2329 C CA . ALA A 1 292 ? 3.182 2.957 0.969 1 94.12 292 ALA A CA 1
ATOM 2330 C C . ALA A 1 292 ? 4.285 3.16 -0.068 1 94.12 292 ALA A C 1
ATOM 2332 O O . ALA A 1 292 ? 5.465 3.213 0.276 1 94.12 292 ALA A O 1
ATOM 2333 N N . THR A 1 293 ? 3.904 3.238 -1.288 1 92.75 293 THR A N 1
ATOM 2334 C CA . THR A 1 293 ? 4.863 3.492 -2.359 1 92.75 293 THR A CA 1
ATOM 2335 C C . THR A 1 293 ? 5.594 4.809 -2.129 1 92.75 293 THR A C 1
ATOM 2337 O O . THR A 1 293 ? 6.824 4.867 -2.217 1 92.75 293 THR A O 1
ATOM 2340 N N . MET A 1 294 ? 4.867 5.773 -1.785 1 90.88 294 MET A N 1
ATOM 2341 C CA . MET A 1 294 ? 5.438 7.094 -1.538 1 90.88 294 MET A CA 1
ATOM 2342 C C . MET A 1 294 ? 6.391 7.062 -0.351 1 90.88 294 MET A C 1
ATOM 2344 O O . MET A 1 294 ? 7.449 7.691 -0.384 1 90.88 294 MET A O 1
ATOM 2348 N N . ALA A 1 295 ? 5.992 6.348 0.626 1 92.44 295 ALA A N 1
ATOM 2349 C CA . ALA A 1 295 ? 6.816 6.262 1.827 1 92.44 295 ALA A CA 1
ATOM 2350 C C . ALA A 1 295 ? 8.195 5.691 1.506 1 92.44 295 ALA A C 1
ATOM 2352 O O . ALA A 1 295 ? 9.219 6.238 1.932 1 92.44 295 ALA A O 1
ATOM 2353 N N . VAL A 1 296 ? 8.266 4.715 0.706 1 91.81 296 VAL A N 1
ATOM 2354 C CA . VAL A 1 296 ? 9.516 4.047 0.374 1 91.81 296 VAL A CA 1
ATOM 2355 C C . VAL A 1 296 ? 10.336 4.926 -0.572 1 91.81 296 VAL A C 1
ATOM 2357 O O . VAL A 1 296 ? 11.539 5.113 -0.372 1 91.81 296 VAL A O 1
ATOM 2360 N N . GLU A 1 297 ? 9.703 5.438 -1.56 1 90.56 297 GLU A N 1
ATOM 2361 C CA . GLU A 1 297 ? 10.406 6.234 -2.561 1 90.56 297 GLU A CA 1
ATOM 2362 C C . GLU A 1 297 ? 10.953 7.523 -1.953 1 90.56 297 GLU A C 1
ATOM 2364 O O . GLU A 1 297 ? 12.047 7.965 -2.305 1 90.56 297 GLU A O 1
ATOM 2369 N N . MET A 1 298 ? 10.195 8.086 -1.097 1 90.69 298 MET A N 1
ATOM 2370 C CA . MET A 1 298 ? 10.633 9.328 -0.469 1 90.69 298 MET A CA 1
ATOM 2371 C C . MET A 1 298 ? 11.789 9.078 0.492 1 90.69 298 MET A C 1
ATOM 2373 O O . MET A 1 298 ? 12.703 9.898 0.602 1 90.69 298 MET A O 1
ATOM 2377 N N . LYS A 1 299 ? 11.695 8.047 1.194 1 90 299 LYS A N 1
ATOM 2378 C CA . LYS A 1 299 ? 12.805 7.676 2.064 1 90 299 LYS A CA 1
ATOM 2379 C C . LYS A 1 299 ? 14.109 7.594 1.281 1 90 299 LYS A C 1
ATOM 2381 O O . LYS A 1 299 ? 15.141 8.109 1.723 1 90 299 LYS A O 1
ATOM 2386 N N . GLU A 1 300 ? 14.047 7.008 0.151 1 87.44 300 GLU A N 1
ATOM 2387 C CA . GLU A 1 300 ? 15.227 6.895 -0.699 1 87.44 300 GLU A CA 1
ATOM 2388 C C . GLU A 1 300 ? 15.68 8.258 -1.201 1 87.44 300 GLU A C 1
ATOM 2390 O O . GLU A 1 300 ? 16.875 8.555 -1.227 1 87.44 300 GLU A O 1
ATOM 2395 N N . ALA A 1 301 ? 14.758 9.031 -1.581 1 87.75 301 ALA A N 1
ATOM 2396 C CA . ALA A 1 301 ? 15.07 10.359 -2.102 1 87.75 301 ALA A CA 1
ATOM 2397 C C . ALA A 1 301 ? 15.75 11.219 -1.041 1 87.75 301 ALA A C 1
ATOM 2399 O O . ALA A 1 301 ? 16.688 11.969 -1.346 1 87.75 301 ALA A O 1
ATOM 2400 N N . VAL A 1 302 ? 15.297 11.094 0.108 1 90.38 302 VAL A N 1
ATOM 2401 C CA . VAL A 1 302 ? 15.828 11.891 1.206 1 90.38 302 VAL A CA 1
ATOM 2402 C C . VAL A 1 302 ? 17.234 11.43 1.543 1 90.38 302 VAL A C 1
ATOM 2404 O O . VAL A 1 302 ? 18.125 12.242 1.831 1 90.38 302 VAL A O 1
ATOM 2407 N N . VAL A 1 303 ? 17.484 10.172 1.532 1 87.75 303 VAL A N 1
ATOM 2408 C CA . VAL A 1 303 ? 18.797 9.625 1.81 1 87.75 303 VAL A CA 1
ATOM 2409 C C . VAL A 1 303 ? 19.797 10.102 0.753 1 87.75 303 VAL A C 1
ATOM 2411 O O . VAL A 1 303 ? 20.906 10.539 1.084 1 87.75 303 VAL A O 1
ATOM 2414 N N . VAL A 1 304 ? 19.375 10.102 -0.444 1 87.19 304 VAL A N 1
ATOM 2415 C CA . VAL A 1 304 ? 20.234 10.539 -1.541 1 87.19 304 VAL A CA 1
ATOM 2416 C C . VAL A 1 304 ? 20.5 12.039 -1.425 1 87.19 304 VAL A C 1
ATOM 2418 O O . VAL A 1 304 ? 21.641 12.492 -1.581 1 87.19 304 VAL A O 1
ATOM 2421 N N . ALA A 1 305 ? 19.484 12.734 -1.155 1 88.31 305 ALA A N 1
ATOM 2422 C CA . ALA A 1 305 ? 19.625 14.188 -1.032 1 88.31 305 ALA A CA 1
ATOM 2423 C C . ALA A 1 305 ? 20.562 14.555 0.122 1 88.31 305 ALA A C 1
ATOM 2425 O O . ALA A 1 305 ? 21.344 15.5 0.022 1 88.31 305 ALA A O 1
ATOM 2426 N N . ASP A 1 306 ? 20.438 13.844 1.191 1 87.94 306 ASP A N 1
ATOM 2427 C CA . ASP A 1 306 ? 21.297 14.078 2.35 1 87.94 306 ASP A CA 1
ATOM 2428 C C . ASP A 1 306 ? 22.734 13.703 2.051 1 87.94 306 ASP A C 1
ATOM 2430 O O . ASP A 1 306 ? 23.672 14.422 2.426 1 87.94 306 ASP A O 1
ATOM 2434 N N . PHE A 1 307 ? 22.891 12.641 1.375 1 87.5 307 PHE A N 1
ATOM 2435 C CA . PHE A 1 307 ? 24.219 12.141 1.039 1 87.5 307 PHE A CA 1
ATOM 2436 C C . PHE A 1 307 ? 24.969 13.117 0.138 1 87.5 307 PHE A C 1
ATOM 2438 O O . PHE A 1 307 ? 26.156 13.367 0.33 1 87.5 307 PHE A O 1
ATOM 2445 N N . PHE A 1 308 ? 24.297 13.688 -0.764 1 89.19 308 PHE A N 1
ATOM 2446 C CA . PHE A 1 308 ? 24.906 14.602 -1.719 1 89.19 308 PHE A CA 1
ATOM 2447 C C . PHE A 1 308 ? 24.844 16.031 -1.22 1 89.19 308 PHE A C 1
ATOM 2449 O O . PHE A 1 308 ? 25.156 16.969 -1.957 1 89.19 308 PHE A O 1
ATOM 2456 N N . GLU A 1 309 ? 24.266 16.234 0.008 1 88.5 309 GLU A N 1
ATOM 2457 C CA . GLU A 1 309 ? 24.172 17.531 0.669 1 88.5 309 GLU A CA 1
ATOM 2458 C C . GLU A 1 309 ? 23.375 18.531 -0.179 1 88.5 309 GLU A C 1
ATOM 2460 O O . GLU A 1 309 ? 23.781 19.688 -0.324 1 88.5 309 GLU A O 1
ATOM 2465 N N . GLN A 1 310 ? 22.344 18 -0.781 1 87 310 GLN A N 1
ATOM 2466 C CA . GLN A 1 310 ? 21.5 18.828 -1.628 1 87 310 GLN A CA 1
ATOM 2467 C C . GLN A 1 310 ? 20.453 19.562 -0.801 1 87 310 GLN A C 1
ATOM 2469 O O . GLN A 1 310 ? 19.844 20.531 -1.271 1 87 310 GLN A O 1
ATOM 2474 N N . MET A 1 311 ? 20.188 19.016 0.384 1 85.25 311 MET A N 1
ATOM 2475 C CA . MET A 1 311 ? 19.219 19.609 1.295 1 85.25 311 MET A CA 1
ATOM 2476 C C . MET A 1 311 ? 19.75 19.641 2.723 1 85.25 311 MET A C 1
ATOM 2478 O O . MET A 1 311 ? 20.406 18.688 3.156 1 85.25 311 MET A O 1
ATOM 2482 N N . THR A 1 312 ? 19.391 20.719 3.311 1 86.38 312 THR A N 1
ATOM 2483 C CA . THR A 1 312 ? 19.734 20.812 4.727 1 86.38 312 THR A CA 1
ATOM 2484 C C . THR A 1 312 ? 18.516 20.484 5.594 1 86.38 312 THR A C 1
ATOM 2486 O O . THR A 1 312 ? 17.438 21.031 5.391 1 86.38 312 THR A O 1
ATOM 2489 N N . PHE A 1 313 ? 18.75 19.562 6.508 1 87.75 313 PHE A N 1
ATOM 2490 C CA . PHE A 1 313 ? 17.672 19.203 7.426 1 87.75 313 PHE A CA 1
ATOM 2491 C C . PHE A 1 313 ? 17.953 19.734 8.828 1 87.75 313 PHE A C 1
ATOM 2493 O O . PHE A 1 313 ? 19.094 19.766 9.266 1 87.75 313 PHE A O 1
ATOM 2500 N N . SER A 1 314 ? 16.922 20.172 9.516 1 88.62 314 SER A N 1
ATOM 2501 C CA . SER A 1 314 ? 17.031 20.516 10.93 1 88.62 314 SER A CA 1
ATOM 2502 C C . SER A 1 314 ? 17.391 19.281 11.766 1 88.62 314 SER A C 1
ATOM 2504 O O . SER A 1 314 ? 17.219 18.156 11.312 1 88.62 314 SER A O 1
ATOM 2506 N N . PRO A 1 315 ? 17.891 19.562 12.938 1 87.56 315 PRO A N 1
ATOM 2507 C CA . PRO A 1 315 ? 18.172 18.422 13.812 1 87.56 315 PRO A CA 1
ATOM 2508 C C . PRO A 1 315 ? 16.938 17.562 14.094 1 87.56 315 PRO A C 1
ATOM 2510 O O . PRO A 1 315 ? 17.016 16.344 14.109 1 87.56 315 PRO A O 1
ATOM 2513 N N . PHE A 1 316 ? 15.891 18.219 14.234 1 90.56 316 PHE A N 1
ATOM 2514 C CA . PHE A 1 316 ? 14.625 17.531 14.469 1 90.56 316 PHE A CA 1
ATOM 2515 C C . PHE A 1 316 ? 14.266 16.641 13.273 1 90.56 316 PHE A C 1
ATOM 2517 O O . PHE A 1 316 ? 13.914 15.477 13.445 1 90.56 316 PHE A O 1
ATOM 2524 N N . ALA A 1 317 ? 14.383 17.156 12.156 1 91.75 317 ALA A N 1
ATOM 2525 C CA . ALA A 1 317 ? 14.062 16.438 10.922 1 91.75 317 ALA A CA 1
ATOM 2526 C C . ALA A 1 317 ? 14.992 15.25 10.727 1 91.75 317 ALA A C 1
ATOM 2528 O O . ALA A 1 317 ? 14.562 14.172 10.312 1 91.75 317 ALA A O 1
ATOM 2529 N N . LYS A 1 318 ? 16.172 15.453 11.055 1 90.44 318 LYS A N 1
ATOM 2530 C CA . LYS A 1 318 ? 17.156 14.391 10.883 1 90.44 318 LYS A CA 1
ATOM 2531 C C . LYS A 1 318 ? 16.875 13.227 11.828 1 90.44 318 LYS A C 1
ATOM 2533 O O . LYS A 1 318 ? 16.969 12.062 11.43 1 90.44 318 LYS A O 1
ATOM 2538 N N . GLN A 1 319 ? 16.547 13.641 13.039 1 91.94 319 GLN A N 1
ATOM 2539 C CA . GLN A 1 319 ? 16.219 12.609 14.016 1 91.94 319 GLN A CA 1
ATOM 2540 C C . GLN A 1 319 ? 15 11.805 13.578 1 91.94 319 GLN A C 1
ATOM 2542 O O . GLN A 1 319 ? 14.961 10.578 13.742 1 91.94 319 GLN A O 1
ATOM 2547 N N . LEU A 1 320 ? 14.102 12.469 13.031 1 93.94 320 LEU A N 1
ATOM 2548 C CA . LEU A 1 320 ? 12.852 11.82 12.633 1 93.94 320 LEU A CA 1
ATOM 2549 C C . LEU A 1 320 ? 13.055 10.961 11.391 1 93.94 320 LEU A C 1
ATOM 2551 O O . LEU A 1 320 ? 12.602 9.82 11.344 1 93.94 320 LEU A O 1
ATOM 2555 N N . LEU A 1 321 ? 13.773 11.484 10.453 1 92.94 321 LEU A N 1
ATOM 2556 C CA . LEU A 1 321 ? 13.867 10.867 9.141 1 92.94 321 LEU A CA 1
ATOM 2557 C C . LEU A 1 321 ? 14.922 9.766 9.125 1 92.94 321 LEU A C 1
ATOM 2559 O O . LEU A 1 321 ? 14.789 8.773 8.406 1 92.94 321 LEU A O 1
ATOM 2563 N N . PHE A 1 322 ? 15.953 9.938 9.953 1 89.38 322 PHE A N 1
ATOM 2564 C CA . PHE A 1 322 ? 17.094 9.031 9.844 1 89.38 322 PHE A CA 1
ATOM 2565 C C . PHE A 1 322 ? 17.266 8.234 11.133 1 89.38 322 PHE A C 1
ATOM 2567 O O . PHE A 1 322 ? 18.062 7.289 11.18 1 89.38 322 PHE A O 1
ATOM 2574 N N . GLY A 1 323 ? 16.531 8.523 12.062 1 87.88 323 GLY A N 1
ATOM 2575 C CA . GLY A 1 323 ? 16.688 7.832 13.336 1 87.88 323 GLY A CA 1
ATOM 2576 C C . GLY A 1 323 ? 17.641 8.523 14.281 1 87.88 323 GLY A C 1
ATOM 2577 O O . GLY A 1 323 ? 18.375 9.43 13.883 1 87.88 323 GLY A O 1
ATOM 2578 N N . ILE A 1 324 ? 17.516 8.148 15.5 1 82.25 324 ILE A N 1
ATOM 2579 C CA . ILE A 1 324 ? 18.359 8.727 16.547 1 82.25 324 ILE A CA 1
ATOM 2580 C C . ILE A 1 324 ? 19.578 7.836 16.781 1 82.25 324 ILE A C 1
ATOM 2582 O O . ILE A 1 324 ? 19.438 6.617 16.922 1 82.25 324 ILE A O 1
ATOM 2586 N N . LYS A 1 325 ? 20.719 8.445 16.797 1 67.62 325 LYS A N 1
ATOM 2587 C CA . LYS A 1 325 ? 21.938 7.703 17.094 1 67.62 325 LYS A CA 1
ATOM 2588 C C . LYS A 1 325 ? 21.984 7.297 18.562 1 67.62 325 LYS A C 1
ATOM 2590 O O . LYS A 1 325 ? 21.422 7.973 19.422 1 67.62 325 LYS A O 1
ATOM 2595 N N . GLN A 1 326 ? 22.422 6.199 18.766 1 63.03 326 GLN A N 1
ATOM 2596 C CA . GLN A 1 326 ? 22.531 5.609 20.094 1 63.03 326 GLN A CA 1
ATOM 2597 C C . GLN A 1 326 ? 23.062 6.625 21.109 1 63.03 326 GLN A C 1
ATOM 2599 O O . GLN A 1 326 ? 22.594 6.672 22.25 1 63.03 326 GLN A O 1
ATOM 2604 N N . GLU A 1 327 ? 24.016 7.301 20.75 1 56.25 327 GLU A N 1
ATOM 2605 C CA . GLU A 1 327 ? 24.594 8.266 21.688 1 56.25 327 GLU A CA 1
ATOM 2606 C C . GLU A 1 327 ? 23.562 9.312 22.109 1 56.25 327 GLU A C 1
ATOM 2608 O O . GLU A 1 327 ? 23.562 9.742 23.266 1 56.25 327 GLU A O 1
ATOM 2613 N N . GLU A 1 328 ? 22.734 9.641 21.297 1 61.19 328 GLU A N 1
ATOM 2614 C CA . GLU A 1 328 ? 21.703 10.641 21.578 1 61.19 328 GLU A CA 1
ATOM 2615 C C . GLU A 1 328 ? 20.578 10.047 22.422 1 61.19 328 GLU A C 1
ATOM 2617 O O . GLU A 1 328 ? 19.906 10.773 23.172 1 61.19 328 GLU A O 1
ATOM 2622 N N . MET A 1 329 ? 20.359 8.82 22.312 1 62.22 329 MET A N 1
ATOM 2623 C CA . MET A 1 329 ? 19.328 8.133 23.078 1 62.22 329 MET A CA 1
ATOM 2624 C C . MET A 1 329 ? 19.734 8.047 24.562 1 62.22 329 MET A C 1
ATOM 2626 O O . MET A 1 329 ? 18.875 8.172 25.438 1 62.22 329 MET A O 1
ATOM 2630 N N . GLU A 1 330 ? 20.953 7.84 24.781 1 56.34 330 GLU A N 1
ATOM 2631 C CA . GLU A 1 330 ? 21.5 7.727 26.125 1 56.34 330 GLU A CA 1
ATOM 2632 C C . GLU A 1 330 ? 21.484 9.078 26.844 1 56.34 330 GLU A C 1
ATOM 2634 O O . GLU A 1 330 ? 21.312 9.141 28.062 1 56.34 330 GLU A O 1
ATOM 2639 N N . GLU A 1 331 ? 21.688 10.055 26.219 1 51.66 331 GLU A N 1
ATOM 2640 C CA . GLU A 1 331 ? 21.656 11.383 26.828 1 51.66 331 GLU A CA 1
ATOM 2641 C C . GLU A 1 331 ? 20.25 11.742 27.297 1 51.66 331 GLU A C 1
ATOM 2643 O O . GLU A 1 331 ? 20.078 12.461 28.281 1 51.66 331 GLU A O 1
ATOM 2648 N N . CYS A 1 332 ? 19.266 11.344 26.625 1 49.75 332 CYS A N 1
ATOM 2649 C CA . CYS A 1 332 ? 17.875 11.625 27 1 49.75 332 CYS A CA 1
ATOM 2650 C C . CYS A 1 332 ? 17.453 10.789 28.188 1 49.75 332 CYS A C 1
ATOM 2652 O O . CYS A 1 332 ? 16.438 11.078 28.828 1 49.75 332 CYS A O 1
ATOM 2654 N N . LYS A 1 333 ? 18.062 9.711 28.391 1 47.34 333 LYS A N 1
ATOM 2655 C CA . LYS A 1 333 ? 17.734 8.953 29.594 1 47.34 333 LYS A CA 1
ATOM 2656 C C . LYS A 1 333 ? 18.172 9.703 30.844 1 47.34 333 LYS A C 1
ATOM 2658 O O . LYS A 1 333 ? 17.703 9.414 31.953 1 47.34 333 LYS A O 1
ATOM 2663 N N . ILE A 1 334 ? 19.375 10.359 30.859 1 40 334 ILE A N 1
ATOM 2664 C CA . ILE A 1 334 ? 19.953 10.922 32.094 1 40 334 ILE A CA 1
ATOM 2665 C C . ILE A 1 334 ? 19.281 12.266 32.375 1 40 334 ILE A C 1
ATOM 2667 O O . ILE A 1 334 ? 19.5 12.844 33.469 1 40 334 ILE A O 1
ATOM 2671 N N . SER A 1 335 ? 19.047 13.141 31.469 1 36.41 335 SER A N 1
ATOM 2672 C CA . SER A 1 335 ? 18.766 14.461 32.031 1 36.41 335 SER A CA 1
ATOM 2673 C C . SER A 1 335 ? 17.438 14.477 32.781 1 36.41 335 SER A C 1
ATOM 2675 O O . SER A 1 335 ? 16.375 14.422 32.156 1 36.41 335 SER A O 1
ATOM 2677 N N . PRO A 1 336 ? 17.359 13.875 33.938 1 35.72 336 PRO A N 1
ATOM 2678 C CA . PRO A 1 336 ? 16.281 14.289 34.844 1 35.72 336 PRO A CA 1
ATOM 2679 C C . PRO A 1 336 ? 16.109 15.805 34.906 1 35.72 336 PRO A C 1
ATOM 2681 O O . PRO A 1 336 ? 16.656 16.453 35.812 1 35.72 336 PRO A O 1
ATOM 2684 N N . GLN A 1 337 ? 16.547 16.609 34 1 31.23 337 GLN A N 1
ATOM 2685 C CA . GLN A 1 337 ? 16.375 18.016 34.344 1 31.23 337 GLN A CA 1
ATOM 2686 C C . GLN A 1 337 ? 14.992 18.25 34.969 1 31.23 337 GLN A C 1
ATOM 2688 O O . GLN A 1 337 ? 13.992 17.719 34.469 1 31.23 337 GLN A O 1
ATOM 2693 N N . GLY A 1 338 ? 14.898 18.625 36.25 1 30.2 338 GLY A N 1
ATOM 2694 C CA . GLY A 1 338 ? 13.805 19.234 37 1 30.2 338 GLY A CA 1
ATOM 2695 C C . GLY A 1 338 ? 12.898 20.078 36.156 1 30.2 338 GLY A C 1
ATOM 2696 O O . GLY A 1 338 ? 13.367 20.781 35.25 1 30.2 338 GLY A O 1
ATOM 2697 N N . ILE A 1 339 ? 11.758 19.688 35.938 1 29.92 339 ILE A N 1
ATOM 2698 C CA . ILE A 1 339 ? 10.641 20.469 35.406 1 29.92 339 ILE A CA 1
ATOM 2699 C C . ILE A 1 339 ? 10.719 21.906 35.906 1 29.92 339 ILE A C 1
ATOM 2701 O O . ILE A 1 339 ? 10.531 22.156 37.125 1 29.92 339 ILE A O 1
ATOM 2705 N N . ALA A 1 340 ? 11.758 22.656 35.562 1 29.2 340 ALA A N 1
ATOM 2706 C CA . ALA A 1 340 ? 11.586 24.062 35.969 1 29.2 340 ALA A CA 1
ATOM 2707 C C . ALA A 1 340 ? 10.172 24.547 35.688 1 29.2 340 ALA A C 1
ATOM 2709 O O . ALA A 1 340 ? 9.578 24.172 34.656 1 29.2 340 ALA A O 1
ATOM 2710 N N . PRO A 1 341 ? 9.391 24.922 36.625 1 26.94 341 PRO A N 1
ATOM 2711 C CA . PRO A 1 341 ? 8.086 25.547 36.438 1 26.94 341 PRO A CA 1
ATOM 2712 C C . PRO A 1 341 ? 8.102 26.641 35.375 1 26.94 341 PRO A C 1
ATOM 2714 O O . PRO A 1 341 ? 9.031 27.453 35.344 1 26.94 341 PRO A O 1
ATOM 2717 N N . LEU A 1 342 ? 7.812 26.312 34.219 1 26.59 342 LEU A N 1
ATOM 2718 C CA . LEU A 1 342 ? 7.633 27.375 33.219 1 26.59 342 LEU A CA 1
ATOM 2719 C C . LEU A 1 342 ? 6.988 28.594 33.844 1 26.59 342 LEU A C 1
ATOM 2721 O O . LEU A 1 342 ? 5.805 28.578 34.188 1 26.59 342 LEU A O 1
ATOM 2725 N N . ASN A 1 343 ? 7.703 29.25 34.719 1 25.45 343 ASN A N 1
ATOM 2726 C CA . ASN A 1 343 ? 7.27 30.609 35.062 1 25.45 343 ASN A CA 1
ATOM 2727 C C . ASN A 1 343 ? 7.023 31.453 33.812 1 25.45 343 ASN A C 1
ATOM 2729 O O . ASN A 1 343 ? 7.945 31.688 33.031 1 25.45 343 ASN A O 1
ATOM 2733 N N . TYR A 1 344 ? 5.867 31.188 33.219 1 24 344 TYR A N 1
ATOM 2734 C CA . TYR A 1 344 ? 5.328 32.125 32.25 1 24 344 TYR A CA 1
ATOM 2735 C C . TYR A 1 344 ? 5.555 33.562 32.688 1 24 344 TYR A C 1
ATOM 2737 O O . TYR A 1 344 ? 4.887 34.062 33.594 1 24 344 TYR A O 1
ATOM 2745 N N . ASP A 1 345 ? 6.773 33.969 32.875 1 25.7 345 ASP A N 1
ATOM 2746 C CA . ASP A 1 345 ? 6.926 35.406 33.031 1 25.7 345 ASP A CA 1
ATOM 2747 C C . ASP A 1 345 ? 6.238 36.156 31.922 1 25.7 345 ASP A C 1
ATOM 2749 O O . ASP A 1 345 ? 6.656 36.062 30.766 1 25.7 345 ASP A O 1
ATOM 2753 N N . ILE A 1 346 ? 4.875 36.219 31.969 1 26.02 346 ILE A N 1
ATOM 2754 C CA . ILE A 1 346 ? 4.02 37.156 31.266 1 26.02 346 ILE A CA 1
ATOM 2755 C C . ILE A 1 346 ? 4.613 38.562 31.359 1 26.02 346 ILE A C 1
ATOM 2757 O O . ILE A 1 346 ? 4.531 39.219 32.406 1 26.02 346 ILE A O 1
ATOM 2761 N N . HIS A 1 347 ? 5.863 38.688 31.016 1 25.2 347 HIS A N 1
ATOM 2762 C CA . HIS A 1 347 ? 6.266 40.094 30.953 1 25.2 347 HIS A CA 1
ATOM 2763 C C . HIS A 1 347 ? 5.25 40.938 30.188 1 25.2 347 HIS A C 1
ATOM 2765 O O . HIS A 1 347 ? 4.941 40.625 29.031 1 25.2 347 HIS A O 1
ATOM 2771 N N . ALA A 1 348 ? 4.238 41.438 30.891 1 24.62 348 ALA A N 1
ATOM 2772 C CA . ALA A 1 348 ? 3.291 42.5 30.547 1 24.62 348 ALA A CA 1
ATOM 2773 C C . ALA A 1 348 ? 3.98 43.625 29.797 1 24.62 348 ALA A C 1
ATOM 2775 O O . ALA A 1 348 ? 4.926 44.219 30.297 1 24.62 348 ALA A O 1
ATOM 2776 N N . LEU A 1 349 ? 4.184 43.406 28.484 1 24.84 349 LEU A N 1
ATOM 2777 C CA . LEU A 1 349 ? 4.633 44.562 27.719 1 24.84 349 LEU A CA 1
ATOM 2778 C C . LEU A 1 349 ? 3.914 45.812 28.172 1 24.84 349 LEU A C 1
ATOM 2780 O O . LEU A 1 349 ? 2.707 45.781 28.422 1 24.84 349 LEU A O 1
ATOM 2784 N N . PRO A 1 350 ? 4.582 46.656 28.828 1 26.03 350 PRO A N 1
ATOM 2785 C CA . PRO A 1 350 ? 4.023 47.938 29.297 1 26.03 350 PRO A CA 1
ATOM 2786 C C . PRO A 1 350 ? 3.191 48.656 28.234 1 26.03 350 PRO A C 1
ATOM 2788 O O . PRO A 1 350 ? 3.555 48.625 27.062 1 26.03 350 PRO A O 1
ATOM 2791 N N . ILE A 1 351 ? 1.81 48.438 28.281 1 24.45 351 ILE A N 1
ATOM 2792 C CA . ILE A 1 351 ? 0.892 49.312 27.531 1 24.45 351 ILE A CA 1
ATOM 2793 C C . ILE A 1 351 ? 1.329 50.75 27.656 1 24.45 351 ILE A C 1
ATOM 2795 O O . ILE A 1 351 ? 1.342 51.312 28.75 1 24.45 351 ILE A O 1
ATOM 2799 N N . ASN A 1 352 ? 2.43 51.094 27.047 1 24.17 352 ASN A N 1
ATOM 2800 C CA . ASN A 1 352 ? 2.727 52.531 26.969 1 24.17 352 ASN A CA 1
ATOM 2801 C C . ASN A 1 352 ? 1.483 53.344 26.641 1 24.17 352 ASN A C 1
ATOM 2803 O O . ASN A 1 352 ? 0.812 53.094 25.641 1 24.17 352 ASN A O 1
ATOM 2807 N N . GLY A 1 353 ? 0.648 53.75 27.656 1 22.88 353 GLY A N 1
ATOM 2808 C CA . GLY A 1 353 ? -0.39 54.75 27.719 1 22.88 353 GLY A CA 1
ATOM 2809 C C . GLY A 1 353 ? -0.065 56 26.891 1 22.88 353 GLY A C 1
ATOM 2810 O O . GLY A 1 353 ? 0.837 56.75 27.234 1 22.88 353 GLY A O 1
ATOM 2811 N N . THR A 1 354 ? 0.091 55.812 25.516 1 21.8 354 THR A N 1
ATOM 2812 C CA . THR A 1 354 ? 0.21 57.062 24.781 1 21.8 354 THR A CA 1
ATOM 2813 C C . THR A 1 354 ? -0.9 58.031 25.172 1 21.8 354 THR A C 1
ATOM 2815 O O . THR A 1 354 ? -2.078 57.656 25.188 1 21.8 354 THR A O 1
ATOM 2818 N N . ASN A 1 355 ? -0.688 58.906 26.094 1 22.81 355 ASN A N 1
ATOM 2819 C CA . ASN A 1 355 ? -1.375 60.125 26.516 1 22.81 355 ASN A CA 1
ATOM 2820 C C . ASN A 1 355 ? -1.879 60.938 25.328 1 22.81 355 ASN A C 1
ATOM 2822 O O . ASN A 1 355 ? -1.085 61.406 24.5 1 22.81 355 ASN A O 1
ATOM 2826 N N . PHE A 1 356 ? -3.037 60.469 24.594 1 22.14 356 PHE A N 1
ATOM 2827 C CA . PHE A 1 356 ? -3.699 61.406 23.688 1 22.14 356 PHE A CA 1
ATOM 2828 C C . PHE A 1 356 ? -3.982 62.719 24.406 1 22.14 356 PHE A C 1
ATOM 2830 O O . PHE A 1 356 ? -4.816 62.781 25.312 1 22.14 356 PHE A O 1
ATOM 2837 N N . HIS A 1 357 ? -3.057 63.5 24.625 1 22.34 357 HIS A N 1
ATOM 2838 C CA . HIS A 1 357 ? -3.258 64.875 25.016 1 22.34 357 HIS A CA 1
ATOM 2839 C C . HIS A 1 357 ? -4.113 65.625 23.984 1 22.34 357 HIS A C 1
ATOM 2841 O O . HIS A 1 357 ? -3.662 65.938 22.875 1 22.34 357 HIS A O 1
ATOM 2847 N N . ALA A 1 358 ? -5.211 65.125 23.281 1 24.09 358 ALA A N 1
ATOM 2848 C CA . ALA A 1 358 ? -5.84 66.188 22.5 1 24.09 358 ALA A CA 1
ATOM 2849 C C . ALA A 1 358 ? -6.125 67.438 23.359 1 24.09 358 ALA A C 1
ATOM 2851 O O . ALA A 1 358 ? -6.465 67.312 24.531 1 24.09 358 ALA A O 1
ATOM 2852 N N . ASN A 1 359 ? -5.664 68.562 22.891 1 23.83 359 ASN A N 1
ATOM 2853 C CA . ASN A 1 359 ? -5.816 70 22.938 1 23.83 359 ASN A CA 1
ATOM 2854 C C . ASN A 1 359 ? -7.285 70.438 22.906 1 23.83 359 ASN A C 1
ATOM 2856 O O . ASN A 1 359 ? -8.047 70 22.062 1 23.83 359 ASN A O 1
ATOM 2860 N N . GLY A 1 360 ? -7.957 70.625 24.078 1 21.62 360 GLY A N 1
ATOM 2861 C CA . GLY A 1 360 ? -9.133 71.375 24.453 1 21.62 360 GLY A CA 1
ATOM 2862 C C . GLY A 1 360 ? -9.234 72.75 23.719 1 21.62 360 GLY A C 1
ATOM 2863 O O . GLY A 1 360 ? -10.133 73.5 24 1 21.62 360 GLY A O 1
ATOM 2864 N N . HIS A 1 361 ? -9.07 72.938 22.375 1 21.84 361 HIS A N 1
ATOM 2865 C CA . HIS A 1 361 ? -9.945 74 21.938 1 21.84 361 HIS A CA 1
ATOM 2866 C C . HIS A 1 361 ? -11.375 73.562 21.75 1 21.84 361 HIS A C 1
ATOM 2868 O O . HIS A 1 361 ? -11.594 72.375 21.391 1 21.84 361 HIS A O 1
ATOM 2874 N N . MET B 1 1 ? 27.016 39.438 -48.406 1 18.48 1 MET B N 1
ATOM 2875 C CA . MET B 1 1 ? 26.141 40.25 -47.562 1 18.48 1 MET B CA 1
ATOM 2876 C C . MET B 1 1 ? 24.75 40.344 -48.156 1 18.48 1 MET B C 1
ATOM 2878 O O . MET B 1 1 ? 23.859 40.969 -47.562 1 18.48 1 MET B O 1
ATOM 2882 N N . ASP B 1 2 ? 24.094 39.906 -49.188 1 19.92 2 ASP B N 1
ATOM 2883 C CA . ASP B 1 2 ? 23.359 40.969 -49.875 1 19.92 2 ASP B CA 1
ATOM 2884 C C . ASP B 1 2 ? 22.062 41.281 -49.125 1 19.92 2 ASP B C 1
ATOM 2886 O O . ASP B 1 2 ? 21.312 40.406 -48.75 1 19.92 2 ASP B O 1
ATOM 2890 N N . PRO B 1 3 ? 21.797 42.562 -48.625 1 18.52 3 PRO B N 1
ATOM 2891 C CA . PRO B 1 3 ? 20.906 43.344 -47.75 1 18.52 3 PRO B CA 1
ATOM 2892 C C . PRO B 1 3 ? 19.453 43.344 -48.219 1 18.52 3 PRO B C 1
ATOM 2894 O O . PRO B 1 3 ? 18.625 44.094 -47.688 1 18.52 3 PRO B O 1
ATOM 2897 N N . LYS B 1 4 ? 19.203 43.062 -49.438 1 19.67 4 LYS B N 1
ATOM 2898 C CA . LYS B 1 4 ? 18.203 43.906 -50.062 1 19.67 4 LYS B CA 1
ATOM 2899 C C . LYS B 1 4 ? 16.922 43.938 -49.25 1 19.67 4 LYS B C 1
ATOM 2901 O O . LYS B 1 4 ? 16.734 43.094 -48.344 1 19.67 4 LYS B O 1
ATOM 2906 N N . ALA B 1 5 ? 15.695 43.844 -49.875 1 18.47 5 ALA B N 1
ATOM 2907 C CA . ALA B 1 5 ? 14.5 44.688 -49.938 1 18.47 5 ALA B CA 1
ATOM 2908 C C . ALA B 1 5 ? 13.523 44.312 -48.812 1 18.47 5 ALA B C 1
ATOM 2910 O O . ALA B 1 5 ? 13.258 43.156 -48.562 1 18.47 5 ALA B O 1
ATOM 2911 N N . ILE B 1 6 ? 13.117 45.25 -48 1 20.98 6 ILE B N 1
ATOM 2912 C CA . ILE B 1 6 ? 12.367 45.656 -46.812 1 20.98 6 ILE B CA 1
ATOM 2913 C C . ILE B 1 6 ? 10.883 45.375 -47.031 1 20.98 6 ILE B C 1
ATOM 2915 O O . ILE B 1 6 ? 10.211 46.062 -47.812 1 20.98 6 ILE B O 1
ATOM 2919 N N . GLN B 1 7 ? 10.57 44.094 -47.406 1 18.59 7 GLN B N 1
ATOM 2920 C CA . GLN B 1 7 ? 9.172 43.844 -47.719 1 18.59 7 GLN B CA 1
ATOM 2921 C C . GLN B 1 7 ? 8.242 44.375 -46.625 1 18.59 7 GLN B C 1
ATOM 2923 O O . GLN B 1 7 ? 8.289 43.875 -45.5 1 18.59 7 GLN B O 1
ATOM 2928 N N . GLN B 1 8 ? 7.758 45.531 -46.75 1 18.41 8 GLN B N 1
ATOM 2929 C CA . GLN B 1 8 ? 7.008 46.562 -46.031 1 18.41 8 GLN B CA 1
ATOM 2930 C C . GLN B 1 8 ? 5.723 46 -45.438 1 18.41 8 GLN B C 1
ATOM 2932 O O . GLN B 1 8 ? 5.543 46 -44.219 1 18.41 8 GLN B O 1
ATOM 2937 N N . ASN B 1 9 ? 4.496 46.281 -46.031 1 18.27 9 ASN B N 1
ATOM 2938 C CA . ASN B 1 9 ? 3.543 47.281 -45.531 1 18.27 9 ASN B CA 1
ATOM 2939 C C . ASN B 1 9 ? 2.426 46.625 -44.719 1 18.27 9 ASN B C 1
ATOM 2941 O O . ASN B 1 9 ? 2.125 47.062 -43.594 1 18.27 9 ASN B O 1
ATOM 2945 N N . ARG B 1 10 ? 1.296 45.969 -45.344 1 18.12 10 ARG B N 1
ATOM 2946 C CA . ARG B 1 10 ? -0.051 46.531 -45.312 1 18.12 10 ARG B CA 1
ATOM 2947 C C . ARG B 1 10 ? -0.823 46.031 -44.094 1 18.12 10 ARG B C 1
ATOM 2949 O O . ARG B 1 10 ? -0.751 44.844 -43.75 1 18.12 10 ARG B O 1
ATOM 2956 N N . ASP B 1 11 ? -1.403 46.938 -43.375 1 18.22 11 ASP B N 1
ATOM 2957 C CA . ASP B 1 11 ? -2.049 47.219 -42.094 1 18.22 11 ASP B CA 1
ATOM 2958 C C . ASP B 1 11 ? -3.404 46.531 -42 1 18.22 11 ASP B C 1
ATOM 2960 O O . ASP B 1 11 ? -3.793 46.062 -40.906 1 18.22 11 ASP B O 1
ATOM 2964 N N . PRO B 1 12 ? -4.379 46.344 -43.031 1 20.19 12 PRO B N 1
ATOM 2965 C CA . PRO B 1 12 ? -5.641 47.062 -42.781 1 20.19 12 PRO B CA 1
ATOM 2966 C C . PRO B 1 12 ? -6.566 46.281 -41.812 1 20.19 12 PRO B C 1
ATOM 2968 O O . PRO B 1 12 ? -6.613 45.062 -41.875 1 20.19 12 PRO B O 1
ATOM 2971 N N . ILE B 1 13 ? -7.102 46.844 -40.719 1 20.02 13 ILE B N 1
ATOM 2972 C CA . ILE B 1 13 ? -7.852 46.594 -39.5 1 20.02 13 ILE B CA 1
ATOM 2973 C C . ILE B 1 13 ? -9.32 46.375 -39.812 1 20.02 13 ILE B C 1
ATOM 2975 O O . ILE B 1 13 ? -10.031 47.281 -40.219 1 20.02 13 ILE B O 1
ATOM 2979 N N . GLY B 1 14 ? -9.719 45.438 -40.719 1 18.2 14 GLY B N 1
ATOM 2980 C CA . GLY B 1 14 ? -11.102 45.469 -41.188 1 18.2 14 GLY B CA 1
ATOM 2981 C C . GLY B 1 14 ? -12.109 45.25 -40.062 1 18.2 14 GLY B C 1
ATOM 2982 O O . GLY B 1 14 ? -12.008 44.281 -39.312 1 18.2 14 GLY B O 1
ATOM 2983 N N . TYR B 1 15 ? -12.766 46.312 -39.562 1 19.17 15 TYR B N 1
ATOM 2984 C CA . TYR B 1 15 ? -13.734 46.5 -38.5 1 19.17 15 TYR B CA 1
ATOM 2985 C C . TYR B 1 15 ? -15.07 45.875 -38.844 1 19.17 15 TYR B C 1
ATOM 2987 O O . TYR B 1 15 ? -15.75 46.281 -39.781 1 19.17 15 TYR B O 1
ATOM 2995 N N . THR B 1 16 ? -15.18 44.625 -38.906 1 18.73 16 THR B N 1
ATOM 2996 C CA . THR B 1 16 ? -16.422 44 -39.406 1 18.73 16 THR B CA 1
ATOM 2997 C C . THR B 1 16 ? -17.609 44.469 -38.562 1 18.73 16 THR B C 1
ATOM 2999 O O . THR B 1 16 ? -17.469 44.719 -37.344 1 18.73 16 THR B O 1
ATOM 3002 N N . LYS B 1 17 ? -18.75 44.938 -39.188 1 19.45 17 LYS B N 1
ATOM 3003 C CA . LYS B 1 17 ? -20.062 45.531 -39.094 1 19.45 17 LYS B CA 1
ATOM 3004 C C . LYS B 1 17 ? -21.016 44.688 -38.281 1 19.45 17 LYS B C 1
ATOM 3006 O O . LYS B 1 17 ? -21.359 43.562 -38.688 1 19.45 17 LYS B O 1
ATOM 3011 N N . ARG B 1 18 ? -21.016 44.562 -37.031 1 19.28 18 ARG B N 1
ATOM 3012 C CA . ARG B 1 18 ? -21.875 43.75 -36.156 1 19.28 18 ARG B CA 1
ATOM 3013 C C . ARG B 1 18 ? -23.328 44.219 -36.25 1 19.28 18 ARG B C 1
ATOM 3015 O O . ARG B 1 18 ? -23.656 45.344 -35.812 1 19.28 18 ARG B O 1
ATOM 3022 N N . THR B 1 19 ? -23.906 44.094 -37.375 1 19.44 19 THR B N 1
ATOM 3023 C CA . THR B 1 19 ? -25.266 44.594 -37.469 1 19.44 19 THR B CA 1
ATOM 3024 C C . THR B 1 19 ? -26.156 43.938 -36.406 1 19.44 19 THR B C 1
ATOM 3026 O O . THR B 1 19 ? -26.203 42.719 -36.281 1 19.44 19 THR B O 1
ATOM 3029 N N . ARG B 1 20 ? -26.453 44.594 -35.344 1 20.59 20 ARG B N 1
ATOM 3030 C CA . ARG B 1 20 ? -27.25 44.344 -34.156 1 20.59 20 ARG B CA 1
ATOM 3031 C C . ARG B 1 20 ? -28.719 44.156 -34.5 1 20.59 20 ARG B C 1
ATOM 3033 O O . ARG B 1 20 ? -29.391 45.094 -34.906 1 20.59 20 ARG B O 1
ATOM 3040 N N . ARG B 1 21 ? -29.078 43.094 -35.25 1 19.83 21 ARG B N 1
ATOM 3041 C CA . ARG B 1 21 ? -30.484 43 -35.594 1 19.83 21 ARG B CA 1
ATOM 3042 C C . ARG B 1 21 ? -31.344 42.906 -34.312 1 19.83 21 ARG B C 1
ATOM 3044 O O . ARG B 1 21 ? -31.109 42.031 -33.5 1 19.83 21 ARG B O 1
ATOM 3051 N N . TYR B 1 22 ? -31.969 43.969 -33.844 1 20.47 22 TYR B N 1
ATOM 3052 C CA . TYR B 1 22 ? -32.875 44.188 -32.719 1 20.47 22 TYR B CA 1
ATOM 3053 C C . TYR B 1 22 ? -34.156 43.406 -32.875 1 20.47 22 TYR B C 1
ATOM 3055 O O . TYR B 1 22 ? -34.938 43.625 -33.812 1 20.47 22 TYR B O 1
ATOM 3063 N N . THR B 1 23 ? -34.125 42.094 -32.969 1 19.86 23 THR B N 1
ATOM 3064 C CA . THR B 1 23 ? -35.406 41.469 -33.188 1 19.86 23 THR B CA 1
ATOM 3065 C C . THR B 1 23 ? -36.406 41.844 -32.094 1 19.86 23 THR B C 1
ATOM 3067 O O . THR B 1 23 ? -36 41.969 -30.922 1 19.86 23 THR B O 1
ATOM 3070 N N . ASN B 1 24 ? -37.531 42.375 -32.406 1 21.48 24 ASN B N 1
ATOM 3071 C CA . ASN B 1 24 ? -38.719 42.906 -31.734 1 21.48 24 ASN B CA 1
ATOM 3072 C C . ASN B 1 24 ? -39.438 41.844 -30.906 1 21.48 24 ASN B C 1
ATOM 3074 O O . ASN B 1 24 ? -39.875 40.812 -31.453 1 21.48 24 ASN B O 1
ATOM 3078 N N . ILE B 1 25 ? -39.031 41.531 -29.797 1 20.06 25 ILE B N 1
ATOM 3079 C CA . ILE B 1 25 ? -39.656 40.562 -28.922 1 20.06 25 ILE B CA 1
ATOM 3080 C C . ILE B 1 25 ? -41.094 41 -28.609 1 20.06 25 ILE B C 1
ATOM 3082 O O . ILE B 1 25 ? -41.312 42.094 -28.062 1 20.06 25 ILE B O 1
ATOM 3086 N N . LYS B 1 26 ? -42.094 40.531 -29.406 1 23.2 26 LYS B N 1
ATOM 3087 C CA . LYS B 1 26 ? -43.531 40.688 -29.219 1 23.2 26 LYS B CA 1
ATOM 3088 C C . LYS B 1 26 ? -43.969 40.25 -27.812 1 23.2 26 LYS B C 1
ATOM 3090 O O . LYS B 1 26 ? -43.5 39.25 -27.297 1 23.2 26 LYS B O 1
ATOM 3095 N N . SER B 1 27 ? -44.594 41.062 -26.938 1 20.48 27 SER B N 1
ATOM 3096 C CA . SER B 1 27 ? -45 41.219 -25.531 1 20.48 27 SER B CA 1
ATOM 3097 C C . SER B 1 27 ? -46.094 40.25 -25.141 1 20.48 27 SER B C 1
ATOM 3099 O O . SER B 1 27 ? -46.531 40.219 -24 1 20.48 27 SER B O 1
ATOM 3101 N N . GLY B 1 28 ? -46.781 39.469 -25.969 1 23.19 28 GLY B N 1
ATOM 3102 C CA . GLY B 1 28 ? -48.156 39.281 -25.531 1 23.19 28 GLY B CA 1
ATOM 3103 C C . GLY B 1 28 ? -48.25 38.438 -24.266 1 23.19 28 GLY B C 1
ATOM 3104 O O . GLY B 1 28 ? -47.656 37.375 -24.188 1 23.19 28 GLY B O 1
ATOM 3105 N N . SER B 1 29 ? -48.562 38.938 -23.094 1 21.91 29 SER B N 1
ATOM 3106 C CA . SER B 1 29 ? -48.625 38.5 -21.703 1 21.91 29 SER B CA 1
ATOM 3107 C C . SER B 1 29 ? -49.75 37.5 -21.484 1 21.91 29 SER B C 1
ATOM 3109 O O . SER B 1 29 ? -50.312 37.406 -20.391 1 21.91 29 SER B O 1
ATOM 3111 N N . THR B 1 30 ? -50.375 36.812 -22.406 1 25.53 30 THR B N 1
ATOM 3112 C CA . THR B 1 30 ? -51.625 36.312 -21.891 1 25.53 30 THR B CA 1
ATOM 3113 C C . THR B 1 30 ? -51.406 35.312 -20.766 1 25.53 30 THR B C 1
ATOM 3115 O O . THR B 1 30 ? -50.531 34.469 -20.859 1 25.53 30 THR B O 1
ATOM 3118 N N . ALA B 1 31 ? -51.938 35.562 -19.531 1 25.95 31 ALA B N 1
ATOM 3119 C CA . ALA B 1 31 ? -51.906 34.938 -18.219 1 25.95 31 ALA B CA 1
ATOM 3120 C C . ALA B 1 31 ? -52.469 33.5 -18.281 1 25.95 31 ALA B C 1
ATOM 3122 O O . ALA B 1 31 ? -53.656 33.312 -18.484 1 25.95 31 ALA B O 1
ATOM 3123 N N . ALA B 1 32 ? -51.969 32.562 -18.953 1 25.61 32 ALA B N 1
ATOM 3124 C CA . ALA B 1 32 ? -52.719 31.312 -19.031 1 25.61 32 ALA B CA 1
ATOM 3125 C C . ALA B 1 32 ? -52.938 30.734 -17.641 1 25.61 32 ALA B C 1
ATOM 3127 O O . ALA B 1 32 ? -52.156 30.938 -16.719 1 25.61 32 ALA B O 1
ATOM 3128 N N . PRO B 1 33 ? -54.125 30.266 -17.297 1 27.52 33 PRO B N 1
ATOM 3129 C CA . PRO B 1 33 ? -54.625 29.688 -16.047 1 27.52 33 PRO B CA 1
ATOM 3130 C C . PRO B 1 33 ? -53.812 28.484 -15.578 1 27.52 33 PRO B C 1
ATOM 3132 O O . PRO B 1 33 ? -53.312 27.719 -16.406 1 27.52 33 PRO B O 1
ATOM 3135 N N . ILE B 1 34 ? -53.094 28.609 -14.484 1 26.91 34 ILE B N 1
ATOM 3136 C CA . ILE B 1 34 ? -52.219 27.609 -13.875 1 26.91 34 ILE B CA 1
ATOM 3137 C C . ILE B 1 34 ? -53 26.328 -13.617 1 26.91 34 ILE B C 1
ATOM 3139 O O . ILE B 1 34 ? -53.969 26.312 -12.844 1 26.91 34 ILE B O 1
ATOM 3143 N N . VAL B 1 35 ? -53.281 25.516 -14.602 1 30.58 35 VAL B N 1
ATOM 3144 C CA . VAL B 1 35 ? -53.875 24.219 -14.289 1 30.58 35 VAL B CA 1
ATOM 3145 C C . VAL B 1 35 ? -53.062 23.5 -13.234 1 30.58 35 VAL B C 1
ATOM 3147 O O . VAL B 1 35 ? -51.812 23.562 -13.266 1 30.58 35 VAL B O 1
ATOM 3150 N N . PRO B 1 36 ? -53.594 23.094 -12.094 1 29.56 36 PRO B N 1
ATOM 3151 C CA . PRO B 1 36 ? -52.906 22.438 -10.977 1 29.56 36 PRO B CA 1
ATOM 3152 C C . PRO B 1 36 ? -52.062 21.25 -11.414 1 29.56 36 PRO B C 1
ATOM 3154 O O . PRO B 1 36 ? -52.5 20.422 -12.219 1 29.56 36 PRO B O 1
ATOM 3157 N N . ARG B 1 37 ? -50.781 21.359 -11.547 1 29.55 37 ARG B N 1
ATOM 3158 C CA . ARG B 1 37 ? -49.875 20.281 -11.922 1 29.55 37 ARG B CA 1
ATOM 3159 C C . ARG B 1 37 ? -50.188 19.016 -11.141 1 29.55 37 ARG B C 1
ATOM 3161 O O . ARG B 1 37 ? -50.281 19.047 -9.914 1 29.55 37 ARG B O 1
ATOM 3168 N N . SER B 1 38 ? -50.75 18.078 -11.766 1 34.22 38 SER B N 1
ATOM 3169 C CA . SER B 1 38 ? -50.969 16.734 -11.273 1 34.22 38 SER B CA 1
ATOM 3170 C C . SER B 1 38 ? -49.719 16.188 -10.578 1 34.22 38 SER B C 1
ATOM 3172 O O . SER B 1 38 ? -48.594 16.562 -10.93 1 34.22 38 SER B O 1
ATOM 3174 N N . GLN B 1 39 ? -49.781 15.609 -9.398 1 35.62 39 GLN B N 1
ATOM 3175 C CA . GLN B 1 39 ? -48.781 15.062 -8.477 1 35.62 39 GLN B CA 1
ATOM 3176 C C . GLN B 1 39 ? -47.812 14.148 -9.203 1 35.62 39 GLN B C 1
ATOM 3178 O O . GLN B 1 39 ? -48.219 13.219 -9.906 1 35.62 39 GLN B O 1
ATOM 3183 N N . PRO B 1 40 ? -46.625 14.539 -9.664 1 41.88 40 PRO B N 1
ATOM 3184 C CA . PRO B 1 40 ? -45.594 13.727 -10.336 1 41.88 40 PRO B CA 1
ATOM 3185 C C . PRO B 1 40 ? -45.281 12.445 -9.57 1 41.88 40 PRO B C 1
ATOM 3187 O O . PRO B 1 40 ? -44.25 12.391 -8.867 1 41.88 40 PRO B O 1
ATOM 3190 N N . GLY B 1 41 ? -46.031 11.805 -8.891 1 42.69 41 GLY B N 1
ATOM 3191 C CA . GLY B 1 41 ? -45.812 10.57 -8.156 1 42.69 41 GLY B CA 1
ATOM 3192 C C . GLY B 1 41 ? -45.188 9.477 -9.008 1 42.69 41 GLY B C 1
ATOM 3193 O O . GLY B 1 41 ? -44.562 8.547 -8.484 1 42.69 41 GLY B O 1
ATOM 3194 N N . SER B 1 42 ? -45.531 9.258 -10.219 1 50.34 42 SER B N 1
ATOM 3195 C CA . SER B 1 42 ? -45.188 8.062 -10.992 1 50.34 42 SER B CA 1
ATOM 3196 C C . SER B 1 42 ? -43.75 8.125 -11.492 1 50.34 42 SER B C 1
ATOM 3198 O O . SER B 1 42 ? -43.094 7.098 -11.586 1 50.34 42 SER B O 1
ATOM 3200 N N . ASN B 1 43 ? -43.219 9.242 -11.844 1 50.66 43 ASN B N 1
ATOM 3201 C CA . ASN B 1 43 ? -41.938 9.305 -12.492 1 50.66 43 ASN B CA 1
ATOM 3202 C C . ASN B 1 43 ? -40.781 9.117 -11.484 1 50.66 43 ASN B C 1
ATOM 3204 O O . ASN B 1 43 ? -39.75 8.555 -11.82 1 50.66 43 ASN B O 1
ATOM 3208 N N . GLU B 1 44 ? -41.031 9.648 -10.328 1 52.38 44 GLU B N 1
ATOM 3209 C CA . GLU B 1 44 ? -39.969 9.438 -9.32 1 52.38 44 GLU B CA 1
ATOM 3210 C C . GLU B 1 44 ? -39.844 7.961 -8.969 1 52.38 44 GLU B C 1
ATOM 3212 O O . GLU B 1 44 ? -38.719 7.473 -8.758 1 52.38 44 GLU B O 1
ATOM 3217 N N . SER B 1 45 ? -41.031 7.32 -8.977 1 56.03 45 SER B N 1
ATOM 3218 C CA . SER B 1 45 ? -41 5.883 -8.711 1 56.03 45 SER B CA 1
ATOM 3219 C C . SER B 1 45 ? -40.281 5.137 -9.844 1 56.03 45 SER B C 1
ATOM 3221 O O . SER B 1 45 ? -39.562 4.16 -9.602 1 56.03 45 SER B O 1
ATOM 3223 N N . ARG B 1 46 ? -40.438 5.641 -11.016 1 53.84 46 ARG B N 1
ATOM 3224 C CA . ARG B 1 46 ? -39.812 4.992 -12.164 1 53.84 46 ARG B CA 1
ATOM 3225 C C . ARG B 1 46 ? -38.312 5.238 -12.188 1 53.84 46 ARG B C 1
ATOM 3227 O O . ARG B 1 46 ? -37.531 4.336 -12.508 1 53.84 46 ARG B O 1
ATOM 3234 N N . LEU B 1 47 ? -37.875 6.48 -11.875 1 58.38 47 LEU B N 1
ATOM 3235 C CA . LEU B 1 47 ? -36.438 6.805 -11.828 1 58.38 47 LEU B CA 1
ATOM 3236 C C . LEU B 1 47 ? -35.75 6.043 -10.711 1 58.38 47 LEU B C 1
ATOM 3238 O O . LEU B 1 47 ? -34.625 5.559 -10.883 1 58.38 47 LEU B O 1
ATOM 3242 N N . SER B 1 48 ? -36.5 5.898 -9.578 1 65.19 48 SER B N 1
ATOM 3243 C CA . SER B 1 48 ? -35.938 5.109 -8.469 1 65.19 48 SER B CA 1
ATOM 3244 C C . SER B 1 48 ? -35.844 3.635 -8.844 1 65.19 48 SER B C 1
ATOM 3246 O O . SER B 1 48 ? -34.875 2.973 -8.516 1 65.19 48 SER B O 1
ATOM 3248 N N . THR B 1 49 ? -36.844 3.207 -9.602 1 69.38 49 THR B N 1
ATOM 3249 C CA . THR B 1 49 ? -36.812 1.81 -10.016 1 69.38 49 THR B CA 1
ATOM 3250 C C . THR B 1 49 ? -35.75 1.567 -11.062 1 69.38 49 THR B C 1
ATOM 3252 O O . THR B 1 49 ? -35.062 0.544 -11.031 1 69.38 49 THR B O 1
ATOM 3255 N N . GLU B 1 50 ? -35.594 2.486 -11.969 1 69.81 50 GLU B N 1
ATOM 3256 C CA . GLU B 1 50 ? -34.562 2.355 -12.992 1 69.81 50 GLU B CA 1
ATOM 3257 C C . GLU B 1 50 ? -33.156 2.4 -12.383 1 69.81 50 GLU B C 1
ATOM 3259 O O . GLU B 1 50 ? -32.281 1.649 -12.789 1 69.81 50 GLU B O 1
ATOM 3264 N N . SER B 1 51 ? -33.062 3.316 -11.461 1 71.75 51 SER B N 1
ATOM 3265 C CA . SER B 1 51 ? -31.766 3.412 -10.766 1 71.75 51 SER B CA 1
ATOM 3266 C C . SER B 1 51 ? -31.469 2.141 -9.977 1 71.75 51 SER B C 1
ATOM 3268 O O . SER B 1 51 ? -30.328 1.66 -9.969 1 71.75 51 SER B O 1
ATOM 3270 N N . HIS B 1 52 ? -32.5 1.606 -9.5 1 74.38 52 HIS B N 1
ATOM 3271 C CA . HIS B 1 52 ? -32.344 0.359 -8.758 1 74.38 52 HIS B CA 1
ATOM 3272 C C . HIS B 1 52 ? -32 -0.8 -9.695 1 74.38 52 HIS B C 1
ATOM 3274 O O . HIS B 1 52 ? -31.156 -1.633 -9.375 1 74.38 52 HIS B O 1
ATOM 3280 N N . ASN B 1 53 ? -32.688 -0.784 -10.789 1 77.81 53 ASN B N 1
ATOM 3281 C CA . ASN B 1 53 ? -32.438 -1.834 -11.766 1 77.81 53 ASN B CA 1
ATOM 3282 C C . ASN B 1 53 ? -31.016 -1.73 -12.328 1 77.81 53 ASN B C 1
ATOM 3284 O O . ASN B 1 53 ? -30.359 -2.746 -12.562 1 77.81 53 ASN B O 1
ATOM 3288 N N . ALA B 1 54 ? -30.609 -0.582 -12.578 1 80.56 54 ALA B N 1
ATOM 3289 C CA . ALA B 1 54 ? -29.25 -0.368 -13.07 1 80.56 54 ALA B CA 1
ATOM 3290 C C . ALA B 1 54 ? -28.219 -0.816 -12.039 1 80.56 54 ALA B C 1
ATOM 3292 O O . ALA B 1 54 ? -27.188 -1.406 -12.398 1 80.56 54 ALA B O 1
ATOM 3293 N N . LEU B 1 55 ? -28.562 -0.551 -10.906 1 81.06 55 LEU B N 1
ATOM 3294 C CA . LEU B 1 55 ? -27.656 -0.953 -9.828 1 81.06 55 LEU B CA 1
ATOM 3295 C C . LEU B 1 55 ? -27.594 -2.473 -9.719 1 81.06 55 LEU B C 1
ATOM 3297 O O . LEU B 1 55 ? -26.5 -3.033 -9.531 1 81.06 55 LEU B O 1
ATOM 3301 N N . VAL B 1 56 ? -28.656 -2.998 -9.898 1 83.56 56 VAL B N 1
ATOM 3302 C CA . VAL B 1 56 ? -28.719 -4.457 -9.828 1 83.56 56 VAL B CA 1
ATOM 3303 C C . VAL B 1 56 ? -27.938 -5.055 -11 1 83.56 56 VAL B C 1
ATOM 3305 O O . VAL B 1 56 ? -27.188 -6.02 -10.828 1 83.56 56 VAL B O 1
ATOM 3308 N N . ALA B 1 57 ? -28.109 -4.48 -12.117 1 87.88 57 ALA B N 1
ATOM 3309 C CA . ALA B 1 57 ? -27.391 -4.961 -13.289 1 87.88 57 ALA B CA 1
ATOM 3310 C C . ALA B 1 57 ? -25.875 -4.812 -13.117 1 87.88 57 ALA B C 1
ATOM 3312 O O . ALA B 1 57 ? -25.109 -5.695 -13.516 1 87.88 57 ALA B O 1
ATOM 3313 N N . GLU B 1 58 ? -25.484 -3.781 -12.617 1 90.56 58 GLU B N 1
ATOM 3314 C CA . GLU B 1 58 ? -24.078 -3.553 -12.352 1 90.56 58 GLU B CA 1
ATOM 3315 C C . GLU B 1 58 ? -23.531 -4.578 -11.359 1 90.56 58 GLU B C 1
ATOM 3317 O O . GLU B 1 58 ? -22.438 -5.109 -11.555 1 90.56 58 GLU B O 1
ATOM 3322 N N . HIS B 1 59 ? -24.312 -4.844 -10.422 1 92.25 59 HIS B N 1
ATOM 3323 C CA . HIS B 1 59 ? -23.906 -5.832 -9.43 1 92.25 59 HIS B CA 1
ATOM 3324 C C . HIS B 1 59 ? -23.75 -7.215 -10.055 1 92.25 59 HIS B C 1
ATOM 3326 O O . HIS B 1 59 ? -22.812 -7.938 -9.75 1 92.25 59 HIS B O 1
ATOM 3332 N N . LEU B 1 60 ? -24.672 -7.496 -10.883 1 93.75 60 LEU B N 1
ATOM 3333 C CA . LEU B 1 60 ? -24.625 -8.797 -11.531 1 93.75 60 LEU B CA 1
ATOM 3334 C C . LEU B 1 60 ? -23.406 -8.922 -12.43 1 93.75 60 LEU B C 1
ATOM 3336 O O . LEU B 1 60 ? -22.766 -9.977 -12.477 1 93.75 60 LEU B O 1
ATOM 3340 N N . ALA B 1 61 ? -23.109 -7.902 -13.094 1 96.06 61 ALA B N 1
ATOM 3341 C CA . ALA B 1 61 ? -21.938 -7.902 -13.961 1 96.06 61 ALA B CA 1
ATOM 3342 C C . ALA B 1 61 ? -20.656 -8.039 -13.156 1 96.06 61 ALA B C 1
ATOM 3344 O O . ALA B 1 61 ? -19.734 -8.766 -13.547 1 96.06 61 ALA B O 1
ATOM 3345 N N . GLU B 1 62 ? -20.578 -7.363 -12.125 1 96.81 62 GLU B N 1
ATOM 3346 C CA . GLU B 1 62 ? -19.422 -7.438 -11.242 1 96.81 62 GLU B CA 1
ATOM 3347 C C . GLU B 1 62 ? -19.266 -8.836 -10.656 1 96.81 62 GLU B C 1
ATOM 3349 O O . GLU B 1 62 ? -18.141 -9.367 -10.594 1 96.81 62 GLU B O 1
ATOM 3354 N N . ASP B 1 63 ? -20.359 -9.383 -10.273 1 97.19 63 ASP B N 1
ATOM 3355 C CA . ASP B 1 63 ? -20.328 -10.727 -9.711 1 97.19 63 ASP B CA 1
ATOM 3356 C C . ASP B 1 63 ? -19.906 -11.758 -10.766 1 97.19 63 ASP B C 1
ATOM 3358 O O . ASP B 1 63 ? -19.188 -12.711 -10.453 1 97.19 63 ASP B O 1
ATOM 3362 N N . ALA B 1 64 ? -20.391 -11.547 -11.93 1 97.69 64 ALA B N 1
ATOM 3363 C CA . ALA B 1 64 ? -20 -12.43 -13.023 1 97.69 64 ALA B CA 1
ATOM 3364 C C . ALA B 1 64 ? -18.5 -12.336 -13.289 1 97.69 64 ALA B C 1
ATOM 3366 O O . ALA B 1 64 ? -17.859 -13.352 -13.578 1 97.69 64 ALA B O 1
ATOM 3367 N N . LEU B 1 65 ? -18 -11.188 -13.258 1 97.75 65 LEU B N 1
ATOM 3368 C CA . LEU B 1 65 ? -16.562 -10.984 -13.414 1 97.75 65 LEU B CA 1
ATOM 3369 C C . LEU B 1 65 ? -15.789 -11.742 -12.336 1 97.75 65 LEU B C 1
ATOM 3371 O O . LEU B 1 65 ? -14.812 -12.438 -12.641 1 97.75 65 LEU B O 1
ATOM 3375 N N . LEU B 1 66 ? -16.203 -11.594 -11.133 1 98.25 66 LEU B N 1
ATOM 3376 C CA . LEU B 1 66 ? -15.539 -12.297 -10.031 1 98.25 66 LEU B CA 1
ATOM 3377 C C . LEU B 1 66 ? -15.625 -13.805 -10.219 1 98.25 66 LEU B C 1
ATOM 3379 O O . LEU B 1 66 ? -14.656 -14.523 -9.977 1 98.25 66 LEU B O 1
ATOM 3383 N N . GLN B 1 67 ? -16.766 -14.266 -10.672 1 98.19 67 GLN B N 1
ATOM 3384 C CA . GLN B 1 67 ? -16.938 -15.695 -10.922 1 98.19 67 GLN B CA 1
ATOM 3385 C C . GLN B 1 67 ? -15.969 -16.188 -11.992 1 98.19 67 GLN B C 1
ATOM 3387 O O . GLN B 1 67 ? -15.414 -17.281 -11.875 1 98.19 67 GLN B O 1
ATOM 3392 N N . SER B 1 68 ? -15.828 -15.406 -12.938 1 98.06 68 SER B N 1
ATOM 3393 C CA . SER B 1 68 ? -14.875 -15.75 -13.992 1 98.06 68 SER B CA 1
ATOM 3394 C C . SER B 1 68 ? -13.453 -15.828 -13.445 1 98.06 68 SER B C 1
ATOM 3396 O O . SER B 1 68 ? -12.711 -16.75 -13.773 1 98.06 68 SER B O 1
ATOM 3398 N N . LEU B 1 69 ? -13.07 -14.883 -12.633 1 98.25 69 LEU B N 1
ATOM 3399 C CA . LEU B 1 69 ? -11.742 -14.859 -12.031 1 98.25 69 LEU B CA 1
ATOM 3400 C C . LEU B 1 69 ? -11.539 -16.078 -11.125 1 98.25 69 LEU B C 1
ATOM 3402 O O . LEU B 1 69 ? -10.453 -16.656 -11.086 1 98.25 69 LEU B O 1
ATOM 3406 N N . MET B 1 70 ? -12.594 -16.438 -10.469 1 98.25 70 MET B N 1
ATOM 3407 C CA . MET B 1 70 ? -12.547 -17.594 -9.578 1 98.25 70 MET B CA 1
ATOM 3408 C C . MET B 1 70 ? -12.328 -18.875 -10.375 1 98.25 70 MET B C 1
ATOM 3410 O O . MET B 1 70 ? -11.562 -19.75 -9.961 1 98.25 70 MET B O 1
ATOM 3414 N N . GLN B 1 71 ? -12.992 -18.953 -11.461 1 97.81 71 GLN B N 1
ATOM 3415 C CA . GLN B 1 71 ? -12.828 -20.125 -12.328 1 97.81 71 GLN B CA 1
ATOM 3416 C C . GLN B 1 71 ? -11.406 -20.203 -12.867 1 97.81 71 GLN B C 1
ATOM 3418 O O . GLN B 1 71 ? -10.805 -21.281 -12.898 1 97.81 71 GLN B O 1
ATOM 3423 N N . VAL B 1 72 ? -10.859 -19.125 -13.266 1 98.06 72 VAL B N 1
ATOM 3424 C CA . VAL B 1 72 ? -9.492 -19.109 -13.781 1 98.06 72 VAL B CA 1
ATOM 3425 C C . VAL B 1 72 ? -8.523 -19.516 -12.68 1 98.06 72 VAL B C 1
ATOM 3427 O O . VAL B 1 72 ? -7.543 -20.219 -12.945 1 98.06 72 VAL B O 1
ATOM 3430 N N . GLU B 1 73 ? -8.781 -19.047 -11.453 1 98.25 73 GLU B N 1
ATOM 3431 C CA . GLU B 1 73 ? -7.902 -19.406 -10.344 1 98.25 73 GLU B CA 1
ATOM 3432 C C . GLU B 1 73 ? -7.895 -20.922 -10.109 1 98.25 73 GLU B C 1
ATOM 3434 O O . GLU B 1 73 ? -6.859 -21.484 -9.766 1 98.25 73 GLU B O 1
ATOM 3439 N N . ARG B 1 74 ? -9.023 -21.547 -10.305 1 96.94 74 ARG B N 1
ATOM 3440 C CA . ARG B 1 74 ? -9.086 -23 -10.188 1 96.94 74 ARG B CA 1
ATOM 3441 C C . ARG B 1 74 ? -8.266 -23.672 -11.281 1 96.94 74 ARG B C 1
ATOM 3443 O O . ARG B 1 74 ? -7.637 -24.703 -11.039 1 96.94 74 ARG B O 1
ATOM 3450 N N . ASP B 1 75 ? -8.312 -23.141 -12.422 1 96.62 75 ASP B N 1
ATOM 3451 C CA . ASP B 1 75 ? -7.492 -23.656 -13.508 1 96.62 75 ASP B CA 1
ATOM 3452 C C . ASP B 1 75 ? -6.008 -23.469 -13.211 1 96.62 75 ASP B C 1
ATOM 3454 O O . ASP B 1 75 ? -5.191 -24.328 -13.531 1 96.62 75 ASP B O 1
ATOM 3458 N N . ILE B 1 76 ? -5.621 -22.312 -12.656 1 96.69 76 ILE B N 1
ATOM 3459 C CA . ILE B 1 76 ? -4.238 -22.047 -12.281 1 96.69 76 ILE B CA 1
ATOM 3460 C C . ILE B 1 76 ? -3.77 -23.078 -11.258 1 96.69 76 ILE B C 1
ATOM 3462 O O . ILE B 1 76 ? -2.652 -23.594 -11.352 1 96.69 76 ILE B O 1
ATOM 3466 N N . GLU B 1 77 ? -4.621 -23.344 -10.336 1 95.06 77 GLU B N 1
ATOM 3467 C CA . GLU B 1 77 ? -4.285 -24.328 -9.32 1 95.06 77 GLU B CA 1
ATOM 3468 C C . GLU B 1 77 ? -3.926 -25.672 -9.945 1 95.06 77 GLU B C 1
ATOM 3470 O O . GLU B 1 77 ? -3.045 -26.375 -9.453 1 95.06 77 GLU B O 1
ATOM 3475 N N . LYS B 1 78 ? -4.527 -25.953 -11.078 1 92.12 78 LYS B N 1
ATOM 3476 C CA . LYS B 1 78 ? -4.289 -27.219 -11.766 1 92.12 78 LYS B CA 1
ATOM 3477 C C . LYS B 1 78 ? -2.938 -27.219 -12.484 1 92.12 78 LYS B C 1
ATOM 3479 O O . LYS B 1 78 ? -2.291 -28.266 -12.609 1 92.12 78 LYS B O 1
ATOM 3484 N N . ILE B 1 79 ? -2.537 -26.047 -12.914 1 93 79 ILE B N 1
ATOM 3485 C CA . ILE B 1 79 ? -1.419 -26.062 -13.852 1 93 79 ILE B CA 1
ATOM 3486 C C . ILE B 1 79 ? -0.196 -25.406 -13.211 1 93 79 ILE B C 1
ATOM 3488 O O . ILE B 1 79 ? 0.903 -25.453 -13.766 1 93 79 ILE B O 1
ATOM 3492 N N . ARG B 1 80 ? -0.325 -24.797 -12.062 1 91.25 80 ARG B N 1
ATOM 3493 C CA . ARG B 1 80 ? 0.771 -24.047 -11.461 1 91.25 80 ARG B CA 1
ATOM 3494 C C . ARG B 1 80 ? 1.973 -24.938 -11.188 1 91.25 80 ARG B C 1
ATOM 3496 O O . ARG B 1 80 ? 3.109 -24.469 -11.133 1 91.25 80 ARG B O 1
ATOM 3503 N N . ASN B 1 81 ? 1.725 -26.188 -11.055 1 90.5 81 ASN B N 1
ATOM 3504 C CA . ASN B 1 81 ? 2.807 -27.125 -10.789 1 90.5 81 ASN B CA 1
ATOM 3505 C C . ASN B 1 81 ? 3.236 -27.859 -12.055 1 90.5 81 ASN B C 1
ATOM 3507 O O . ASN B 1 81 ? 4.012 -28.812 -12 1 90.5 81 ASN B O 1
ATOM 3511 N N . SER B 1 82 ? 2.705 -27.438 -13.133 1 89.19 82 SER B N 1
ATOM 3512 C CA . SER B 1 82 ? 3.01 -28.109 -14.391 1 89.19 82 SER B CA 1
ATOM 3513 C C . SER B 1 82 ? 4.375 -27.688 -14.93 1 89.19 82 SER B C 1
ATOM 3515 O O . SER B 1 82 ? 5.082 -26.906 -14.289 1 89.19 82 SER B O 1
ATOM 3517 N N . HIS B 1 83 ? 4.762 -28.219 -16.078 1 85.44 83 HIS B N 1
ATOM 3518 C CA . HIS B 1 83 ? 6.023 -27.906 -16.734 1 85.44 83 HIS B CA 1
ATOM 3519 C C . HIS B 1 83 ? 5.805 -26.938 -17.906 1 85.44 83 HIS B C 1
ATOM 3521 O O . HIS B 1 83 ? 6.586 -26.922 -18.859 1 85.44 83 HIS B O 1
ATOM 3527 N N . MET B 1 84 ? 4.766 -26.281 -17.781 1 78.81 84 MET B N 1
ATOM 3528 C CA . MET B 1 84 ? 4.449 -25.359 -18.859 1 78.81 84 MET B CA 1
ATOM 3529 C C . MET B 1 84 ? 5.613 -24.406 -19.125 1 78.81 84 MET B C 1
ATOM 3531 O O . MET B 1 84 ? 6.254 -23.922 -18.188 1 78.81 84 MET B O 1
ATOM 3535 N N . THR B 1 85 ? 5.871 -24.328 -20.469 1 67.44 85 THR B N 1
ATOM 3536 C CA . THR B 1 85 ? 7 -23.5 -20.875 1 67.44 85 THR B CA 1
ATOM 3537 C C . THR B 1 85 ? 6.535 -22.094 -21.219 1 67.44 85 THR B C 1
ATOM 3539 O O . THR B 1 85 ? 5.414 -21.891 -21.688 1 67.44 85 THR B O 1
ATOM 3542 N N . THR B 1 86 ? 7.406 -21.141 -20.891 1 67.88 86 THR B N 1
ATOM 3543 C CA . THR B 1 86 ? 7.188 -19.734 -21.156 1 67.88 86 THR B CA 1
ATOM 3544 C C . THR B 1 86 ? 7.543 -19.391 -22.609 1 67.88 86 THR B C 1
ATOM 3546 O O . THR B 1 86 ? 8.391 -20.047 -23.203 1 67.88 86 THR B O 1
ATOM 3549 N N . LYS B 1 87 ? 6.727 -18.578 -23.094 1 71.31 87 LYS B N 1
ATOM 3550 C CA . LYS B 1 87 ? 7.141 -17.984 -24.359 1 71.31 87 LYS B CA 1
ATOM 3551 C C . LYS B 1 87 ? 8.406 -17.156 -24.188 1 71.31 87 LYS B C 1
ATOM 3553 O O . LYS B 1 87 ? 8.648 -16.594 -23.125 1 71.31 87 LYS B O 1
ATOM 3558 N N . HIS B 1 88 ? 9.164 -17.141 -25.188 1 73.94 88 HIS B N 1
ATOM 3559 C CA . HIS B 1 88 ? 10.469 -16.5 -25.109 1 73.94 88 HIS B CA 1
ATOM 3560 C C . HIS B 1 88 ? 10.352 -14.984 -25.297 1 73.94 88 HIS B C 1
ATOM 3562 O O . HIS B 1 88 ? 11.227 -14.227 -24.875 1 73.94 88 HIS B O 1
ATOM 3568 N N . ASN B 1 89 ? 9.344 -14.641 -25.812 1 86.81 89 ASN B N 1
ATOM 3569 C CA . ASN B 1 89 ? 9.164 -13.227 -26.109 1 86.81 89 ASN B CA 1
ATOM 3570 C C . ASN B 1 89 ? 7.961 -12.648 -25.375 1 86.81 89 ASN B C 1
ATOM 3572 O O . ASN B 1 89 ? 6.84 -13.141 -25.531 1 86.81 89 ASN B O 1
ATOM 3576 N N . LEU B 1 90 ? 8.258 -11.555 -24.656 1 92.5 90 LEU B N 1
ATOM 3577 C CA . LEU B 1 90 ? 7.23 -10.961 -23.812 1 92.5 90 LEU B CA 1
ATOM 3578 C C . LEU B 1 90 ? 6.074 -10.43 -24.641 1 92.5 90 LEU B C 1
ATOM 3580 O O . LEU B 1 90 ? 4.906 -10.633 -24.297 1 92.5 90 LEU B O 1
ATOM 3584 N N . ILE B 1 91 ? 6.367 -9.82 -25.75 1 92.75 91 ILE B N 1
ATOM 3585 C CA . ILE B 1 91 ? 5.336 -9.219 -26.594 1 92.75 91 ILE B CA 1
ATOM 3586 C C . ILE B 1 91 ? 4.441 -10.305 -27.172 1 92.75 91 ILE B C 1
ATOM 3588 O O . ILE B 1 91 ? 3.217 -10.164 -27.203 1 92.75 91 ILE B O 1
ATOM 3592 N N . GLU B 1 92 ? 5.094 -11.312 -27.609 1 91.38 92 GLU B N 1
ATOM 3593 C CA . GLU B 1 92 ? 4.328 -12.445 -28.125 1 91.38 92 GLU B CA 1
ATOM 3594 C C . GLU B 1 92 ? 3.422 -13.039 -27.062 1 91.38 92 GLU B C 1
ATOM 3596 O O . GLU B 1 92 ? 2.268 -13.375 -27.328 1 91.38 92 GLU B O 1
ATOM 3601 N N . ALA B 1 93 ? 3.945 -13.18 -25.875 1 93.44 93 ALA B N 1
ATOM 3602 C CA . ALA B 1 93 ? 3.178 -13.734 -24.766 1 93.44 93 ALA B CA 1
ATOM 3603 C C . ALA B 1 93 ? 1.956 -12.875 -24.469 1 93.44 93 ALA B C 1
ATOM 3605 O O . ALA B 1 93 ? 0.872 -13.398 -24.203 1 93.44 93 ALA B O 1
ATOM 3606 N N . VAL B 1 94 ? 2.072 -11.594 -24.547 1 95.5 94 VAL B N 1
ATOM 3607 C CA . VAL B 1 94 ? 1.026 -10.648 -24.156 1 95.5 94 VAL B CA 1
ATOM 3608 C C . VAL B 1 94 ? -0.035 -10.578 -25.266 1 95.5 94 VAL B C 1
ATOM 3610 O O . VAL B 1 94 ? -1.224 -10.422 -24.969 1 95.5 94 VAL B O 1
ATOM 3613 N N . THR B 1 95 ? 0.354 -10.758 -26.5 1 93.38 95 THR B N 1
ATOM 3614 C CA . THR B 1 95 ? -0.55 -10.508 -27.609 1 93.38 95 THR B CA 1
ATOM 3615 C C . THR B 1 95 ? -1.231 -11.797 -28.062 1 93.38 95 THR B C 1
ATOM 3617 O O . THR B 1 95 ? -2.238 -11.758 -28.781 1 93.38 95 THR B O 1
ATOM 3620 N N . SER B 1 96 ? -0.677 -12.914 -27.703 1 92.56 96 SER B N 1
ATOM 3621 C CA . SER B 1 96 ? -1.27 -14.195 -28.078 1 92.56 96 SER B CA 1
ATOM 3622 C C . SER B 1 96 ? -2.521 -14.484 -27.25 1 92.56 96 SER B C 1
ATOM 3624 O O . SER B 1 96 ? -2.725 -13.891 -26.188 1 92.56 96 SER B O 1
ATOM 3626 N N . PRO B 1 97 ? -3.396 -15.398 -27.75 1 93.06 97 PRO B N 1
ATOM 3627 C CA . PRO B 1 97 ? -4.57 -15.781 -26.953 1 93.06 97 PRO B CA 1
ATOM 3628 C C . PRO B 1 97 ? -4.195 -16.5 -25.656 1 93.06 97 PRO B C 1
ATOM 3630 O O . PRO B 1 97 ? -3.215 -17.25 -25.625 1 93.06 97 PRO B O 1
ATOM 3633 N N . SER B 1 98 ? -5.012 -16.344 -24.672 1 95.31 98 SER B N 1
ATOM 3634 C CA . SER B 1 98 ? -4.727 -16.922 -23.359 1 95.31 98 SER B CA 1
ATOM 3635 C C . SER B 1 98 ? -4.891 -18.438 -23.391 1 95.31 98 SER B C 1
ATOM 3637 O O . SER B 1 98 ? -5.82 -18.953 -24 1 95.31 98 SER B O 1
ATOM 3639 N N . ILE B 1 99 ? -4.09 -19.078 -22.688 1 93.56 99 ILE B N 1
ATOM 3640 C CA . ILE B 1 99 ? -4.16 -20.531 -22.578 1 93.56 99 ILE B CA 1
ATOM 3641 C C . ILE B 1 99 ? -5.426 -20.938 -21.812 1 93.56 99 ILE B C 1
ATOM 3643 O O . ILE B 1 99 ? -5.898 -22.062 -21.938 1 93.56 99 ILE B O 1
ATOM 3647 N N . PHE B 1 100 ? -5.98 -20.047 -21.016 1 95.38 100 PHE B N 1
ATOM 3648 C CA . PHE B 1 100 ? -7.125 -20.359 -20.172 1 95.38 100 PHE B CA 1
ATOM 3649 C C . PHE B 1 100 ? -8.406 -20.422 -20.984 1 95.38 100 PHE B C 1
ATOM 3651 O O . PHE B 1 100 ? -9.445 -20.875 -20.5 1 95.38 100 PHE B O 1
ATOM 3658 N N . ASN B 1 101 ? -8.32 -20.047 -22.219 1 94.25 101 ASN B N 1
ATOM 3659 C CA . ASN B 1 101 ? -9.438 -20.219 -23.141 1 94.25 101 ASN B CA 1
ATOM 3660 C C . ASN B 1 101 ? -9.414 -21.578 -23.812 1 94.25 101 ASN B C 1
ATOM 3662 O O . ASN B 1 101 ? -10.312 -21.922 -24.594 1 94.25 101 ASN B O 1
ATOM 3666 N N . ASN B 1 102 ? -8.391 -22.375 -23.5 1 93.75 102 ASN B N 1
ATOM 3667 C CA . ASN B 1 102 ? -8.211 -23.703 -24.078 1 93.75 102 ASN B CA 1
ATOM 3668 C C . ASN B 1 102 ? -8.25 -24.797 -23.016 1 93.75 102 ASN B C 1
ATOM 3670 O O . ASN B 1 102 ? -7.203 -25.25 -22.547 1 93.75 102 ASN B O 1
ATOM 3674 N N . PRO B 1 103 ? -9.414 -25.312 -22.719 1 92.81 103 PRO B N 1
ATOM 3675 C CA . PRO B 1 103 ? -9.562 -26.312 -21.656 1 92.81 103 PRO B CA 1
ATOM 3676 C C . PRO B 1 103 ? -8.727 -27.562 -21.906 1 92.81 103 PRO B C 1
ATOM 3678 O O . PRO B 1 103 ? -8.242 -28.172 -20.953 1 92.81 103 PRO B O 1
ATOM 3681 N N . GLN B 1 104 ? -8.578 -27.922 -23.125 1 92.94 104 GLN B N 1
ATOM 3682 C CA . GLN B 1 104 ? -7.781 -29.109 -23.453 1 92.94 104 GLN B CA 1
ATOM 3683 C C . GLN B 1 104 ? -6.32 -28.906 -23.062 1 92.94 104 GLN B C 1
ATOM 3685 O O . GLN B 1 104 ? -5.672 -29.844 -22.578 1 92.94 104 GLN B O 1
ATOM 3690 N N . PHE B 1 105 ? -5.867 -27.734 -23.344 1 91.44 105 PHE B N 1
ATOM 3691 C CA . PHE B 1 105 ? -4.492 -27.422 -22.984 1 91.44 105 PHE B CA 1
ATOM 3692 C C . PHE B 1 105 ? -4.297 -27.5 -21.469 1 91.44 105 PHE B C 1
ATOM 3694 O O . PHE B 1 105 ? -3.297 -28.062 -21 1 91.44 105 PHE B O 1
ATOM 3701 N N . ILE B 1 106 ? -5.207 -27.031 -20.703 1 92.81 106 ILE B N 1
ATOM 3702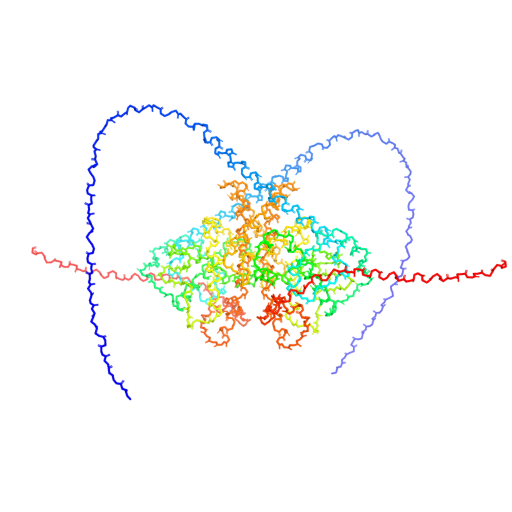 C CA . ILE B 1 106 ? -5.145 -27.031 -19.25 1 92.81 106 ILE B CA 1
ATOM 3703 C C . ILE B 1 106 ? -5.117 -28.469 -18.734 1 92.81 106 ILE B C 1
ATOM 3705 O O . ILE B 1 106 ? -4.305 -28.812 -17.875 1 92.81 106 ILE B O 1
ATOM 3709 N N . GLU B 1 107 ? -5.984 -29.266 -19.312 1 92.75 107 GLU B N 1
ATOM 3710 C CA . GLU B 1 107 ? -6.062 -30.656 -18.906 1 92.75 107 GLU B CA 1
ATOM 3711 C C . GLU B 1 107 ? -4.762 -31.406 -19.203 1 92.75 107 GLU B C 1
ATOM 3713 O O . GLU B 1 107 ? -4.305 -32.219 -18.406 1 92.75 107 GLU B O 1
ATOM 3718 N N . LEU B 1 108 ? -4.227 -31.109 -20.328 1 91.62 108 LEU B N 1
ATOM 3719 C CA . LEU B 1 108 ? -2.979 -31.75 -20.734 1 91.62 108 LEU B CA 1
ATOM 3720 C C . LEU B 1 108 ? -1.844 -31.359 -19.797 1 91.62 108 LEU B C 1
ATOM 3722 O O . LEU B 1 108 ? -1.049 -32.219 -19.391 1 91.62 108 LEU B O 1
ATOM 3726 N N . GLN B 1 109 ? -1.764 -30.062 -19.484 1 89.88 109 GLN B N 1
ATOM 3727 C CA . GLN B 1 109 ? -0.701 -29.562 -18.625 1 89.88 109 GLN B CA 1
ATOM 3728 C C . GLN B 1 109 ? -0.85 -30.094 -17.203 1 89.88 109 GLN B C 1
ATOM 3730 O O . GLN B 1 109 ? 0.145 -30.297 -16.5 1 89.88 109 GLN B O 1
ATOM 3735 N N . ALA B 1 110 ? -2.039 -30.391 -16.812 1 90.5 110 ALA B N 1
ATOM 3736 C CA . ALA B 1 110 ? -2.33 -30.812 -15.453 1 90.5 110 ALA B CA 1
ATOM 3737 C C . ALA B 1 110 ? -1.938 -32.281 -15.25 1 90.5 110 ALA B C 1
ATOM 3739 O O . ALA B 1 110 ? -1.846 -32.75 -14.109 1 90.5 110 ALA B O 1
ATOM 3740 N N . LYS B 1 111 ? -1.593 -33 -16.25 1 89.31 111 LYS B N 1
ATOM 3741 C CA . LYS B 1 111 ? -1.363 -34.438 -16.188 1 89.31 111 LYS B CA 1
ATOM 3742 C C . LYS B 1 111 ? 0.021 -34.75 -15.633 1 89.31 111 LYS B C 1
ATOM 3744 O O . LYS B 1 111 ? 0.232 -35.812 -15.047 1 89.31 111 LYS B O 1
ATOM 3749 N N . THR B 1 112 ? 0.969 -33.812 -15.797 1 86 112 THR B N 1
ATOM 3750 C CA . THR B 1 112 ? 2.328 -34.125 -15.359 1 86 112 THR B CA 1
ATOM 3751 C C . THR B 1 112 ? 2.859 -33 -14.453 1 86 112 THR B C 1
ATOM 3753 O O . THR B 1 112 ? 3.791 -32.281 -14.82 1 86 112 THR B O 1
ATOM 3756 N N . PRO B 1 113 ? 2.367 -33 -13.289 1 87.69 113 PRO B N 1
ATOM 3757 C CA . PRO B 1 113 ? 2.832 -31.953 -12.367 1 87.69 113 PRO B CA 1
ATOM 3758 C C . PRO B 1 113 ? 4.195 -32.281 -11.758 1 87.69 113 PRO B C 1
ATOM 3760 O O . PRO B 1 113 ? 4.613 -33.438 -11.742 1 87.69 113 PRO B O 1
ATOM 3763 N N . HIS B 1 114 ? 4.902 -31.156 -11.414 1 89.44 114 HIS B N 1
ATOM 3764 C CA . HIS B 1 114 ? 6.078 -31.359 -10.57 1 89.44 114 HIS B CA 1
ATOM 3765 C C . HIS B 1 114 ? 5.719 -32.125 -9.289 1 89.44 114 HIS B C 1
ATOM 3767 O O . HIS B 1 114 ? 4.645 -31.906 -8.719 1 89.44 114 HIS B O 1
ATOM 3773 N N . VAL B 1 115 ? 6.543 -33.062 -8.953 1 81.81 115 VAL B N 1
ATOM 3774 C CA . VAL B 1 115 ? 6.316 -33.812 -7.727 1 81.81 115 VAL B CA 1
ATOM 3775 C C . VAL B 1 115 ? 7.328 -33.406 -6.66 1 81.81 115 VAL B C 1
ATOM 3777 O O . VAL B 1 115 ? 8.516 -33.219 -6.953 1 81.81 115 VAL B O 1
ATOM 3780 N N . MET B 1 116 ? 6.645 -33.156 -5.516 1 79.5 116 MET B N 1
ATOM 3781 C CA . MET B 1 116 ? 7.512 -32.812 -4.391 1 79.5 116 MET B CA 1
ATOM 3782 C C . MET B 1 116 ? 8.273 -34.062 -3.91 1 79.5 116 MET B C 1
ATOM 3784 O O . MET B 1 116 ? 7.672 -35.031 -3.438 1 79.5 116 MET B O 1
ATOM 3788 N N . GLU B 1 117 ? 9.422 -34.219 -4.23 1 73.69 117 GLU B N 1
ATOM 3789 C CA . GLU B 1 117 ? 10.18 -35.375 -3.816 1 73.69 117 GLU B CA 1
ATOM 3790 C C . GLU B 1 117 ? 10.695 -35.25 -2.387 1 73.69 117 GLU B C 1
ATOM 3792 O O . GLU B 1 117 ? 10.398 -36.062 -1.527 1 73.69 117 GLU B O 1
ATOM 3797 N N . SER B 1 118 ? 11.633 -34.344 -2.092 1 87.06 118 SER B N 1
ATOM 3798 C CA . SER B 1 118 ? 12.227 -34.031 -0.79 1 87.06 118 SER B CA 1
ATOM 3799 C C . SER B 1 118 ? 12.383 -32.531 -0.577 1 87.06 118 SER B C 1
ATOM 3801 O O . SER B 1 118 ? 12.555 -31.781 -1.538 1 87.06 118 SER B O 1
ATOM 3803 N N . LEU B 1 119 ? 12.18 -32.219 0.716 1 92.56 119 LEU B N 1
ATOM 3804 C CA . LEU B 1 119 ? 12.406 -30.797 1.055 1 92.56 119 LEU B CA 1
ATOM 3805 C C . LEU B 1 119 ? 13.898 -30.484 1.043 1 92.56 119 LEU B C 1
ATOM 3807 O O . LEU B 1 119 ? 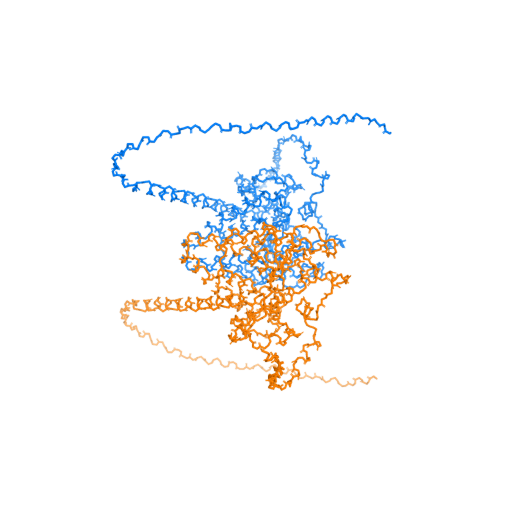14.703 -31.219 1.618 1 92.56 119 LEU B O 1
ATOM 3811 N N . ARG B 1 120 ? 14.219 -29.484 0.298 1 94.31 120 ARG B N 1
ATOM 3812 C CA . ARG B 1 120 ? 15.594 -29 0.24 1 94.31 120 ARG B CA 1
ATOM 3813 C C . ARG B 1 120 ? 15.641 -27.484 0.145 1 94.31 120 ARG B C 1
ATOM 3815 O O . ARG B 1 120 ? 14.719 -26.859 -0.381 1 94.31 120 ARG B O 1
ATOM 3822 N N . PRO B 1 121 ? 16.719 -26.922 0.651 1 94.31 121 PRO B N 1
ATOM 3823 C CA . PRO B 1 121 ? 16.828 -25.469 0.521 1 94.31 121 PRO B CA 1
ATOM 3824 C C . PRO B 1 121 ? 16.844 -25.016 -0.935 1 94.31 121 PRO B C 1
ATOM 3826 O O . PRO B 1 121 ? 17.453 -25.656 -1.787 1 94.31 121 PRO B O 1
ATOM 3829 N N . ALA B 1 122 ? 16.203 -23.938 -1.148 1 94.81 122 ALA B N 1
ATOM 3830 C CA . ALA B 1 122 ? 16.109 -23.406 -2.502 1 94.81 122 ALA B CA 1
ATOM 3831 C C . ALA B 1 122 ? 17.438 -22.844 -2.969 1 94.81 122 ALA B C 1
ATOM 3833 O O . ALA B 1 122 ? 18.188 -22.234 -2.182 1 94.81 122 ALA B O 1
ATOM 3834 N N . THR B 1 123 ? 17.734 -23.047 -4.191 1 91.94 123 THR B N 1
ATOM 3835 C CA . THR B 1 123 ? 18.891 -22.469 -4.855 1 91.94 123 THR B CA 1
ATOM 3836 C C . THR B 1 123 ? 18.469 -21.312 -5.773 1 91.94 123 THR B C 1
ATOM 3838 O O . THR B 1 123 ? 17.281 -21.094 -5.988 1 91.94 123 THR B O 1
ATOM 3841 N N . GLN B 1 124 ? 19.422 -20.609 -6.301 1 89.19 124 GLN B N 1
ATOM 3842 C CA . GLN B 1 124 ? 19.156 -19.531 -7.238 1 89.19 124 GLN B CA 1
ATOM 3843 C C . GLN B 1 124 ? 18.391 -20.031 -8.461 1 89.19 124 GLN B C 1
ATOM 3845 O O . GLN B 1 124 ? 17.547 -19.328 -9.008 1 89.19 124 GLN B O 1
ATOM 3850 N N . THR B 1 125 ? 18.75 -21.203 -8.828 1 90.88 125 THR B N 1
ATOM 3851 C CA . THR B 1 125 ? 18.109 -21.812 -10 1 90.88 125 THR B CA 1
ATOM 3852 C C . THR B 1 125 ? 16.625 -22.078 -9.734 1 90.88 125 THR B C 1
ATOM 3854 O O . THR B 1 125 ? 15.797 -21.953 -10.633 1 90.88 125 THR B O 1
ATOM 3857 N N . ASP B 1 126 ? 16.297 -22.469 -8.539 1 93 126 ASP B N 1
ATOM 3858 C CA . ASP B 1 126 ? 14.906 -22.688 -8.156 1 93 126 ASP B CA 1
ATOM 3859 C C . ASP B 1 126 ? 14.109 -21.391 -8.242 1 93 126 ASP B C 1
ATOM 3861 O O . ASP B 1 126 ? 13.008 -21.375 -8.797 1 93 126 ASP B O 1
ATOM 3865 N N . TYR B 1 127 ? 14.703 -20.312 -7.668 1 92.5 127 TYR B N 1
ATOM 3866 C CA . TYR B 1 127 ? 14.023 -19.031 -7.711 1 92.5 127 TYR B CA 1
ATOM 3867 C C . TYR B 1 127 ? 13.75 -18.594 -9.148 1 92.5 127 TYR B C 1
ATOM 3869 O O . TYR B 1 127 ? 12.641 -18.188 -9.477 1 92.5 127 TYR B O 1
ATOM 3877 N N . HIS B 1 128 ? 14.758 -18.734 -9.961 1 90.31 128 HIS B N 1
ATOM 3878 C CA . HIS B 1 128 ? 14.641 -18.328 -11.359 1 90.31 128 HIS B CA 1
ATOM 3879 C C . HIS B 1 128 ? 13.555 -19.125 -12.07 1 90.31 128 HIS B C 1
ATOM 3881 O O . HIS B 1 128 ? 12.719 -18.547 -12.773 1 90.31 128 HIS B O 1
ATOM 3887 N N . TYR B 1 129 ? 13.633 -20.359 -11.891 1 91.75 129 TYR B N 1
ATOM 3888 C CA . TYR B 1 129 ? 12.703 -21.266 -12.562 1 91.75 129 TYR B CA 1
ATOM 3889 C C . TYR B 1 129 ? 11.266 -20.953 -12.18 1 91.75 129 TYR B C 1
ATOM 3891 O O . TYR B 1 129 ? 10.406 -20.781 -13.047 1 91.75 129 TYR B O 1
ATOM 3899 N N . TRP B 1 130 ? 10.969 -20.859 -10.977 1 93.31 130 TRP B N 1
ATOM 3900 C CA . TRP B 1 130 ? 9.602 -20.703 -10.5 1 93.31 130 TRP B CA 1
ATOM 3901 C C . TRP B 1 130 ? 9.086 -19.297 -10.734 1 93.31 130 TRP B C 1
ATOM 3903 O O . TRP B 1 130 ? 7.91 -19.094 -11.047 1 93.31 130 TRP B O 1
ATOM 3913 N N . HIS B 1 131 ? 9.922 -18.281 -10.602 1 93 131 HIS B N 1
ATOM 3914 C CA . HIS B 1 131 ? 9.492 -16.922 -10.891 1 93 131 HIS B CA 1
ATOM 3915 C C . HIS B 1 131 ? 9.109 -16.766 -12.359 1 93 131 HIS B C 1
ATOM 3917 O O . HIS B 1 131 ? 8.109 -16.125 -12.68 1 93 131 HIS B O 1
ATOM 3923 N N . GLU B 1 132 ? 9.922 -17.344 -13.188 1 92.19 132 GLU B N 1
ATOM 3924 C CA . GLU B 1 132 ? 9.625 -17.25 -14.617 1 92.19 132 GLU B CA 1
ATOM 3925 C C . GLU B 1 132 ? 8.312 -17.953 -14.953 1 92.19 132 GLU B C 1
ATOM 3927 O O . GLU B 1 132 ? 7.543 -17.469 -15.789 1 92.19 132 GLU B O 1
ATOM 3932 N N . ARG B 1 133 ? 8.125 -19 -14.375 1 92.38 133 ARG B N 1
ATOM 3933 C CA . ARG B 1 133 ? 6.887 -19.75 -14.594 1 92.38 133 ARG B CA 1
ATOM 3934 C C . ARG B 1 133 ? 5.684 -18.953 -14.078 1 92.38 133 ARG B C 1
ATOM 3936 O O . ARG B 1 133 ? 4.645 -18.906 -14.742 1 92.38 133 ARG B O 1
ATOM 3943 N N . GLU B 1 134 ? 5.852 -18.406 -12.93 1 94.75 134 GLU B N 1
ATOM 3944 C CA . GLU B 1 134 ? 4.777 -17.594 -12.367 1 94.75 134 GLU B CA 1
ATOM 3945 C C . GLU B 1 134 ? 4.484 -16.391 -13.25 1 94.75 134 GLU B C 1
ATOM 3947 O O . GLU B 1 134 ? 3.33 -15.961 -13.375 1 94.75 134 GLU B O 1
ATOM 3952 N N . TRP B 1 135 ? 5.512 -15.836 -13.82 1 95.25 135 TRP B N 1
ATOM 3953 C CA . TRP B 1 135 ? 5.316 -14.703 -14.719 1 95.25 135 TRP B CA 1
ATOM 3954 C C . TRP B 1 135 ? 4.551 -15.133 -15.969 1 95.25 135 TRP B C 1
ATOM 3956 O O . TRP B 1 135 ? 3.682 -14.398 -16.453 1 95.25 135 TRP B O 1
ATOM 3966 N N . ALA B 1 136 ? 4.906 -16.266 -16.453 1 94.38 136 ALA B N 1
ATOM 3967 C CA . ALA B 1 136 ? 4.184 -16.781 -17.609 1 94.38 136 ALA B CA 1
ATOM 3968 C C . ALA B 1 136 ? 2.699 -16.969 -17.281 1 94.38 136 ALA B C 1
ATOM 3970 O O . ALA B 1 136 ? 1.839 -16.578 -18.078 1 94.38 136 ALA B O 1
ATOM 3971 N N . ILE B 1 137 ? 2.418 -17.5 -16.172 1 95.62 137 ILE B N 1
ATOM 3972 C CA . ILE B 1 137 ? 1.039 -17.719 -15.742 1 95.62 137 ILE B CA 1
ATOM 3973 C C . ILE B 1 137 ? 0.348 -16.375 -15.516 1 95.62 137 ILE B C 1
ATOM 3975 O O . ILE B 1 137 ? -0.824 -16.219 -15.867 1 95.62 137 ILE B O 1
ATOM 3979 N N . MET B 1 138 ? 1.076 -15.461 -14.945 1 97.06 138 MET B N 1
ATOM 3980 C CA . MET B 1 138 ? 0.533 -14.133 -14.695 1 97.06 138 MET B CA 1
ATOM 3981 C C . MET B 1 138 ? 0.041 -13.492 -15.992 1 97.06 138 MET B C 1
ATOM 3983 O O . MET B 1 138 ? -1.042 -12.906 -16.031 1 97.06 138 MET B O 1
ATOM 3987 N N . ILE B 1 139 ? 0.846 -13.633 -16.984 1 97.06 139 ILE B N 1
ATOM 3988 C CA . ILE B 1 139 ? 0.508 -13.031 -18.266 1 97.06 139 ILE B CA 1
ATOM 3989 C C . ILE B 1 139 ? -0.755 -13.688 -18.828 1 97.06 139 ILE B C 1
ATOM 3991 O O . ILE B 1 139 ? -1.68 -12.992 -19.25 1 97.06 139 ILE B O 1
ATOM 3995 N N . GLU B 1 140 ? -0.788 -14.953 -18.781 1 96.56 140 GLU B N 1
ATOM 3996 C CA . GLU B 1 140 ? -1.961 -15.68 -19.25 1 96.56 140 GLU B CA 1
ATOM 3997 C C . GLU B 1 140 ? -3.199 -15.328 -18.438 1 96.56 140 GLU B C 1
ATOM 3999 O O . GLU B 1 140 ? -4.289 -15.172 -18.984 1 96.56 140 GLU B O 1
ATOM 4004 N N . TRP B 1 141 ? -3.002 -15.234 -17.172 1 97.94 141 TRP B N 1
ATOM 4005 C CA . TRP B 1 141 ? -4.062 -14.875 -16.234 1 97.94 141 TRP B CA 1
ATOM 4006 C C . TRP B 1 141 ? -4.562 -13.461 -16.516 1 97.94 141 TRP B C 1
ATOM 4008 O O . TRP B 1 141 ? -5.773 -13.219 -16.531 1 97.94 141 TRP B O 1
ATOM 4018 N N . ALA B 1 142 ? -3.674 -12.531 -16.719 1 98.5 142 ALA B N 1
ATOM 4019 C CA . ALA B 1 142 ? -4.031 -11.133 -16.938 1 98.5 142 ALA B CA 1
ATOM 4020 C C . ALA B 1 142 ? -4.941 -10.984 -18.156 1 98.5 142 ALA B C 1
ATOM 4022 O O . ALA B 1 142 ? -5.859 -10.164 -18.156 1 98.5 142 ALA B O 1
ATOM 4023 N N . LYS B 1 143 ? -4.707 -11.773 -19.078 1 97.56 143 LYS B N 1
ATOM 4024 C CA . LYS B 1 143 ? -5.477 -11.719 -20.328 1 97.56 143 LYS B CA 1
ATOM 4025 C C . LYS B 1 143 ? -6.93 -12.109 -20.078 1 97.56 143 LYS B C 1
ATOM 4027 O O . LYS B 1 143 ? -7.789 -11.875 -20.938 1 97.56 143 LYS B O 1
ATOM 4032 N N . MET B 1 144 ? -7.223 -12.688 -18.969 1 97.69 144 MET B N 1
ATOM 4033 C CA . MET B 1 144 ? -8.586 -13.086 -18.641 1 97.69 144 MET B CA 1
ATOM 4034 C C . MET B 1 144 ? -9.344 -11.945 -17.969 1 97.69 144 MET B C 1
ATOM 4036 O O . MET B 1 144 ? -10.547 -12.055 -17.734 1 97.69 144 MET B O 1
ATOM 4040 N N . ILE B 1 145 ? -8.703 -10.898 -17.688 1 98.31 145 ILE B N 1
ATOM 4041 C CA . ILE B 1 145 ? -9.32 -9.727 -17.094 1 98.31 145 ILE B CA 1
ATOM 4042 C C . ILE B 1 145 ? -9.789 -8.773 -18.188 1 98.31 145 ILE B C 1
ATOM 4044 O O . ILE B 1 145 ? -8.969 -8.188 -18.906 1 98.31 145 ILE B O 1
ATOM 4048 N N . PRO B 1 146 ? -11.039 -8.492 -18.297 1 97.5 146 PRO B N 1
ATOM 4049 C CA . PRO B 1 146 ? -11.578 -7.707 -19.406 1 97.5 146 PRO B CA 1
ATOM 4050 C C . PRO B 1 146 ? -10.945 -6.324 -19.516 1 97.5 146 PRO B C 1
ATOM 4052 O O . PRO B 1 146 ? -10.57 -5.895 -20.609 1 97.5 146 PRO B O 1
ATOM 4055 N N . VAL B 1 147 ? -10.781 -5.656 -18.438 1 98 147 VAL B N 1
ATOM 4056 C CA . VAL B 1 147 ? -10.203 -4.316 -18.453 1 98 147 VAL B CA 1
ATOM 4057 C C . VAL B 1 147 ? -8.781 -4.371 -19.016 1 98 147 VAL B C 1
ATOM 4059 O O . VAL B 1 147 ? -8.391 -3.527 -19.812 1 98 147 VAL B O 1
ATOM 4062 N N . TYR B 1 148 ? -8 -5.344 -18.625 1 98.19 148 TYR B N 1
ATOM 4063 C CA . TYR B 1 148 ? -6.633 -5.512 -19.094 1 98.19 148 TYR B CA 1
ATOM 4064 C C . TYR B 1 148 ? -6.602 -5.727 -20.609 1 98.19 148 TYR B C 1
ATOM 4066 O O . TYR B 1 148 ? -5.766 -5.152 -21.312 1 98.19 148 TYR B O 1
ATOM 4074 N N . ASN B 1 149 ? -7.508 -6.461 -21.047 1 95.5 149 ASN B N 1
ATOM 4075 C CA . ASN B 1 149 ? -7.535 -6.809 -22.453 1 95.5 149 ASN B CA 1
ATOM 4076 C C . ASN B 1 149 ? -7.898 -5.605 -23.328 1 95.5 149 ASN B C 1
ATOM 4078 O O . ASN B 1 149 ? -7.57 -5.57 -24.516 1 95.5 149 ASN B O 1
ATOM 4082 N N . SER B 1 150 ? -8.523 -4.66 -22.781 1 96.44 150 SER B N 1
ATOM 4083 C CA . SER B 1 150 ? -8.961 -3.484 -23.531 1 96.44 150 SER B CA 1
ATOM 4084 C C . SER B 1 150 ? -7.844 -2.445 -23.609 1 96.44 150 SER B C 1
ATOM 4086 O O . SER B 1 150 ? -7.957 -1.469 -24.359 1 96.44 150 SER B O 1
ATOM 4088 N N . LEU B 1 151 ? -6.77 -2.654 -22.953 1 97.88 151 LEU B N 1
ATOM 4089 C CA . LEU B 1 151 ? -5.688 -1.679 -22.891 1 97.88 151 LEU B CA 1
ATOM 4090 C C . LEU B 1 151 ? -4.762 -1.806 -24.094 1 97.88 151 LEU B C 1
ATOM 4092 O O . LEU B 1 151 ? -4.703 -2.861 -24.719 1 97.88 151 LEU B O 1
ATOM 4096 N N . ALA B 1 152 ? -4.047 -0.72 -24.344 1 97.06 152 ALA B N 1
ATOM 4097 C CA . ALA B 1 152 ? -2.963 -0.752 -25.328 1 97.06 152 ALA B CA 1
ATOM 4098 C C . ALA B 1 152 ? -1.785 -1.578 -24.812 1 97.06 152 ALA B C 1
ATOM 4100 O O . ALA B 1 152 ? -1.658 -1.809 -23.609 1 97.06 152 ALA B O 1
ATOM 4101 N N . LEU B 1 153 ? -0.91 -1.976 -25.703 1 96.06 153 LEU B N 1
ATOM 4102 C CA . LEU B 1 153 ? 0.214 -2.85 -25.391 1 96.06 153 LEU B CA 1
ATOM 4103 C C . LEU B 1 153 ? 1.111 -2.219 -24.328 1 96.06 153 LEU B C 1
ATOM 4105 O O . LEU B 1 153 ? 1.541 -2.893 -23.391 1 96.06 153 LEU B O 1
ATOM 4109 N N . THR B 1 154 ? 1.361 -0.927 -24.453 1 95.56 154 THR B N 1
ATOM 4110 C CA . THR B 1 154 ? 2.258 -0.238 -23.531 1 95.56 154 THR B CA 1
ATOM 4111 C C . THR B 1 154 ? 1.698 -0.263 -22.125 1 95.56 154 THR B C 1
ATOM 4113 O O . THR B 1 154 ? 2.445 -0.441 -21.156 1 95.56 154 THR B O 1
ATOM 4116 N N . ASP B 1 155 ? 0.401 -0.1 -22 1 97.69 155 ASP B N 1
ATOM 4117 C CA . ASP B 1 155 ? -0.239 -0.104 -20.688 1 97.69 155 ASP B CA 1
ATOM 4118 C C . ASP B 1 155 ? -0.312 -1.519 -20.125 1 97.69 155 ASP B C 1
ATOM 4120 O O . ASP B 1 155 ? -0.185 -1.713 -18.906 1 97.69 155 ASP B O 1
ATOM 4124 N N . LYS B 1 156 ? -0.521 -2.486 -21 1 98 156 LYS B N 1
ATOM 4125 C CA . LYS B 1 156 ? -0.472 -3.883 -20.562 1 98 156 LYS B CA 1
ATOM 4126 C C . LYS B 1 156 ? 0.885 -4.227 -19.969 1 98 156 LYS B C 1
ATOM 4128 O O . LYS B 1 156 ? 0.958 -4.82 -18.891 1 98 156 LYS B O 1
ATOM 4133 N N . LEU B 1 157 ? 1.884 -3.803 -20.656 1 97.12 157 LEU B N 1
ATOM 4134 C CA . LEU B 1 157 ? 3.246 -4.086 -20.219 1 97.12 157 LEU B CA 1
ATOM 4135 C C . LEU B 1 157 ? 3.553 -3.367 -18.906 1 97.12 157 LEU B C 1
ATOM 4137 O O . LEU B 1 157 ? 4.258 -3.904 -18.047 1 97.12 157 LEU B O 1
ATOM 4141 N N . ALA B 1 158 ? 2.988 -2.189 -18.703 1 96.38 158 ALA B N 1
ATOM 4142 C CA . ALA B 1 158 ? 3.205 -1.425 -17.484 1 96.38 158 ALA B CA 1
ATOM 4143 C C . ALA B 1 158 ? 2.607 -2.141 -16.281 1 96.38 158 ALA B C 1
ATOM 4145 O O . ALA B 1 158 ? 3.238 -2.223 -15.219 1 96.38 158 ALA B O 1
ATOM 4146 N N . LEU B 1 159 ? 1.417 -2.684 -16.438 1 97.81 159 LEU B N 1
ATOM 4147 C CA . LEU B 1 159 ? 0.764 -3.398 -15.344 1 97.81 159 LEU B CA 1
ATOM 4148 C C . LEU B 1 159 ? 1.52 -4.68 -15.008 1 97.81 159 LEU B C 1
ATOM 4150 O O . LEU B 1 159 ? 1.691 -5.012 -13.828 1 97.81 159 LEU B O 1
ATOM 4154 N N . LEU B 1 160 ? 1.95 -5.34 -16.016 1 97.81 160 LEU B N 1
ATOM 4155 C CA . LEU B 1 160 ? 2.695 -6.578 -15.812 1 97.81 160 LEU B CA 1
ATOM 4156 C C . LEU B 1 160 ? 4.02 -6.305 -15.109 1 97.81 160 LEU B C 1
ATOM 4158 O O . LEU B 1 160 ? 4.391 -7.023 -14.172 1 97.81 160 LEU B O 1
ATOM 4162 N N . ARG B 1 161 ? 4.664 -5.312 -15.531 1 96.19 161 ARG B N 1
ATOM 4163 C CA . ARG B 1 161 ? 5.938 -4.949 -14.922 1 96.19 161 ARG B CA 1
ATOM 4164 C C . ARG B 1 161 ? 5.75 -4.578 -13.453 1 96.19 161 ARG B C 1
ATOM 4166 O O . ARG B 1 161 ? 6.531 -5 -12.594 1 96.19 161 ARG B O 1
ATOM 4173 N N . HIS B 1 162 ? 4.723 -3.852 -13.219 1 95.38 162 HIS B N 1
ATOM 4174 C CA . HIS B 1 162 ? 4.426 -3.438 -11.852 1 95.38 162 HIS B CA 1
ATOM 4175 C C . HIS B 1 162 ? 4.145 -4.645 -10.961 1 95.38 162 HIS B C 1
ATOM 4177 O O . HIS B 1 162 ? 4.465 -4.629 -9.773 1 95.38 162 HIS B O 1
ATOM 4183 N N . SER B 1 163 ? 3.613 -5.668 -11.508 1 96.88 163 SER B N 1
ATOM 4184 C CA . SER B 1 163 ? 3.178 -6.828 -10.742 1 96.88 163 SER B CA 1
ATOM 4185 C C . SER B 1 163 ? 4.219 -7.941 -10.781 1 96.88 163 SER B C 1
ATOM 4187 O O . SER B 1 163 ? 4.016 -9.008 -10.203 1 96.88 163 SER B O 1
ATOM 4189 N N . ALA B 1 164 ? 5.344 -7.691 -11.367 1 96.12 164 ALA B N 1
ATOM 4190 C CA . ALA B 1 164 ? 6.336 -8.734 -11.625 1 96.12 164 ALA B CA 1
ATOM 4191 C C . ALA B 1 164 ? 6.844 -9.344 -10.32 1 96.12 164 ALA B C 1
ATOM 4193 O O . ALA B 1 164 ? 7.199 -10.523 -10.281 1 96.12 164 ALA B O 1
ATOM 4194 N N . PHE B 1 165 ? 6.836 -8.625 -9.305 1 93.62 165 PHE B N 1
ATOM 4195 C CA . PHE B 1 165 ? 7.34 -9.172 -8.047 1 93.62 165 PHE B CA 1
ATOM 4196 C C . PHE B 1 165 ? 6.191 -9.531 -7.113 1 93.62 165 PHE B C 1
ATOM 4198 O O . PHE B 1 165 ? 6.152 -10.633 -6.555 1 93.62 165 PHE B O 1
ATOM 4205 N N . PRO B 1 166 ? 5.219 -8.695 -7.031 1 94.88 166 PRO B N 1
ATOM 4206 C CA . PRO B 1 166 ? 4.113 -9.016 -6.125 1 94.88 166 PRO B CA 1
ATOM 4207 C C . PRO B 1 166 ? 3.371 -10.289 -6.52 1 94.88 166 PRO B C 1
ATOM 4209 O O . PRO B 1 166 ? 2.955 -11.062 -5.648 1 94.88 166 PRO B O 1
ATOM 4212 N N . TYR B 1 167 ? 3.285 -10.516 -7.746 1 96.81 167 TYR B N 1
ATOM 4213 C CA . TYR B 1 167 ? 2.473 -11.641 -8.188 1 96.81 167 TYR B CA 1
ATOM 4214 C C . TYR B 1 167 ? 3.082 -12.961 -7.742 1 96.81 167 TYR B C 1
ATOM 4216 O O . TYR B 1 167 ? 2.426 -13.758 -7.07 1 96.81 167 TYR B O 1
ATOM 4224 N N . PRO B 1 168 ? 4.324 -13.234 -8.094 1 96.12 168 PRO B N 1
ATOM 4225 C CA . PRO B 1 168 ? 4.918 -14.484 -7.598 1 96.12 168 PRO B CA 1
ATOM 4226 C C . PRO B 1 168 ? 4.879 -14.586 -6.074 1 96.12 168 PRO B C 1
ATOM 4228 O O . PRO B 1 168 ? 4.668 -15.672 -5.531 1 96.12 168 PRO B O 1
ATOM 4231 N N . SER B 1 169 ? 5.07 -13.492 -5.453 1 96.25 169 SER B N 1
ATOM 4232 C CA . SER B 1 169 ? 5.059 -13.508 -3.992 1 96.25 169 SER B CA 1
ATOM 4233 C C . SER B 1 169 ? 3.697 -13.938 -3.455 1 96.25 169 SER B C 1
ATOM 4235 O O . SER B 1 169 ? 3.617 -14.727 -2.514 1 96.25 169 SER B O 1
ATOM 4237 N N . LEU B 1 170 ? 2.695 -13.398 -4.004 1 97.25 170 LEU B N 1
ATOM 4238 C CA . LEU B 1 170 ? 1.342 -13.758 -3.598 1 97.25 170 LEU B CA 1
ATOM 4239 C C . LEU B 1 170 ? 1.071 -15.234 -3.852 1 97.25 170 LEU B C 1
ATOM 4241 O O . LEU B 1 170 ? 0.552 -15.938 -2.979 1 97.25 170 LEU B O 1
ATOM 4245 N N . ILE B 1 171 ? 1.443 -15.688 -5.027 1 97.31 171 ILE B N 1
ATOM 4246 C CA . ILE B 1 171 ? 1.201 -17.078 -5.426 1 97.31 171 ILE B CA 1
ATOM 4247 C C . ILE B 1 171 ? 1.937 -18.016 -4.48 1 97.31 171 ILE B C 1
ATOM 4249 O O . ILE B 1 171 ? 1.354 -18.984 -3.982 1 97.31 171 ILE B O 1
ATOM 4253 N N . GLN B 1 172 ? 3.127 -17.734 -4.273 1 96.5 172 GLN B N 1
ATOM 4254 C CA . GLN B 1 172 ? 3.951 -18.594 -3.426 1 96.5 172 GLN B CA 1
ATOM 4255 C C . GLN B 1 172 ? 3.436 -18.609 -1.99 1 96.5 172 GLN B C 1
ATOM 4257 O O . GLN B 1 172 ? 3.385 -19.656 -1.353 1 96.5 172 GLN B O 1
ATOM 4262 N N . CYS B 1 173 ? 3.057 -17.516 -1.492 1 97.25 173 CYS B N 1
ATOM 4263 C CA . CYS B 1 173 ? 2.561 -17.422 -0.124 1 97.25 173 CYS B CA 1
ATOM 4264 C C . CYS B 1 173 ? 1.226 -18.156 0.019 1 97.25 173 CYS B C 1
ATOM 4266 O O . CYS B 1 173 ? 0.974 -18.797 1.032 1 97.25 173 CYS B O 1
ATOM 4268 N N . PHE B 1 174 ? 0.405 -18.062 -0.962 1 97.69 174 PHE B N 1
ATOM 4269 C CA . PHE B 1 174 ? -0.935 -18.625 -0.859 1 97.69 174 PHE B CA 1
ATOM 4270 C C . PHE B 1 174 ? -0.896 -20.141 -1.019 1 97.69 174 PHE B C 1
ATOM 4272 O O . PHE B 1 174 ? -1.562 -20.875 -0.276 1 97.69 174 PHE B O 1
ATOM 4279 N N . TYR B 1 175 ? -0.079 -20.641 -1.933 1 96.75 175 TYR B N 1
ATOM 4280 C CA . TYR B 1 175 ? -0.18 -22.047 -2.316 1 96.75 175 TYR B CA 1
ATOM 4281 C C . TYR B 1 175 ? 0.85 -22.891 -1.575 1 96.75 175 TYR B C 1
ATOM 4283 O O . TYR B 1 175 ? 0.805 -24.125 -1.626 1 96.75 175 TYR B O 1
ATOM 4291 N N . THR B 1 176 ? 1.742 -22.219 -0.904 1 96.25 176 THR B N 1
ATOM 4292 C CA . THR B 1 176 ? 2.754 -23 -0.2 1 96.25 176 THR B CA 1
ATOM 4293 C C . THR B 1 176 ? 2.107 -23.906 0.837 1 96.25 176 THR B C 1
ATOM 4295 O O . THR B 1 176 ? 1.235 -23.484 1.595 1 96.25 176 THR B O 1
ATOM 4298 N N . PRO B 1 177 ? 2.514 -25.188 0.828 1 93.06 177 PRO B N 1
ATOM 4299 C CA . PRO B 1 177 ? 2.027 -26.062 1.899 1 93.06 177 PRO B CA 1
ATOM 4300 C C . PRO B 1 177 ? 2.486 -25.609 3.283 1 93.06 177 PRO B C 1
ATOM 4302 O O . PRO B 1 177 ? 3.512 -24.922 3.406 1 93.06 177 PRO B O 1
ATOM 4305 N N . ASP B 1 178 ? 1.732 -25.953 4.27 1 91.81 178 ASP B N 1
ATOM 4306 C CA . ASP B 1 178 ? 2.057 -25.531 5.633 1 91.81 178 ASP B CA 1
ATOM 4307 C C . ASP B 1 178 ? 3.186 -26.391 6.215 1 91.81 178 ASP B C 1
ATOM 4309 O O . ASP B 1 178 ? 2.957 -27.516 6.648 1 91.81 178 ASP B O 1
ATOM 4313 N N . ARG B 1 179 ? 4.379 -25.859 6.215 1 91.19 179 ARG B N 1
ATOM 4314 C CA . ARG B 1 179 ? 5.551 -26.516 6.781 1 91.19 179 ARG B CA 1
ATOM 4315 C C . ARG B 1 179 ? 6.184 -25.672 7.879 1 91.19 179 ARG B C 1
ATOM 4317 O O . ARG B 1 179 ? 7.387 -25.75 8.125 1 91.19 179 ARG B O 1
ATOM 4324 N N . GLY B 1 180 ? 5.297 -24.812 8.422 1 89 180 GLY B N 1
ATOM 4325 C CA . GLY B 1 180 ? 5.762 -23.891 9.438 1 89 180 GLY B CA 1
ATOM 4326 C C . GLY B 1 180 ? 5.461 -22.438 9.102 1 89 180 GLY B C 1
ATOM 4327 O O . GLY B 1 180 ? 5.16 -22.109 7.949 1 89 180 GLY B O 1
ATOM 4328 N N . PRO B 1 181 ? 5.617 -21.562 10.062 1 86.25 181 PRO B N 1
ATOM 4329 C CA . PRO B 1 181 ? 5.168 -20.172 9.875 1 86.25 181 PRO B CA 1
ATOM 4330 C C . PRO B 1 181 ? 6.113 -19.359 9 1 86.25 181 PRO B C 1
ATOM 4332 O O . PRO B 1 181 ? 5.711 -18.344 8.43 1 86.25 181 PRO B O 1
ATOM 4335 N N . ASP B 1 182 ? 7.277 -19.828 8.836 1 92.69 182 ASP B N 1
ATOM 4336 C CA . ASP B 1 182 ? 8.258 -19.031 8.109 1 92.69 182 ASP B CA 1
ATOM 4337 C C . ASP B 1 182 ? 8.898 -19.844 6.98 1 92.69 182 ASP B C 1
ATOM 4339 O O . ASP B 1 182 ? 10.109 -19.766 6.758 1 92.69 182 ASP B O 1
ATOM 4343 N N . VAL B 1 183 ? 8.094 -20.625 6.34 1 95.94 183 VAL B N 1
ATOM 4344 C CA . VAL B 1 183 ? 8.664 -21.453 5.289 1 95.94 183 VAL B CA 1
ATOM 4345 C C . VAL B 1 183 ? 7.77 -21.406 4.051 1 95.94 183 VAL B C 1
ATOM 4347 O O . VAL B 1 183 ? 6.551 -21.562 4.145 1 95.94 183 VAL B O 1
ATOM 4350 N N . ILE B 1 184 ? 8.352 -21.141 2.959 1 97.12 184 ILE B N 1
ATOM 4351 C CA . ILE B 1 184 ? 7.684 -21.25 1.666 1 97.12 184 ILE B CA 1
ATOM 4352 C C . ILE B 1 184 ? 8.32 -22.375 0.852 1 97.12 184 ILE B C 1
ATOM 4354 O O . ILE B 1 184 ? 9.539 -22.469 0.745 1 97.12 184 ILE B O 1
ATOM 4358 N N . VAL B 1 185 ? 7.461 -23.234 0.324 1 96.81 185 VAL B N 1
ATOM 4359 C CA . VAL B 1 185 ? 7.93 -24.391 -0.421 1 96.81 185 VAL B CA 1
ATOM 4360 C C . VAL B 1 185 ? 7.453 -24.312 -1.869 1 96.81 185 VAL B C 1
ATOM 4362 O O . VAL B 1 185 ? 6.258 -24.156 -2.129 1 96.81 185 VAL B O 1
ATOM 4365 N N . PHE B 1 186 ? 8.406 -24.391 -2.736 1 95.38 186 PHE B N 1
ATOM 4366 C CA . PHE B 1 186 ? 8.07 -24.5 -4.152 1 95.38 186 PHE B CA 1
ATOM 4367 C C . PHE B 1 186 ? 7.492 -25.875 -4.465 1 95.38 186 PHE B C 1
ATOM 4369 O O . PHE B 1 186 ? 7.672 -26.828 -3.695 1 95.38 186 PHE B O 1
ATOM 4376 N N . PRO B 1 187 ? 6.832 -26 -5.574 1 92.5 187 PRO B N 1
ATOM 4377 C CA . PRO B 1 187 ? 6.168 -27.266 -5.906 1 92.5 187 PRO B CA 1
ATOM 4378 C C . PRO B 1 187 ? 7.137 -28.438 -5.992 1 92.5 187 PRO B C 1
ATOM 4380 O O . PRO B 1 187 ? 6.738 -29.594 -5.789 1 92.5 187 PRO B O 1
ATOM 4383 N N . ASN B 1 188 ? 8.375 -28.219 -6.293 1 91.44 188 ASN B N 1
ATOM 4384 C CA . ASN B 1 188 ? 9.344 -29.297 -6.438 1 91.44 188 ASN B CA 1
ATOM 4385 C C . ASN B 1 188 ? 9.984 -29.656 -5.102 1 91.44 188 ASN B C 1
ATOM 4387 O O . ASN B 1 188 ? 10.906 -30.469 -5.051 1 91.44 188 ASN B O 1
ATOM 4391 N N . GLY B 1 189 ? 9.578 -28.906 -4.074 1 93.88 189 GLY B N 1
ATOM 4392 C CA . GLY B 1 189 ? 10.094 -29.234 -2.752 1 93.88 189 GLY B CA 1
ATOM 4393 C C . GLY B 1 189 ? 11.188 -28.281 -2.291 1 93.88 189 GLY B C 1
ATOM 4394 O O . GLY B 1 189 ? 11.547 -28.281 -1.113 1 93.88 189 GLY B O 1
ATOM 4395 N N . ALA B 1 190 ? 11.75 -27.531 -3.184 1 95.38 190 ALA B N 1
ATOM 4396 C CA . ALA B 1 190 ? 12.688 -26.5 -2.754 1 95.38 190 ALA B CA 1
ATOM 4397 C C . ALA B 1 190 ? 12.008 -25.484 -1.833 1 95.38 190 ALA B C 1
ATOM 4399 O O . ALA B 1 190 ? 10.867 -25.078 -2.08 1 95.38 190 ALA B O 1
ATOM 4400 N N . PHE B 1 191 ? 12.703 -25.188 -0.706 1 96.5 191 PHE B N 1
ATOM 4401 C CA . PHE B 1 191 ? 12.047 -24.281 0.23 1 96.5 191 PHE B CA 1
ATOM 4402 C C . PHE B 1 191 ? 13 -23.156 0.65 1 96.5 191 PHE B C 1
ATOM 4404 O O . PHE B 1 191 ? 14.211 -23.266 0.489 1 96.5 191 PHE B O 1
ATOM 4411 N N . PHE B 1 192 ? 12.477 -22.031 1.099 1 96.06 192 PHE B N 1
ATOM 4412 C CA . PHE B 1 192 ? 13.273 -21 1.74 1 96.06 192 PHE B CA 1
ATOM 4413 C C . PHE B 1 192 ? 12.602 -20.5 3.014 1 96.06 192 PHE B C 1
ATOM 4415 O O . PHE B 1 192 ? 11.375 -20.594 3.15 1 96.06 192 PHE B O 1
ATOM 4422 N N . ASP B 1 193 ? 13.367 -20.156 3.902 1 95.5 193 ASP B N 1
ATOM 4423 C CA . ASP B 1 193 ? 12.945 -19.609 5.195 1 95.5 193 ASP B CA 1
ATOM 4424 C C . ASP B 1 193 ? 13.789 -18.406 5.586 1 95.5 193 ASP B C 1
ATOM 4426 O O . ASP B 1 193 ? 14.281 -17.672 4.723 1 95.5 193 ASP B O 1
ATOM 4430 N N . LYS B 1 194 ? 13.93 -18.109 6.816 1 92.88 194 LYS B N 1
ATOM 4431 C CA . LYS B 1 194 ? 14.633 -16.906 7.25 1 92.88 194 LYS B CA 1
ATOM 4432 C C . LYS B 1 194 ? 16.141 -17.141 7.309 1 92.88 194 LYS B C 1
ATOM 4434 O O . LYS B 1 194 ? 16.906 -16.219 7.605 1 92.88 194 LYS B O 1
ATOM 4439 N N . THR B 1 195 ? 16.531 -18.375 6.941 1 92.38 195 THR B N 1
ATOM 4440 C CA . THR B 1 195 ? 17.953 -18.672 6.949 1 92.38 195 THR B CA 1
ATOM 4441 C C . THR B 1 195 ? 18.703 -17.828 5.914 1 92.38 195 THR B C 1
ATOM 4443 O O . THR B 1 195 ? 18.234 -17.672 4.781 1 92.38 195 THR B O 1
ATOM 4446 N N . PRO B 1 196 ? 19.766 -17.234 6.395 1 90.25 196 PRO B N 1
ATOM 4447 C CA . PRO B 1 196 ? 20.531 -16.406 5.465 1 90.25 196 PRO B CA 1
ATOM 4448 C C . PRO B 1 196 ? 21.047 -17.188 4.262 1 90.25 196 PRO B C 1
ATOM 4450 O O . PRO B 1 196 ? 21.422 -18.359 4.395 1 90.25 196 PRO B O 1
ATOM 4453 N N . GLU B 1 197 ? 21.016 -16.547 3.191 1 88.81 197 GLU B N 1
ATOM 4454 C CA . GLU B 1 197 ? 21.578 -17.062 1.943 1 88.81 197 GLU B CA 1
ATOM 4455 C C . GLU B 1 197 ? 22.734 -16.188 1.464 1 88.81 197 GLU B C 1
ATOM 4457 O O . GLU B 1 197 ? 22.547 -15.281 0.652 1 88.81 197 GLU B O 1
ATOM 4462 N N . PRO B 1 198 ? 23.891 -16.516 1.825 1 83.94 198 PRO B N 1
ATOM 4463 C CA . PRO B 1 198 ? 25.047 -15.648 1.595 1 83.94 198 PRO B CA 1
ATOM 4464 C C . PRO B 1 198 ? 25.312 -15.406 0.111 1 83.94 198 PRO B C 1
ATOM 4466 O O . PRO B 1 198 ? 25.922 -14.391 -0.255 1 83.94 198 PRO B O 1
ATOM 4469 N N . LEU B 1 199 ? 24.938 -16.297 -0.704 1 82.81 199 LEU B N 1
ATOM 4470 C CA . LEU B 1 199 ? 25.25 -16.172 -2.125 1 82.81 199 LEU B CA 1
ATOM 4471 C C . LEU B 1 199 ? 24.234 -15.273 -2.818 1 82.81 199 LEU B C 1
ATOM 4473 O O . LEU B 1 199 ? 24.438 -14.867 -3.965 1 82.81 199 LEU B O 1
ATOM 4477 N N . ARG B 1 200 ? 23.234 -14.883 -2.139 1 86 200 ARG B N 1
ATOM 4478 C CA . ARG B 1 200 ? 22.219 -14.016 -2.723 1 86 200 ARG B CA 1
ATOM 4479 C C . ARG B 1 200 ? 22.453 -12.562 -2.332 1 86 200 ARG B C 1
ATOM 4481 O O . ARG B 1 200 ? 22.875 -12.273 -1.209 1 86 200 ARG B O 1
ATOM 4488 N N . PRO B 1 201 ? 22.156 -11.695 -3.283 1 85.5 201 PRO B N 1
ATOM 4489 C CA . PRO B 1 201 ? 22.297 -10.281 -2.941 1 85.5 201 PRO B CA 1
ATOM 4490 C C . PRO B 1 201 ? 21.516 -9.883 -1.698 1 85.5 201 PRO B C 1
ATOM 4492 O O . PRO B 1 201 ? 20.391 -10.367 -1.492 1 85.5 201 PRO B O 1
ATOM 4495 N N . ALA B 1 202 ? 22.094 -8.93 -0.927 1 81.31 202 ALA B N 1
ATOM 4496 C CA . ALA B 1 202 ? 21.562 -8.531 0.371 1 81.31 202 ALA B CA 1
ATOM 4497 C C . ALA B 1 202 ? 20.125 -8.016 0.239 1 81.31 202 ALA B C 1
ATOM 4499 O O . ALA B 1 202 ? 19.281 -8.273 1.106 1 81.31 202 ALA B O 1
ATOM 4500 N N . GLY B 1 203 ? 19.844 -7.355 -0.803 1 84.06 203 GLY B N 1
ATOM 4501 C CA . GLY B 1 203 ? 18.516 -6.812 -1.015 1 84.06 203 GLY B CA 1
ATOM 4502 C C . GLY B 1 203 ? 17.438 -7.879 -1.059 1 84.06 203 GLY B C 1
ATOM 4503 O O . GLY B 1 203 ? 16.312 -7.66 -0.579 1 84.06 203 GLY B O 1
ATOM 4504 N N . PHE B 1 204 ? 17.766 -8.992 -1.512 1 88.06 204 PHE B N 1
ATOM 4505 C CA . PHE B 1 204 ? 16.781 -10.07 -1.64 1 88.06 204 PHE B CA 1
ATOM 4506 C C . PHE B 1 204 ? 16.578 -10.781 -0.307 1 88.06 204 PHE B C 1
ATOM 4508 O O . PHE B 1 204 ? 15.516 -11.336 -0.047 1 88.06 204 PHE B O 1
ATOM 4515 N N . GLN B 1 205 ? 17.562 -10.742 0.469 1 86.75 205 GLN B N 1
ATOM 4516 C CA . GLN B 1 205 ? 17.438 -11.359 1.783 1 86.75 205 GLN B CA 1
ATOM 4517 C C . GLN B 1 205 ? 16.422 -10.633 2.648 1 86.75 205 GLN B C 1
ATOM 4519 O O . GLN B 1 205 ? 15.594 -11.266 3.312 1 86.75 205 GLN B O 1
ATOM 4524 N N . ARG B 1 206 ? 16.516 -9.398 2.637 1 86 206 ARG B N 1
ATOM 4525 C CA . ARG B 1 206 ? 15.562 -8.602 3.402 1 86 206 ARG B CA 1
ATOM 4526 C C . ARG B 1 206 ? 14.133 -8.812 2.898 1 86 206 ARG B C 1
ATOM 4528 O O . ARG B 1 206 ? 13.188 -8.836 3.688 1 86 206 ARG B O 1
ATOM 4535 N N . LYS B 1 207 ? 14.055 -8.984 1.683 1 88.25 207 LYS B N 1
ATOM 4536 C CA . LYS B 1 207 ? 12.734 -9.133 1.064 1 88.25 207 LYS B CA 1
ATOM 4537 C C . LYS B 1 207 ? 12.125 -10.492 1.403 1 88.25 207 LYS B C 1
ATOM 4539 O O . LYS B 1 207 ? 10.906 -10.609 1.536 1 88.25 207 LYS B O 1
ATOM 4544 N N . LYS B 1 208 ? 13.016 -11.344 1.489 1 91.06 208 LYS B N 1
ATOM 4545 C CA . LYS B 1 208 ? 12.578 -12.664 1.931 1 91.06 208 LYS B CA 1
ATOM 4546 C C . LYS B 1 208 ? 11.938 -12.594 3.312 1 91.06 208 LYS B C 1
ATOM 4548 O O . LYS B 1 208 ? 10.875 -13.18 3.537 1 91.06 208 LYS B O 1
ATOM 4553 N N . HIS B 1 209 ? 12.484 -11.883 4.152 1 90.5 209 HIS B N 1
ATOM 4554 C CA . HIS B 1 209 ? 11.945 -11.719 5.496 1 90.5 209 HIS B CA 1
ATOM 4555 C C . HIS B 1 209 ? 10.602 -10.992 5.461 1 90.5 209 HIS B C 1
ATOM 4557 O O . HIS B 1 209 ? 9.656 -11.391 6.148 1 90.5 209 HIS B O 1
ATOM 4563 N N . GLN B 1 210 ? 10.555 -10.039 4.703 1 91 210 GLN B N 1
ATOM 4564 C CA . GLN B 1 210 ? 9.328 -9.258 4.562 1 91 210 GLN B CA 1
ATOM 4565 C C . GLN B 1 210 ? 8.188 -10.125 4.027 1 91 210 GLN B C 1
ATOM 4567 O O . GLN B 1 210 ? 7.055 -10.016 4.492 1 91 210 GLN B O 1
ATOM 4572 N N . MET B 1 211 ? 8.531 -10.891 3.053 1 94.12 211 MET B N 1
ATOM 4573 C CA . MET B 1 211 ? 7.52 -11.766 2.467 1 94.12 211 MET B CA 1
ATOM 4574 C C . MET B 1 211 ? 6.965 -12.727 3.51 1 94.12 211 MET B C 1
ATOM 4576 O O . MET B 1 211 ? 5.75 -12.93 3.592 1 94.12 211 MET B O 1
ATOM 4580 N N . LEU B 1 212 ? 7.82 -13.258 4.281 1 94.94 212 LEU B N 1
ATOM 4581 C CA . LEU B 1 212 ? 7.418 -14.242 5.281 1 94.94 212 LEU B CA 1
ATOM 4582 C C . LEU B 1 212 ? 6.641 -13.578 6.414 1 94.94 212 LEU B C 1
ATOM 4584 O O . LEU B 1 212 ? 5.582 -14.062 6.812 1 94.94 212 LEU B O 1
ATOM 4588 N N . ASP B 1 213 ? 7.059 -12.414 6.805 1 92.5 213 ASP B N 1
ATOM 4589 C CA . ASP B 1 213 ? 6.488 -11.766 7.98 1 92.5 213 ASP B CA 1
ATOM 4590 C C . ASP B 1 213 ? 5.246 -10.953 7.613 1 92.5 213 ASP B C 1
ATOM 4592 O O . ASP B 1 213 ? 4.289 -10.891 8.383 1 92.5 213 ASP B O 1
ATOM 4596 N N . ASN B 1 214 ? 5.293 -10.375 6.473 1 93.06 214 ASN B N 1
ATOM 4597 C CA . ASN B 1 214 ? 4.289 -9.344 6.191 1 93.06 214 ASN B CA 1
ATOM 4598 C C . ASN B 1 214 ? 3.291 -9.812 5.137 1 93.06 214 ASN B C 1
ATOM 4600 O O . ASN B 1 214 ? 2.285 -9.148 4.891 1 93.06 214 ASN B O 1
ATOM 4604 N N . LEU B 1 215 ? 3.535 -10.914 4.57 1 95.19 215 LEU B N 1
ATOM 4605 C CA . LEU B 1 215 ? 2.605 -11.406 3.559 1 95.19 215 LEU B CA 1
ATOM 4606 C C . LEU B 1 215 ? 2.123 -12.812 3.893 1 95.19 215 LEU B C 1
ATOM 4608 O O . LEU B 1 215 ? 0.92 -13.047 4.027 1 95.19 215 LEU B O 1
ATOM 4612 N N . LEU B 1 216 ? 3.066 -13.711 4.117 1 96.75 216 LEU B N 1
ATOM 4613 C CA . LEU B 1 216 ? 2.711 -15.094 4.391 1 96.75 216 LEU B CA 1
ATOM 4614 C C . LEU B 1 216 ? 1.881 -15.203 5.668 1 96.75 216 LEU B C 1
ATOM 4616 O O . LEU B 1 216 ? 0.786 -15.766 5.652 1 96.75 216 LEU B O 1
ATOM 4620 N N . LYS B 1 217 ? 2.346 -14.625 6.715 1 94 217 LYS B N 1
ATOM 4621 C CA . LYS B 1 217 ? 1.684 -14.758 8.008 1 94 217 LYS B CA 1
ATOM 4622 C C . LYS B 1 217 ? 0.301 -14.109 7.984 1 94 217 LYS B C 1
ATOM 4624 O O . LYS B 1 217 ? -0.688 -14.727 8.383 1 94 217 LYS B O 1
ATOM 4629 N N . PRO B 1 218 ? 0.228 -12.922 7.508 1 93.56 218 PRO B N 1
ATOM 4630 C CA . PRO B 1 218 ? -1.1 -12.305 7.449 1 93.56 218 PRO B CA 1
ATOM 4631 C C . PRO B 1 218 ? -2.074 -13.086 6.57 1 93.56 218 PRO B C 1
ATOM 4633 O O . PRO B 1 218 ? -3.254 -13.211 6.91 1 93.56 218 PRO B O 1
ATOM 4636 N N . LEU B 1 219 ? -1.637 -13.602 5.461 1 94.56 219 LEU B N 1
ATOM 4637 C CA . LEU B 1 219 ? -2.5 -14.383 4.582 1 94.56 219 LEU B CA 1
ATOM 4638 C C . LEU B 1 219 ? -3.012 -15.633 5.285 1 94.56 219 LEU B C 1
ATOM 4640 O O . LEU B 1 219 ? -4.188 -15.992 5.16 1 94.56 219 LEU B O 1
ATOM 4644 N N . ARG B 1 220 ? -2.152 -16.203 5.984 1 94.81 220 ARG B N 1
ATOM 4645 C CA . ARG B 1 220 ? -2.533 -17.406 6.73 1 94.81 220 ARG B CA 1
ATOM 4646 C C . ARG B 1 220 ? -3.508 -17.062 7.855 1 94.81 220 ARG B C 1
ATOM 4648 O O . ARG B 1 220 ? -4.488 -17.781 8.07 1 94.81 220 ARG B O 1
ATOM 4655 N N . LYS B 1 221 ? -3.229 -16 8.523 1 92.94 221 LYS B N 1
ATOM 4656 C CA . LYS B 1 221 ? -4.082 -15.57 9.625 1 92.94 221 LYS B CA 1
ATOM 4657 C C . LYS B 1 221 ? -5.496 -15.258 9.133 1 92.94 221 LYS B C 1
ATOM 4659 O O . LYS B 1 221 ? -6.473 -15.508 9.852 1 92.94 221 LYS B O 1
ATOM 4664 N N . LEU B 1 222 ? -5.574 -14.766 7.945 1 94.5 222 LEU B N 1
ATOM 4665 C CA . LEU B 1 222 ? -6.871 -14.398 7.379 1 94.5 222 LEU B CA 1
ATOM 4666 C C . LEU B 1 222 ? -7.594 -15.633 6.844 1 94.5 222 LEU B C 1
ATOM 4668 O O . LEU B 1 222 ? -8.797 -15.578 6.559 1 94.5 222 LEU B O 1
ATOM 4672 N N . ASN B 1 223 ? -6.926 -16.703 6.703 1 94.06 223 ASN B N 1
ATOM 4673 C CA . ASN B 1 223 ? -7.504 -17.922 6.145 1 94.06 223 ASN B CA 1
ATOM 4674 C C . ASN B 1 223 ? -8.266 -17.625 4.852 1 94.06 223 ASN B C 1
ATOM 4676 O O . ASN B 1 223 ? -9.445 -17.984 4.734 1 94.06 223 ASN B O 1
ATOM 4680 N N . ILE B 1 224 ? -7.598 -17.031 4.008 1 95.06 224 ILE B N 1
ATOM 4681 C CA . ILE B 1 224 ? -8.172 -16.625 2.725 1 95.06 224 ILE B CA 1
ATOM 4682 C C . ILE B 1 224 ? -8.469 -17.875 1.888 1 95.06 224 ILE B C 1
ATOM 4684 O O . ILE B 1 224 ? -7.633 -18.766 1.77 1 95.06 224 ILE B O 1
ATOM 4688 N N . ASP B 1 225 ? -9.703 -17.938 1.335 1 96.44 225 ASP B N 1
ATOM 4689 C CA . ASP B 1 225 ? -10.008 -19.047 0.446 1 96.44 225 ASP B CA 1
ATOM 4690 C C . ASP B 1 225 ? -9.633 -18.719 -0.998 1 96.44 225 ASP B C 1
ATOM 4692 O O . ASP B 1 225 ? -9.18 -17.609 -1.289 1 96.44 225 ASP B O 1
ATOM 4696 N N . ILE B 1 226 ? -9.758 -19.672 -1.86 1 97.38 226 ILE B N 1
ATOM 4697 C CA . ILE B 1 226 ? -9.273 -19.562 -3.23 1 97.38 226 ILE B CA 1
ATOM 4698 C C . ILE B 1 226 ? -10.055 -18.469 -3.969 1 97.38 226 ILE B C 1
ATOM 4700 O O . ILE B 1 226 ? -9.508 -17.781 -4.84 1 97.38 226 ILE B O 1
ATOM 4704 N N . ASN B 1 227 ? -11.336 -18.281 -3.648 1 97.75 227 ASN B N 1
ATOM 4705 C CA . ASN B 1 227 ? -12.156 -17.266 -4.293 1 97.75 227 ASN B CA 1
ATOM 4706 C C . ASN B 1 227 ? -11.727 -15.852 -3.881 1 97.75 227 ASN B C 1
ATOM 4708 O O . ASN B 1 227 ? -11.586 -14.969 -4.727 1 97.75 227 ASN B O 1
ATOM 4712 N N . GLU B 1 228 ? -11.5 -15.664 -2.582 1 98.12 228 GLU B N 1
ATOM 4713 C CA . GLU B 1 228 ? -10.984 -14.391 -2.08 1 98.12 228 GLU B CA 1
ATOM 4714 C C . GLU B 1 228 ? -9.602 -14.094 -2.666 1 98.12 228 GLU B C 1
ATOM 4716 O O . GLU B 1 228 ? -9.305 -12.945 -3 1 98.12 228 GLU B O 1
ATOM 4721 N N . PHE B 1 229 ? -8.859 -15.148 -2.779 1 98.5 229 PHE B N 1
ATOM 4722 C CA . PHE B 1 229 ? -7.52 -14.984 -3.326 1 98.5 229 PHE B CA 1
ATOM 4723 C C . PHE B 1 229 ? -7.578 -14.539 -4.781 1 98.5 229 PHE B C 1
ATOM 4725 O O . PHE B 1 229 ? -6.809 -13.672 -5.199 1 98.5 229 PHE B O 1
ATOM 4732 N N . ALA B 1 230 ? -8.469 -15.117 -5.52 1 98.62 230 ALA B N 1
ATOM 4733 C CA . ALA B 1 230 ? -8.648 -14.734 -6.918 1 98.62 230 ALA B CA 1
ATOM 4734 C C . ALA B 1 230 ? -8.969 -13.242 -7.039 1 98.62 230 ALA B C 1
ATOM 4736 O O . ALA B 1 230 ? -8.406 -12.555 -7.891 1 98.62 230 ALA B O 1
ATOM 4737 N N . ALA B 1 231 ? -9.805 -12.82 -6.215 1 98.69 231 ALA B N 1
ATOM 4738 C CA . ALA B 1 231 ? -10.188 -11.414 -6.215 1 98.69 231 ALA B CA 1
ATOM 4739 C C . ALA B 1 231 ? -9.031 -10.523 -5.781 1 98.69 231 ALA B C 1
ATOM 4741 O O . ALA B 1 231 ? -8.75 -9.508 -6.418 1 98.69 231 ALA B O 1
ATOM 4742 N N . ALA B 1 232 ? -8.344 -10.898 -4.715 1 98.19 232 ALA B N 1
ATOM 4743 C CA . ALA B 1 232 ? -7.246 -10.102 -4.172 1 98.19 232 ALA B CA 1
ATOM 4744 C C . ALA B 1 232 ? -6.148 -9.906 -5.211 1 98.19 232 ALA B C 1
ATOM 4746 O O . ALA B 1 232 ? -5.652 -8.789 -5.391 1 98.19 232 ALA B O 1
ATOM 4747 N N . LYS B 1 233 ? -5.805 -10.922 -5.879 1 97.94 233 LYS B N 1
ATOM 4748 C CA . LYS B 1 233 ? -4.785 -10.852 -6.918 1 97.94 233 LYS B CA 1
ATOM 4749 C C . LYS B 1 233 ? -5.152 -9.82 -7.98 1 97.94 233 LYS B C 1
ATOM 4751 O O . LYS B 1 233 ? -4.305 -9.023 -8.398 1 97.94 233 LYS B O 1
ATOM 4756 N N . ALA B 1 234 ? -6.387 -9.898 -8.383 1 98.62 234 ALA B N 1
ATOM 4757 C CA . ALA B 1 234 ? -6.852 -9 -9.445 1 98.62 234 ALA B CA 1
ATOM 4758 C C . ALA B 1 234 ? -6.906 -7.559 -8.953 1 98.62 234 ALA B C 1
ATOM 4760 O O . ALA B 1 234 ? -6.559 -6.633 -9.695 1 98.62 234 ALA B O 1
ATOM 4761 N N . ILE B 1 235 ? -7.305 -7.367 -7.734 1 98.62 235 ILE B N 1
ATOM 4762 C CA . ILE B 1 235 ? -7.391 -6.039 -7.137 1 98.62 235 ILE B CA 1
ATOM 4763 C C . ILE B 1 235 ? -6.004 -5.402 -7.09 1 98.62 235 ILE B C 1
ATOM 4765 O O . ILE B 1 235 ? -5.832 -4.242 -7.477 1 98.62 235 ILE B O 1
ATOM 4769 N N . PHE B 1 236 ? -5.059 -6.145 -6.66 1 97.94 236 PHE B N 1
ATOM 4770 C CA . PHE B 1 236 ? -3.713 -5.602 -6.523 1 97.94 236 PHE B CA 1
ATOM 4771 C C . PHE B 1 236 ? -3.045 -5.469 -7.887 1 97.94 236 PHE B C 1
ATOM 4773 O O . PHE B 1 236 ? -2.219 -4.574 -8.094 1 97.94 236 PHE B O 1
ATOM 4780 N N . PHE B 1 237 ? -3.426 -6.293 -8.852 1 98.25 237 PHE B N 1
ATOM 4781 C CA . PHE B 1 237 ? -2.9 -6.219 -10.211 1 98.25 237 PHE B CA 1
ATOM 4782 C C . PHE B 1 237 ? -3.393 -4.965 -10.914 1 98.25 237 PHE B C 1
ATOM 4784 O O . PHE B 1 237 ? -2.617 -4.273 -11.578 1 98.25 237 PHE B O 1
ATOM 4791 N N . LEU B 1 238 ? -4.656 -4.699 -10.758 1 98.12 238 LEU B N 1
ATOM 4792 C CA . LEU B 1 238 ? -5.258 -3.531 -11.398 1 98.12 238 LEU B CA 1
ATOM 4793 C C . LEU B 1 238 ? -4.969 -2.268 -10.594 1 98.12 238 LEU B C 1
ATOM 4795 O O . LEU B 1 238 ? -5.883 -1.658 -10.031 1 98.12 238 LEU B O 1
ATOM 4799 N N . ASN B 1 239 ? -3.758 -1.903 -10.602 1 96.25 239 ASN B N 1
ATOM 4800 C CA . ASN B 1 239 ? -3.299 -0.721 -9.883 1 96.25 239 ASN B CA 1
ATOM 4801 C C . ASN B 1 239 ? -3.209 0.494 -10.805 1 96.25 239 ASN B C 1
ATOM 4803 O O . ASN B 1 239 ? -2.311 0.579 -11.641 1 96.25 239 ASN B O 1
ATOM 4807 N N . PRO B 1 240 ? -4.055 1.453 -10.586 1 95.5 240 PRO B N 1
ATOM 4808 C CA . PRO B 1 240 ? -4.059 2.615 -11.477 1 95.5 240 PRO B CA 1
ATOM 4809 C C . PRO B 1 240 ? -2.826 3.496 -11.305 1 95.5 240 PRO B C 1
ATOM 4811 O O . PRO B 1 240 ? -2.58 4.387 -12.125 1 95.5 240 PRO B O 1
ATOM 4814 N N . ASP B 1 241 ? -2.039 3.188 -10.297 1 90.75 241 ASP B N 1
ATOM 4815 C CA . ASP B 1 241 ? -0.89 4.035 -9.992 1 90.75 241 ASP B CA 1
ATOM 4816 C C . ASP B 1 241 ? 0.412 3.385 -10.453 1 90.75 241 ASP B C 1
ATOM 4818 O O . ASP B 1 241 ? 1.5 3.834 -10.094 1 90.75 241 ASP B O 1
ATOM 4822 N N . ALA B 1 242 ? 0.309 2.338 -11.18 1 92.62 242 ALA B N 1
ATOM 4823 C CA . ALA B 1 242 ? 1.5 1.688 -11.719 1 92.62 242 ALA B CA 1
ATOM 4824 C C . ALA B 1 242 ? 2.324 2.662 -12.555 1 92.62 242 ALA B C 1
ATOM 4826 O O . ALA B 1 242 ? 1.769 3.494 -13.273 1 92.62 242 ALA B O 1
ATOM 4827 N N . ASP B 1 243 ? 3.604 2.471 -12.508 1 86.56 243 ASP B N 1
ATOM 4828 C CA . ASP B 1 243 ? 4.512 3.324 -13.273 1 86.56 243 ASP B CA 1
ATOM 4829 C C . ASP B 1 243 ? 4.266 3.186 -14.773 1 86.56 243 ASP B C 1
ATOM 4831 O O . ASP B 1 243 ? 3.977 2.09 -15.258 1 86.56 243 ASP B O 1
ATOM 4835 N N . ASP B 1 244 ? 4.34 4.273 -15.5 1 88.44 244 ASP B N 1
ATOM 4836 C CA . ASP B 1 244 ? 4.387 4.32 -16.953 1 88.44 244 ASP B CA 1
ATOM 4837 C C . ASP B 1 244 ? 3.008 4.07 -17.562 1 88.44 244 ASP B C 1
ATOM 4839 O O . ASP B 1 244 ? 2.879 3.885 -18.766 1 88.44 244 ASP B O 1
ATOM 4843 N N . LEU B 1 245 ? 2.021 4.027 -16.703 1 93.75 245 LEU B N 1
ATOM 4844 C CA . LEU B 1 245 ? 0.663 3.955 -17.219 1 93.75 245 LEU B CA 1
ATOM 4845 C C . LEU B 1 245 ? 0.247 5.285 -17.844 1 93.75 245 LEU B C 1
ATOM 4847 O O . LEU B 1 245 ? 0.546 6.352 -17.297 1 93.75 245 LEU B O 1
ATOM 4851 N N . ASN B 1 246 ? -0.399 5.109 -18.953 1 94.19 246 ASN B N 1
ATOM 4852 C CA . ASN B 1 246 ? -1.009 6.305 -19.516 1 94.19 246 ASN B CA 1
ATOM 4853 C C . ASN B 1 246 ? -2.098 6.867 -18.609 1 94.19 246 ASN B C 1
ATOM 4855 O O . ASN B 1 246 ? -2.912 6.117 -18.078 1 94.19 246 ASN B O 1
ATOM 4859 N N . GLU B 1 247 ? -2.107 8.211 -18.484 1 89.62 247 GLU B N 1
ATOM 4860 C CA . GLU B 1 247 ? -3.051 8.875 -17.594 1 89.62 247 GLU B CA 1
ATOM 4861 C C . GLU B 1 247 ? -4.492 8.617 -18.016 1 89.62 247 GLU B C 1
ATOM 4863 O O . GLU B 1 247 ? -5.395 8.555 -17.188 1 89.62 247 GLU B O 1
ATOM 4868 N N . THR B 1 248 ? -4.73 8.398 -19.281 1 93.56 248 THR B N 1
ATOM 4869 C CA . THR B 1 248 ? -6.078 8.32 -19.844 1 93.56 248 THR B CA 1
ATOM 4870 C C . THR B 1 248 ? -6.742 6.996 -19.469 1 93.56 248 THR B C 1
ATOM 4872 O O . THR B 1 248 ? -7.965 6.867 -19.531 1 93.56 248 THR B O 1
ATOM 4875 N N . VAL B 1 249 ? -5.91 6.039 -19.047 1 96.62 249 VAL B N 1
ATOM 4876 C CA . VAL B 1 249 ? -6.504 4.727 -18.812 1 96.62 249 VAL B CA 1
ATOM 4877 C C . VAL B 1 249 ? -6.586 4.461 -17.312 1 96.62 249 VAL B C 1
ATOM 4879 O O . VAL B 1 249 ? -7.152 3.451 -16.891 1 96.62 249 VAL B O 1
ATOM 4882 N N . ARG B 1 250 ? -6.066 5.324 -16.5 1 94.88 250 ARG B N 1
ATOM 4883 C CA . ARG B 1 250 ? -6.031 5.125 -15.055 1 94.88 250 ARG B CA 1
ATOM 4884 C C . ARG B 1 250 ? -7.441 5.016 -14.484 1 94.88 250 ARG B C 1
ATOM 4886 O O . ARG B 1 250 ? -7.688 4.211 -13.586 1 94.88 250 ARG B O 1
ATOM 4893 N N . GLY B 1 251 ? -8.312 5.801 -15.016 1 94.38 251 GLY B N 1
ATOM 4894 C CA . GLY B 1 251 ? -9.703 5.738 -14.57 1 94.38 251 GLY B CA 1
ATOM 4895 C C . GLY B 1 251 ? -10.367 4.41 -14.883 1 94.38 251 GLY B C 1
ATOM 4896 O O . GLY B 1 251 ? -11.102 3.869 -14.055 1 94.38 251 GLY B O 1
ATOM 4897 N N . LEU B 1 252 ? -10.062 3.939 -16.031 1 97.19 252 LEU B N 1
ATOM 4898 C CA . LEU B 1 252 ? -10.617 2.66 -16.453 1 97.19 252 LEU B CA 1
ATOM 4899 C C . LEU B 1 252 ? -10.125 1.527 -15.555 1 97.19 252 LEU B C 1
ATOM 4901 O O . LEU B 1 252 ? -10.906 0.655 -15.172 1 97.19 252 LEU B O 1
ATOM 4905 N N . ILE B 1 253 ? -8.883 1.531 -15.258 1 98 253 ILE B N 1
ATOM 4906 C CA . ILE B 1 253 ? -8.273 0.523 -14.398 1 98 253 ILE B CA 1
ATOM 4907 C C . ILE B 1 253 ? -8.867 0.619 -12.992 1 98 253 ILE B C 1
ATOM 4909 O O . ILE B 1 253 ? -9.219 -0.399 -12.383 1 98 253 ILE B O 1
ATOM 4913 N N . ALA B 1 254 ? -9.016 1.815 -12.508 1 96.5 254 ALA B N 1
ATOM 4914 C CA . ALA B 1 254 ? -9.602 2.041 -11.188 1 96.5 254 ALA B CA 1
ATOM 4915 C C . ALA B 1 254 ? -11.039 1.513 -11.133 1 96.5 254 ALA B C 1
ATOM 4917 O O . ALA B 1 254 ? -11.445 0.931 -10.125 1 96.5 254 ALA B O 1
ATOM 4918 N N . ASP B 1 255 ? -11.75 1.693 -12.172 1 96.38 255 ASP B N 1
ATOM 4919 C CA . ASP B 1 255 ? -13.125 1.213 -12.227 1 96.38 255 ASP B CA 1
ATOM 4920 C C . ASP B 1 255 ? -13.172 -0.314 -12.219 1 96.38 255 ASP B C 1
ATOM 4922 O O . ASP B 1 255 ? -14.039 -0.91 -11.578 1 96.38 255 ASP B O 1
ATOM 4926 N N . GLY B 1 256 ? -12.297 -0.875 -13.023 1 97.56 256 GLY B N 1
ATOM 4927 C CA . GLY B 1 256 ? -12.203 -2.326 -13 1 97.56 256 GLY B CA 1
ATOM 4928 C C . GLY B 1 256 ? -11.875 -2.877 -11.625 1 97.56 256 GLY B C 1
ATOM 4929 O O . GLY B 1 256 ? -12.477 -3.861 -11.188 1 97.56 256 GLY B O 1
ATOM 4930 N N . ARG B 1 257 ? -10.93 -2.219 -10.969 1 97.81 257 ARG B N 1
ATOM 4931 C CA . ARG B 1 257 ? -10.555 -2.596 -9.609 1 97.81 257 ARG B CA 1
ATOM 4932 C C . ARG B 1 257 ? -11.742 -2.477 -8.656 1 97.81 257 ARG B C 1
ATOM 4934 O O . ARG B 1 257 ? -11.969 -3.359 -7.828 1 97.81 257 ARG B O 1
ATOM 4941 N N . SER B 1 258 ? -12.5 -1.452 -8.805 1 96.62 258 SER B N 1
ATOM 4942 C CA . SER B 1 258 ? -13.672 -1.218 -7.957 1 96.62 258 SER B CA 1
ATOM 4943 C C . SER B 1 258 ? -14.734 -2.285 -8.18 1 96.62 258 SER B C 1
ATOM 4945 O O . SER B 1 258 ? -15.391 -2.721 -7.227 1 96.62 258 SER B O 1
ATOM 4947 N N . ALA B 1 259 ? -14.867 -2.646 -9.391 1 97.75 259 ALA B N 1
ATOM 4948 C CA . ALA B 1 259 ? -15.844 -3.686 -9.703 1 97.75 259 ALA B CA 1
ATOM 4949 C C . ALA B 1 259 ? -15.523 -4.984 -8.969 1 97.75 259 ALA B C 1
ATOM 4951 O O . ALA B 1 259 ? -16.406 -5.621 -8.391 1 97.75 259 ALA B O 1
ATOM 4952 N N . ILE B 1 260 ? -14.305 -5.289 -8.961 1 98.5 260 ILE B N 1
ATOM 4953 C CA . ILE B 1 260 ? -13.875 -6.535 -8.328 1 98.5 260 ILE B CA 1
ATOM 4954 C C . ILE B 1 260 ? -13.953 -6.398 -6.812 1 98.5 260 ILE B C 1
ATOM 4956 O O . ILE B 1 260 ? -14.367 -7.332 -6.121 1 98.5 260 ILE B O 1
ATOM 4960 N N . THR B 1 261 ? -13.547 -5.25 -6.309 1 98.06 261 THR B N 1
ATOM 4961 C CA . THR B 1 261 ? -13.609 -5.02 -4.867 1 98.06 261 THR B CA 1
ATOM 4962 C C . THR B 1 261 ? -15.055 -5.102 -4.371 1 98.06 261 THR B C 1
ATOM 4964 O O . THR B 1 261 ? -15.32 -5.684 -3.316 1 98.06 261 THR B O 1
ATOM 4967 N N . ASN B 1 262 ? -15.945 -4.59 -5.121 1 97.56 262 ASN B N 1
ATOM 4968 C CA . ASN B 1 262 ? -17.344 -4.633 -4.746 1 97.56 262 ASN B CA 1
ATOM 4969 C C . ASN B 1 262 ? -17.891 -6.062 -4.766 1 97.56 262 ASN B C 1
ATOM 4971 O O . ASN B 1 262 ? -18.609 -6.473 -3.848 1 97.56 262 ASN B O 1
ATOM 4975 N N . ALA B 1 263 ? -17.547 -6.723 -5.781 1 98.19 263 ALA B N 1
ATOM 4976 C CA . ALA B 1 263 ? -17.984 -8.109 -5.891 1 98.19 263 ALA B CA 1
ATOM 4977 C C . ALA B 1 263 ? -17.422 -8.961 -4.762 1 98.19 263 ALA B C 1
ATOM 4979 O O . ALA B 1 263 ? -18.109 -9.82 -4.211 1 98.19 263 ALA B O 1
ATOM 4980 N N . LEU B 1 264 ? -16.156 -8.727 -4.457 1 98.31 264 LEU B N 1
ATOM 4981 C CA . LEU B 1 264 ? -15.516 -9.453 -3.367 1 98.31 264 LEU B CA 1
ATOM 4982 C C . LEU B 1 264 ? -16.234 -9.203 -2.045 1 98.31 264 LEU B C 1
ATOM 4984 O O . LEU B 1 264 ? -16.469 -10.133 -1.27 1 98.31 264 LEU B O 1
ATOM 4988 N N . TYR B 1 265 ? -16.531 -7.961 -1.8 1 97.69 265 TYR B N 1
ATOM 4989 C CA . TYR B 1 265 ? -17.219 -7.641 -0.559 1 97.69 265 TYR B CA 1
ATOM 4990 C C . TYR B 1 265 ? -18.562 -8.367 -0.48 1 97.69 265 TYR B C 1
ATOM 4992 O O . TYR B 1 265 ? -18.906 -8.922 0.564 1 97.69 265 TYR B O 1
ATOM 5000 N N . ARG B 1 266 ? -19.312 -8.367 -1.549 1 97.31 266 ARG B N 1
ATOM 5001 C CA . ARG B 1 266 ? -20.578 -9.078 -1.562 1 97.31 266 ARG B CA 1
ATOM 5002 C C . ARG B 1 266 ? -20.375 -10.57 -1.322 1 97.31 266 ARG B C 1
ATOM 5004 O O . ARG B 1 266 ? -21.172 -11.195 -0.613 1 97.31 266 ARG B O 1
ATOM 5011 N N . TYR B 1 267 ? -19.375 -11.094 -1.896 1 98 267 TYR B N 1
ATOM 5012 C CA . TYR B 1 267 ? -19.047 -12.492 -1.671 1 98 267 TYR B CA 1
ATOM 5013 C C . TYR B 1 267 ? -18.781 -12.758 -0.195 1 98 267 TYR B C 1
ATOM 5015 O O . TYR B 1 267 ? -19.281 -13.742 0.368 1 98 267 TYR B O 1
ATOM 5023 N N . MET B 1 268 ? -18 -11.875 0.42 1 97.38 268 MET B N 1
ATOM 5024 C CA . MET B 1 268 ? -17.641 -12.039 1.825 1 97.38 268 MET B CA 1
ATOM 5025 C C . MET B 1 268 ? -18.859 -11.898 2.723 1 97.38 268 MET B C 1
ATOM 5027 O O . MET B 1 268 ? -18.984 -12.609 3.721 1 97.38 268 MET B O 1
ATOM 5031 N N . VAL B 1 269 ? -19.734 -11.008 2.389 1 96.69 269 VAL B N 1
ATOM 5032 C CA . VAL B 1 269 ? -20.953 -10.812 3.168 1 96.69 269 VAL B CA 1
ATOM 5033 C C . VAL B 1 269 ? -21.797 -12.078 3.127 1 96.69 269 VAL B C 1
ATOM 5035 O O . VAL B 1 269 ? -22.344 -12.508 4.152 1 96.69 269 VAL B O 1
ATOM 5038 N N . LYS B 1 270 ? -21.922 -12.633 1.959 1 96.38 270 LYS B N 1
ATOM 5039 C CA . LYS B 1 270 ? -22.703 -13.859 1.806 1 96.38 270 LYS B CA 1
ATOM 5040 C C . LYS B 1 270 ? -22.078 -15.008 2.6 1 96.38 270 LYS B C 1
ATOM 5042 O O . LYS B 1 270 ? -22.797 -15.844 3.158 1 96.38 270 LYS B O 1
ATOM 5047 N N . LYS B 1 271 ? -20.828 -15.016 2.693 1 95.56 271 LYS B N 1
ATOM 5048 C CA . LYS B 1 271 ? -20.094 -16.109 3.309 1 95.56 271 LYS B CA 1
ATOM 5049 C C . LYS B 1 271 ? -20.109 -16 4.832 1 95.56 271 LYS B C 1
ATOM 5051 O O . LYS B 1 271 ? -20.281 -17 5.535 1 95.56 271 LYS B O 1
ATOM 5056 N N . CYS B 1 272 ? -19.906 -14.797 5.398 1 94.81 272 CYS B N 1
ATOM 5057 C CA . CYS B 1 272 ? -19.641 -14.742 6.832 1 94.81 272 CYS B CA 1
ATOM 5058 C C . CYS B 1 272 ? -20.469 -13.641 7.488 1 94.81 272 CYS B C 1
ATOM 5060 O O . CYS B 1 272 ? -20.359 -13.406 8.695 1 94.81 272 CYS B O 1
ATOM 5062 N N . GLY B 1 273 ? -21.266 -12.914 6.777 1 92.5 273 GLY B N 1
ATOM 5063 C CA . GLY B 1 273 ? -22.078 -11.828 7.328 1 92.5 273 GLY B CA 1
ATOM 5064 C C . GLY B 1 273 ? -21.391 -10.477 7.238 1 92.5 273 GLY B C 1
ATOM 5065 O O . GLY B 1 273 ? -20.172 -10.398 7.047 1 92.5 273 GLY B O 1
ATOM 5066 N N . SER B 1 274 ? -22.125 -9.43 7.414 1 88.75 274 SER B N 1
ATOM 5067 C CA . SER B 1 274 ? -21.688 -8.07 7.148 1 88.75 274 SER B CA 1
ATOM 5068 C C . SER B 1 274 ? -20.609 -7.633 8.141 1 88.75 274 SER B C 1
ATOM 5070 O O . SER B 1 274 ? -19.656 -6.945 7.77 1 88.75 274 SER B O 1
ATOM 5072 N N . GLU B 1 275 ? -20.75 -7.977 9.352 1 84.75 275 GLU B N 1
ATOM 5073 C CA . GLU B 1 275 ? -19.812 -7.512 10.367 1 84.75 275 GLU B CA 1
ATOM 5074 C C . GLU B 1 275 ? -18.438 -8.125 10.164 1 84.75 275 GLU B C 1
ATOM 5076 O O . GLU B 1 275 ? -17.422 -7.418 10.133 1 84.75 275 GLU B O 1
ATOM 5081 N N . GLU B 1 276 ? -18.406 -9.391 10.008 1 92.38 276 GLU B N 1
ATOM 5082 C CA . GLU B 1 276 ? -17.141 -10.078 9.797 1 92.38 276 GLU B CA 1
ATOM 5083 C C . GLU B 1 276 ? -16.547 -9.734 8.43 1 92.38 276 GLU B C 1
ATOM 5085 O O . GLU B 1 276 ? -15.328 -9.672 8.273 1 92.38 276 GLU B O 1
ATOM 5090 N N . ALA B 1 277 ? -17.422 -9.523 7.504 1 95.25 277 ALA B N 1
ATOM 5091 C CA . ALA B 1 277 ? -16.984 -9.234 6.141 1 95.25 277 ALA B CA 1
ATOM 5092 C C . ALA B 1 277 ? -16.203 -7.922 6.086 1 95.25 277 ALA B C 1
ATOM 5094 O O . ALA B 1 277 ? -15.188 -7.828 5.402 1 95.25 277 ALA B O 1
ATOM 5095 N N . ALA B 1 278 ? -16.688 -6.98 6.805 1 93.75 278 ALA B N 1
ATOM 5096 C CA . ALA B 1 278 ? -16.031 -5.676 6.789 1 93.75 278 ALA B CA 1
ATOM 5097 C C . ALA B 1 278 ? -14.609 -5.773 7.363 1 93.75 278 ALA B C 1
ATOM 5099 O O . ALA B 1 278 ? -13.672 -5.195 6.812 1 93.75 278 ALA B O 1
ATOM 5100 N N . ASP B 1 279 ? -14.469 -6.449 8.414 1 95.69 279 ASP B N 1
ATOM 5101 C CA . ASP B 1 279 ? -13.172 -6.621 9.055 1 95.69 279 ASP B CA 1
ATOM 5102 C C . ASP B 1 279 ? -12.203 -7.371 8.148 1 95.69 279 ASP B C 1
ATOM 5104 O O . ASP B 1 279 ? -11.07 -6.934 7.941 1 95.69 279 ASP B O 1
ATOM 5108 N N . ARG B 1 280 ? -12.68 -8.453 7.625 1 95.94 280 ARG B N 1
ATOM 5109 C CA . ARG B 1 280 ? -11.867 -9.281 6.738 1 95.94 280 ARG B CA 1
ATOM 5110 C C . ARG B 1 280 ? -11.492 -8.516 5.473 1 95.94 280 ARG B C 1
ATOM 5112 O O . ARG B 1 280 ? -10.344 -8.578 5.02 1 95.94 280 ARG B O 1
ATOM 5119 N N . PHE B 1 281 ? -12.492 -7.836 4.984 1 97.31 281 PHE B N 1
ATOM 5120 C CA . PHE B 1 281 ? -12.32 -7.043 3.775 1 97.31 281 PHE B CA 1
ATOM 5121 C C . PHE B 1 281 ? -11.25 -5.973 3.975 1 97.31 281 PHE B C 1
ATOM 5123 O O . PHE B 1 281 ? -10.352 -5.824 3.143 1 97.31 281 PHE B O 1
ATOM 5130 N N . GLY B 1 282 ? -11.336 -5.281 5.055 1 96.75 282 GLY B N 1
ATOM 5131 C CA . GLY B 1 282 ? -10.344 -4.258 5.363 1 96.75 282 GLY B CA 1
ATOM 5132 C C . GLY B 1 282 ? -8.945 -4.812 5.52 1 96.75 282 GLY B C 1
ATOM 5133 O O . GLY B 1 282 ? -7.992 -4.273 4.957 1 96.75 282 GLY B O 1
ATOM 5134 N N . LYS B 1 283 ? -8.82 -5.852 6.227 1 96.62 283 LYS B N 1
ATOM 5135 C CA . LYS B 1 283 ? -7.523 -6.477 6.457 1 96.62 283 LYS B CA 1
ATOM 5136 C C . LYS B 1 283 ? -6.898 -6.949 5.148 1 96.62 283 LYS B C 1
ATOM 5138 O O . LYS B 1 283 ? -5.699 -6.781 4.93 1 96.62 283 LYS B O 1
ATOM 5143 N N . LEU B 1 284 ? -7.715 -7.488 4.332 1 97.5 284 LEU B N 1
ATOM 5144 C CA . LEU B 1 284 ? -7.227 -7.988 3.053 1 97.5 284 LEU B CA 1
ATOM 5145 C C . LEU B 1 284 ? -6.738 -6.844 2.17 1 97.5 284 LEU B 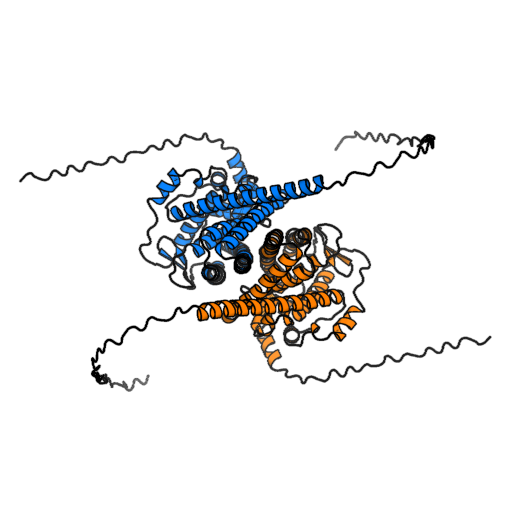C 1
ATOM 5147 O O . LEU B 1 284 ? -5.66 -6.926 1.581 1 97.5 284 LEU B O 1
ATOM 5151 N N . LEU B 1 285 ? -7.512 -5.789 2.086 1 97.75 285 LEU B N 1
ATOM 5152 C CA . LEU B 1 285 ? -7.152 -4.664 1.228 1 97.75 285 LEU B CA 1
ATOM 5153 C C . LEU B 1 285 ? -5.906 -3.957 1.753 1 97.75 285 LEU B C 1
ATOM 5155 O O . LEU B 1 285 ? -5.094 -3.461 0.972 1 97.75 285 LEU B O 1
ATOM 5159 N N . LEU B 1 286 ? -5.727 -3.984 2.988 1 97 286 LEU B N 1
ATOM 5160 C CA . LEU B 1 286 ? -4.586 -3.299 3.586 1 97 286 LEU B CA 1
ATOM 5161 C C . LEU B 1 286 ? -3.295 -4.074 3.34 1 97 286 LEU B C 1
ATOM 5163 O O . LEU B 1 286 ? -2.199 -3.541 3.527 1 97 286 LEU B O 1
ATOM 5167 N N . LEU B 1 287 ? -3.396 -5.328 2.918 1 96.56 287 LEU B N 1
ATOM 5168 C CA . LEU B 1 287 ? -2.211 -6.027 2.432 1 96.56 287 LEU B CA 1
ATOM 5169 C C . LEU B 1 287 ? -1.596 -5.289 1.246 1 96.56 287 LEU B C 1
ATOM 5171 O O . LEU B 1 287 ? -0.427 -5.5 0.917 1 96.56 287 LEU B O 1
ATOM 5175 N N . GLY B 1 288 ? -2.42 -4.461 0.637 1 96.31 288 GLY B N 1
ATOM 5176 C CA . GLY B 1 288 ? -1.935 -3.643 -0.462 1 96.31 288 GLY B CA 1
ATOM 5177 C C . GLY B 1 288 ? -0.749 -2.775 -0.083 1 96.31 288 GLY B C 1
ATOM 5178 O O . GLY B 1 288 ? 0.113 -2.492 -0.918 1 96.31 288 GLY B O 1
ATOM 5179 N N . THR B 1 289 ? -0.693 -2.395 1.166 1 95.25 289 THR B N 1
ATOM 5180 C CA . THR B 1 289 ? 0.426 -1.58 1.625 1 95.25 289 THR B CA 1
ATOM 5181 C C . THR B 1 289 ? 1.728 -2.375 1.579 1 95.25 289 THR B C 1
ATOM 5183 O O . THR B 1 289 ? 2.758 -1.864 1.132 1 95.25 289 THR B O 1
ATOM 5186 N N . VAL B 1 290 ? 1.645 -3.574 1.964 1 94.69 290 VAL B N 1
ATOM 5187 C CA . VAL B 1 290 ? 2.809 -4.457 1.957 1 94.69 290 VAL B CA 1
ATOM 5188 C C . VAL B 1 290 ? 3.221 -4.754 0.518 1 94.69 290 VAL B C 1
ATOM 5190 O O . VAL B 1 290 ? 4.402 -4.676 0.176 1 94.69 290 VAL B O 1
ATOM 5193 N N . ILE B 1 291 ? 2.293 -5.043 -0.229 1 95.31 291 ILE B N 1
ATOM 5194 C CA . ILE B 1 291 ? 2.529 -5.41 -1.62 1 95.31 291 ILE B CA 1
ATOM 5195 C C . ILE B 1 291 ? 3.178 -4.242 -2.361 1 95.31 291 ILE B C 1
ATOM 5197 O O . ILE B 1 291 ? 4.141 -4.434 -3.109 1 95.31 291 ILE B O 1
ATOM 5201 N N . ALA B 1 292 ? 2.686 -3.094 -2.125 1 94.12 292 ALA B N 1
ATOM 5202 C CA . ALA B 1 292 ? 3.234 -1.901 -2.768 1 94.12 292 ALA B CA 1
ATOM 5203 C C . ALA B 1 292 ? 4.668 -1.643 -2.307 1 94.12 292 ALA B C 1
ATOM 5205 O O . ALA B 1 292 ? 5.535 -1.315 -3.117 1 94.12 292 ALA B O 1
ATOM 5206 N N . THR B 1 293 ? 4.887 -1.76 -1.046 1 92.81 293 THR B N 1
ATOM 5207 C CA . THR B 1 293 ? 6.23 -1.593 -0.498 1 92.81 293 THR B CA 1
ATOM 5208 C C . THR B 1 293 ? 7.195 -2.6 -1.116 1 92.81 293 THR B C 1
ATOM 5210 O O . THR B 1 293 ? 8.289 -2.232 -1.553 1 92.81 293 THR B O 1
ATOM 5213 N N . MET B 1 294 ? 6.762 -3.77 -1.206 1 90.88 294 MET B N 1
ATOM 5214 C CA . MET B 1 294 ? 7.586 -4.836 -1.771 1 90.88 294 MET B CA 1
ATOM 5215 C C . MET B 1 294 ? 7.883 -4.57 -3.244 1 90.88 294 MET B C 1
ATOM 5217 O O . MET B 1 294 ? 9 -4.797 -3.705 1 90.88 294 MET B O 1
ATOM 5221 N N . ALA B 1 295 ? 6.898 -4.105 -3.904 1 92.44 295 ALA B N 1
ATOM 5222 C CA . ALA B 1 295 ? 7.062 -3.836 -5.328 1 92.44 295 ALA B CA 1
ATOM 5223 C C . ALA B 1 295 ? 8.172 -2.809 -5.57 1 92.44 295 ALA B C 1
ATOM 5225 O O . ALA B 1 295 ? 9.031 -3.008 -6.426 1 92.44 295 ALA B O 1
ATOM 5226 N N . VAL B 1 296 ? 8.242 -1.804 -4.793 1 91.75 296 VAL B N 1
ATOM 5227 C CA . VAL B 1 296 ? 9.219 -0.729 -4.961 1 91.75 296 VAL B CA 1
ATOM 5228 C C . VAL B 1 296 ? 10.594 -1.208 -4.516 1 91.75 296 VAL B C 1
ATOM 5230 O O . VAL B 1 296 ? 11.586 -0.994 -5.215 1 91.75 296 VAL B O 1
ATOM 5233 N N . GLU B 1 297 ? 10.625 -1.837 -3.396 1 90.75 297 GLU B N 1
ATOM 5234 C CA . GLU B 1 297 ? 11.906 -2.27 -2.846 1 90.75 297 GLU B CA 1
ATOM 5235 C C . GLU B 1 297 ? 12.555 -3.344 -3.719 1 90.75 297 GLU B C 1
ATOM 5237 O O . GLU B 1 297 ? 13.773 -3.363 -3.893 1 90.75 297 GLU B O 1
ATOM 5242 N N . MET B 1 298 ? 11.742 -4.191 -4.223 1 90.81 298 MET B N 1
ATOM 5243 C CA . MET B 1 298 ? 12.273 -5.262 -5.066 1 90.81 298 MET B CA 1
ATOM 5244 C C . MET B 1 298 ? 12.766 -4.711 -6.398 1 90.81 298 MET B C 1
ATOM 5246 O O . MET B 1 298 ? 13.766 -5.188 -6.938 1 90.81 298 MET B O 1
ATOM 5250 N N . LYS B 1 299 ? 12.039 -3.836 -6.918 1 90.12 299 LYS B N 1
ATOM 5251 C CA . LYS B 1 299 ? 12.492 -3.18 -8.141 1 90.12 299 LYS B CA 1
ATOM 5252 C C . LYS B 1 299 ? 13.891 -2.6 -7.969 1 90.12 299 LYS B C 1
ATOM 5254 O O . LYS B 1 299 ? 14.75 -2.773 -8.836 1 90.12 299 LYS B O 1
ATOM 5259 N N . GLU B 1 300 ? 14.102 -1.977 -6.867 1 87.88 300 GLU B N 1
ATOM 5260 C CA . GLU B 1 300 ? 15.414 -1.404 -6.578 1 87.88 300 GLU B CA 1
ATOM 5261 C C . GLU B 1 300 ? 16.469 -2.494 -6.422 1 87.88 300 GLU B C 1
ATOM 5263 O O . GLU B 1 300 ? 17.594 -2.359 -6.918 1 87.88 300 GLU B O 1
ATOM 5268 N N . ALA B 1 301 ? 16.109 -3.506 -5.746 1 88.06 301 ALA B N 1
ATOM 5269 C CA . ALA B 1 301 ? 17.047 -4.605 -5.508 1 88.06 301 ALA B CA 1
ATOM 5270 C C . ALA B 1 301 ? 17.469 -5.262 -6.816 1 88.06 301 ALA B C 1
ATOM 5272 O O . ALA B 1 301 ? 18.625 -5.625 -6.988 1 88.06 301 ALA B O 1
ATOM 5273 N N . VAL B 1 302 ? 16.562 -5.387 -7.676 1 90.56 302 VAL B N 1
ATOM 5274 C CA . VAL B 1 302 ? 16.828 -6.039 -8.953 1 90.56 302 VAL B CA 1
ATOM 5275 C C . VAL B 1 302 ? 17.719 -5.148 -9.812 1 90.56 302 VAL B C 1
ATOM 5277 O O . VAL B 1 302 ? 18.625 -5.641 -10.5 1 90.56 302 VAL B O 1
ATOM 5280 N N . VAL B 1 303 ? 17.484 -3.893 -9.805 1 87.94 303 VAL B N 1
ATOM 5281 C CA . VAL B 1 303 ? 18.297 -2.951 -10.57 1 87.94 303 VAL B CA 1
ATOM 5282 C C . VAL B 1 303 ? 19.75 -2.982 -10.062 1 87.94 303 VAL B C 1
ATOM 5284 O O . VAL B 1 303 ? 20.688 -3.039 -10.852 1 87.94 303 VAL B O 1
ATOM 5287 N N . VAL B 1 304 ? 19.891 -3.018 -8.797 1 87.62 304 VAL B N 1
ATOM 5288 C CA . VAL B 1 304 ? 21.219 -3.045 -8.195 1 87.62 304 VAL B CA 1
ATOM 5289 C C . VAL B 1 304 ? 21.922 -4.367 -8.523 1 87.62 304 VAL B C 1
ATOM 5291 O O . VAL B 1 304 ? 23.094 -4.387 -8.898 1 87.62 304 VAL B O 1
ATOM 5294 N N . ALA B 1 305 ? 21.188 -5.395 -8.391 1 88.69 305 ALA B N 1
ATOM 5295 C CA . ALA B 1 305 ? 21.75 -6.715 -8.672 1 88.69 305 ALA B CA 1
ATOM 5296 C C . ALA B 1 305 ? 22.172 -6.832 -10.133 1 88.69 305 ALA B C 1
ATOM 5298 O O . ALA B 1 305 ? 23.203 -7.445 -10.438 1 88.69 305 ALA B O 1
ATOM 5299 N N . ASP B 1 306 ? 21.406 -6.305 -11.016 1 88.12 306 ASP B N 1
ATOM 5300 C CA . ASP B 1 306 ? 21.734 -6.32 -12.438 1 88.12 306 ASP B CA 1
ATOM 5301 C C . ASP B 1 306 ? 22.953 -5.449 -12.734 1 88.12 306 ASP B C 1
ATOM 5303 O O . ASP B 1 306 ? 23.812 -5.836 -13.516 1 88.12 306 ASP B O 1
ATOM 5307 N N . PHE B 1 307 ? 23 -4.352 -12.109 1 88.25 307 PHE B N 1
ATOM 5308 C CA . PHE B 1 307 ? 24.078 -3.4 -12.312 1 88.25 307 PHE B CA 1
ATOM 5309 C C . PHE B 1 307 ? 25.422 -3.998 -11.875 1 88.25 307 PHE B C 1
ATOM 5311 O O . PHE B 1 307 ? 26.422 -3.838 -12.562 1 88.25 307 PHE B O 1
ATOM 5318 N N . PHE B 1 308 ? 25.406 -4.688 -10.812 1 89.56 308 PHE B N 1
ATOM 5319 C CA . PHE B 1 308 ? 26.641 -5.258 -10.273 1 89.56 308 PHE B CA 1
ATOM 5320 C C . PHE B 1 308 ? 26.859 -6.668 -10.805 1 89.56 308 PHE B C 1
ATOM 5322 O O . PHE B 1 308 ? 27.75 -7.383 -10.336 1 89.56 308 PHE B O 1
ATOM 5329 N N . GLU B 1 309 ? 25.922 -7.152 -11.695 1 88.88 309 GLU B N 1
ATOM 5330 C CA . GLU B 1 309 ? 26 -8.453 -12.359 1 88.88 309 GLU B CA 1
ATOM 5331 C C . GLU B 1 309 ? 26.031 -9.586 -11.336 1 88.88 309 GLU B C 1
ATOM 5333 O O . GLU B 1 309 ? 26.828 -10.523 -11.453 1 88.88 309 GLU B O 1
ATOM 5338 N N . GLN B 1 310 ? 25.219 -9.383 -10.32 1 87.31 310 GLN B N 1
ATOM 5339 C CA . GLN B 1 310 ? 25.141 -10.383 -9.266 1 87.31 310 GLN B CA 1
ATOM 5340 C C . GLN B 1 310 ? 24.172 -11.492 -9.633 1 87.31 310 GLN B C 1
ATOM 5342 O O . GLN B 1 310 ? 24.172 -12.57 -9.031 1 87.31 310 GLN B O 1
ATOM 5347 N N . MET B 1 311 ? 23.266 -11.164 -10.547 1 85.44 311 MET B N 1
ATOM 5348 C CA . MET B 1 311 ? 22.266 -12.125 -11.016 1 85.44 311 MET B CA 1
ATOM 5349 C C . MET B 1 311 ? 22.125 -12.07 -12.531 1 85.44 311 MET B C 1
ATOM 5351 O O . MET B 1 311 ? 22.188 -10.992 -13.125 1 85.44 311 MET B O 1
ATOM 5355 N N . THR B 1 312 ? 21.953 -13.242 -13.016 1 86.56 312 THR B N 1
ATOM 5356 C CA . THR B 1 312 ? 21.688 -13.328 -14.445 1 86.56 312 THR B CA 1
ATOM 5357 C C . THR B 1 312 ? 20.188 -13.492 -14.703 1 86.56 312 THR B C 1
ATOM 5359 O O . THR B 1 312 ? 19.547 -14.367 -14.109 1 86.56 312 THR B O 1
ATOM 5362 N N . PHE B 1 313 ? 19.688 -12.633 -15.562 1 88 313 PHE B N 1
ATOM 5363 C CA . PHE B 1 313 ? 18.281 -12.719 -15.922 1 88 313 PHE B CA 1
ATOM 5364 C C . PHE B 1 313 ? 18.109 -13.234 -17.344 1 88 313 PHE B C 1
ATOM 5366 O O . PHE B 1 313 ? 18.906 -12.914 -18.234 1 88 313 PHE B O 1
ATOM 5373 N N . SER B 1 314 ? 17.109 -14.047 -17.578 1 88.88 314 SER B N 1
ATOM 5374 C CA . SER B 1 314 ? 16.719 -14.438 -18.922 1 88.88 314 SER B CA 1
ATOM 5375 C C . SER B 1 314 ? 16.25 -13.234 -19.734 1 88.88 314 SER B C 1
ATOM 5377 O O . SER B 1 314 ? 15.914 -12.195 -19.172 1 88.88 314 SER B O 1
ATOM 5379 N N . PRO B 1 315 ? 16.281 -13.406 -21.016 1 87.75 315 PRO B N 1
ATOM 5380 C CA . PRO B 1 315 ? 15.758 -12.312 -21.844 1 87.75 315 PRO B CA 1
ATOM 5381 C C . PRO B 1 315 ? 14.312 -11.953 -21.516 1 87.75 315 PRO B C 1
ATOM 5383 O O . PRO B 1 315 ? 13.953 -10.773 -21.469 1 87.75 315 PRO B O 1
ATOM 5386 N N . PHE B 1 316 ? 13.586 -12.922 -21.266 1 90.75 316 PHE B N 1
ATOM 5387 C CA . PHE B 1 316 ? 12.188 -12.727 -20.891 1 90.75 316 PHE B CA 1
ATOM 5388 C C . PHE B 1 316 ? 12.086 -11.938 -19.594 1 90.75 316 PHE B C 1
ATOM 5390 O O . PHE B 1 316 ? 11.32 -10.969 -19.516 1 90.75 316 PHE B O 1
ATOM 5397 N N . ALA B 1 317 ? 12.836 -12.289 -18.656 1 92 317 ALA B N 1
ATOM 5398 C CA . ALA B 1 317 ? 12.836 -11.633 -17.359 1 92 317 ALA B CA 1
ATOM 5399 C C . ALA B 1 317 ? 13.297 -10.18 -17.484 1 92 317 ALA B C 1
ATOM 5401 O O . ALA B 1 317 ? 12.742 -9.289 -16.844 1 92 317 ALA B O 1
ATOM 5402 N N . LYS B 1 318 ? 14.227 -9.992 -18.281 1 90.88 318 LYS B N 1
ATOM 5403 C CA . LYS B 1 318 ? 14.766 -8.648 -18.453 1 90.88 318 LYS B CA 1
ATOM 5404 C C . LYS B 1 318 ? 13.734 -7.727 -19.094 1 90.88 318 LYS B C 1
ATOM 5406 O O . LYS B 1 318 ? 13.578 -6.574 -18.688 1 90.88 318 LYS B O 1
ATOM 5411 N N . GLN B 1 319 ? 13.086 -8.32 -20.094 1 92.12 319 GLN B N 1
ATOM 5412 C CA . GLN B 1 319 ? 12.055 -7.535 -20.766 1 92.12 319 GLN B CA 1
ATOM 5413 C C . GLN B 1 319 ? 10.938 -7.16 -19.797 1 92.12 319 GLN B C 1
ATOM 5415 O O . GLN B 1 319 ? 10.422 -6.039 -19.844 1 92.12 319 GLN B O 1
ATOM 5420 N N . LEU B 1 320 ? 10.633 -8.055 -18.969 1 94.06 320 LEU B N 1
ATOM 5421 C CA . LEU B 1 320 ? 9.523 -7.84 -18.047 1 94.06 320 LEU B CA 1
ATOM 5422 C C . LEU B 1 320 ? 9.93 -6.871 -16.938 1 94.06 320 LEU B C 1
ATOM 5424 O O . LEU B 1 320 ? 9.18 -5.949 -16.609 1 94.06 320 LEU B O 1
ATOM 5428 N N . LEU B 1 321 ? 11.109 -7.039 -16.438 1 93.12 321 LEU B N 1
ATOM 5429 C CA . LEU B 1 321 ? 11.523 -6.332 -15.234 1 93.12 321 LEU B CA 1
ATOM 5430 C C . LEU B 1 321 ? 12.047 -4.941 -15.57 1 93.12 321 LEU B C 1
ATOM 5432 O O . LEU B 1 321 ? 11.898 -4.008 -14.781 1 93.12 321 LEU B O 1
ATOM 5436 N N . PHE B 1 322 ? 12.625 -4.812 -16.766 1 89.62 322 PHE B N 1
ATOM 5437 C CA . PHE B 1 322 ? 13.32 -3.568 -17.062 1 89.62 322 PHE B CA 1
ATOM 5438 C C . PHE B 1 322 ? 12.664 -2.854 -18.234 1 89.62 322 PHE B C 1
ATOM 5440 O O . PHE B 1 322 ? 12.992 -1.703 -18.531 1 89.62 322 PHE B O 1
ATOM 5447 N N . GLY B 1 323 ? 11.766 -3.451 -18.828 1 88.12 323 GLY B N 1
ATOM 5448 C CA . GLY B 1 323 ? 11.125 -2.844 -19.984 1 88.12 323 GLY B CA 1
ATOM 5449 C C . GLY B 1 323 ? 11.766 -3.242 -21.297 1 88.12 323 GLY B C 1
ATOM 5450 O O . GLY B 1 323 ? 12.859 -3.799 -21.312 1 88.12 323 GLY B O 1
ATOM 5451 N N . ILE B 1 324 ? 11 -3.023 -22.312 1 82.94 324 ILE B N 1
ATOM 5452 C CA . ILE B 1 324 ? 11.469 -3.359 -23.641 1 82.94 324 ILE B CA 1
ATOM 5453 C C . ILE B 1 324 ? 12.078 -2.123 -24.312 1 82.94 324 ILE B C 1
ATOM 5455 O O . ILE B 1 324 ? 11.492 -1.039 -24.266 1 82.94 324 ILE B O 1
ATOM 5459 N N . LYS B 1 325 ? 13.242 -2.316 -24.828 1 69.62 325 LYS B N 1
ATOM 5460 C CA . LYS B 1 325 ? 13.891 -1.226 -25.547 1 69.62 325 LYS B CA 1
ATOM 5461 C C . LYS B 1 325 ? 13.18 -0.94 -26.875 1 69.62 325 LYS B C 1
ATOM 5463 O O . LYS B 1 325 ? 12.578 -1.837 -27.469 1 69.62 325 LYS B O 1
ATOM 5468 N N . GLN B 1 326 ? 13.117 0.212 -27.156 1 63.25 326 GLN B N 1
ATOM 5469 C CA . GLN B 1 326 ? 12.445 0.698 -28.375 1 63.25 326 GLN B CA 1
ATOM 5470 C C . GLN B 1 326 ? 12.812 -0.159 -29.578 1 63.25 326 GLN B C 1
ATOM 5472 O O . GLN B 1 326 ? 11.953 -0.448 -30.422 1 63.25 326 GLN B O 1
ATOM 5477 N N . GLU B 1 327 ? 14 -0.44 -29.703 1 56.53 327 GLU B N 1
ATOM 5478 C CA . GLU B 1 327 ? 14.438 -1.221 -30.859 1 56.53 327 GLU B CA 1
ATOM 5479 C C . GLU B 1 327 ? 13.75 -2.58 -30.891 1 56.53 327 GLU B C 1
ATOM 5481 O O . GLU B 1 327 ? 13.406 -3.076 -31.969 1 56.53 327 GLU B O 1
ATOM 5486 N N . GLU B 1 328 ? 13.477 -3.096 -29.828 1 61.56 328 GLU B N 1
ATOM 5487 C CA . GLU B 1 328 ? 12.828 -4.402 -29.734 1 61.56 328 GLU B CA 1
ATOM 5488 C C . GLU B 1 328 ? 11.328 -4.293 -29.984 1 61.56 328 GLU B C 1
ATOM 5490 O O . GLU B 1 328 ? 10.703 -5.246 -30.453 1 61.56 328 GLU B O 1
ATOM 5495 N N . MET B 1 329 ? 10.773 -3.203 -29.719 1 62.75 329 MET B N 1
ATOM 5496 C CA . MET B 1 329 ? 9.352 -2.971 -29.922 1 62.75 329 MET B CA 1
ATOM 5497 C C . MET B 1 329 ? 9.039 -2.877 -31.422 1 62.75 329 MET B C 1
ATOM 5499 O O . MET B 1 329 ? 7.992 -3.354 -31.859 1 62.75 329 MET B O 1
ATOM 5503 N N . GLU B 1 330 ? 9.883 -2.291 -32.125 1 56.75 330 GLU B N 1
ATOM 5504 C CA . GLU B 1 330 ? 9.734 -2.109 -33.562 1 56.75 330 GLU B CA 1
ATOM 5505 C C . GLU B 1 330 ? 9.883 -3.434 -34.312 1 56.75 330 GLU B C 1
ATOM 5507 O O . GLU B 1 330 ? 9.258 -3.645 -35.344 1 56.75 330 GLU B O 1
ATOM 5512 N N . GLU B 1 331 ? 10.656 -4.227 -33.906 1 51.97 331 GLU B N 1
ATOM 5513 C CA . GLU B 1 331 ? 10.812 -5.531 -34.531 1 51.97 331 GLU B CA 1
ATOM 5514 C C . GLU B 1 331 ? 9.547 -6.367 -34.406 1 51.97 331 GLU B C 1
ATOM 5516 O O . GLU B 1 331 ? 9.227 -7.168 -35.281 1 51.97 331 GLU B O 1
ATOM 5521 N N . CYS B 1 332 ? 8.852 -6.262 -33.344 1 50.03 332 CYS B N 1
ATOM 5522 C CA . CYS B 1 332 ? 7.621 -7.02 -33.156 1 50.03 332 CYS B CA 1
ATOM 5523 C C . CYS B 1 332 ? 6.484 -6.461 -34 1 50.03 332 CYS B C 1
ATOM 5525 O O . CYS B 1 332 ? 5.457 -7.121 -34.156 1 50.03 332 CYS B O 1
ATOM 5527 N N . LYS B 1 333 ? 6.523 -5.242 -34.344 1 47.91 333 LYS B N 1
ATOM 5528 C CA . LYS B 1 333 ? 5.5 -4.73 -35.25 1 47.91 333 LYS B CA 1
ATOM 5529 C C . LYS B 1 333 ? 5.602 -5.395 -36.594 1 47.91 333 LYS B C 1
ATOM 5531 O O . LYS B 1 333 ? 4.652 -5.355 -37.406 1 47.91 333 LYS B O 1
ATOM 5536 N N . ILE B 1 334 ? 6.812 -5.598 -37.156 1 40.34 334 ILE B N 1
ATOM 5537 C CA . ILE B 1 334 ? 6.98 -6.023 -38.562 1 40.34 334 ILE B CA 1
ATOM 5538 C C . ILE B 1 334 ? 6.727 -7.523 -38.656 1 40.34 334 ILE B C 1
ATOM 5540 O O . ILE B 1 334 ? 6.645 -8.062 -39.75 1 40.34 334 ILE B O 1
ATOM 5544 N N . SER B 1 335 ? 7.176 -8.359 -37.781 1 36.25 335 SER B N 1
ATOM 5545 C CA . SER B 1 335 ? 7.094 -9.727 -38.281 1 36.25 335 SER B CA 1
ATOM 5546 C C . SER B 1 335 ? 5.648 -10.195 -38.375 1 36.25 335 SER B C 1
ATOM 5548 O O . SER B 1 335 ? 5 -10.453 -37.375 1 36.25 335 SER B O 1
ATOM 5550 N N . PRO B 1 336 ? 4.871 -9.688 -39.312 1 35.5 336 PRO B N 1
ATOM 5551 C CA . PRO B 1 336 ? 3.695 -10.469 -39.719 1 35.5 336 PRO B CA 1
ATOM 5552 C C . PRO B 1 336 ? 4 -11.961 -39.844 1 35.5 336 PRO B C 1
ATOM 5554 O O . PRO B 1 336 ? 4.375 -12.414 -40.938 1 35.5 336 PRO B O 1
ATOM 5557 N N . GLN B 1 337 ? 4.992 -12.547 -39.25 1 31.02 337 GLN B N 1
ATOM 5558 C CA . GLN B 1 337 ? 5.117 -13.945 -39.656 1 31.02 337 GLN B CA 1
ATOM 5559 C C . GLN B 1 337 ? 3.75 -14.625 -39.688 1 31.02 337 GLN B C 1
ATOM 5561 O O . GLN B 1 337 ? 2.926 -14.445 -38.812 1 31.02 337 GLN B O 1
ATOM 5566 N N . GLY B 1 338 ? 3.223 -15.008 -40.875 1 30.14 338 GLY B N 1
ATOM 5567 C CA . GLY B 1 338 ? 2.166 -15.953 -41.188 1 30.14 338 GLY B CA 1
ATOM 5568 C C . GLY B 1 338 ? 2.01 -17.031 -40.125 1 30.14 338 GLY B C 1
ATOM 5569 O O . GLY B 1 338 ? 2.996 -17.484 -39.562 1 30.14 338 GLY B O 1
ATOM 5570 N N . ILE B 1 339 ? 0.955 -17.047 -39.469 1 29.55 339 ILE B N 1
ATOM 5571 C CA . ILE B 1 339 ? 0.464 -18.141 -38.625 1 29.55 339 ILE B CA 1
ATOM 5572 C C . ILE B 1 339 ? 0.842 -19.469 -39.25 1 29.55 339 ILE B C 1
ATOM 5574 O O . ILE B 1 339 ? 0.316 -19.844 -40.312 1 29.55 339 ILE B O 1
ATOM 5578 N N . ALA B 1 340 ? 2.107 -19.781 -39.375 1 29.91 340 ALA B N 1
ATOM 5579 C CA . ALA B 1 340 ? 2.289 -21.172 -39.812 1 29.91 340 ALA B CA 1
ATOM 5580 C C . ALA B 1 340 ? 1.345 -22.109 -39.062 1 29.91 340 ALA B C 1
ATOM 5582 O O . ALA B 1 340 ? 1.112 -21.938 -37.844 1 29.91 340 ALA B O 1
ATOM 5583 N N . PRO B 1 341 ? 0.42 -22.766 -39.656 1 26.95 341 PRO B N 1
ATOM 5584 C CA . PRO B 1 341 ? -0.407 -23.812 -39.062 1 26.95 341 PRO B CA 1
ATOM 5585 C C . PRO B 1 341 ? 0.401 -24.781 -38.188 1 26.95 341 PRO B C 1
ATOM 5587 O O . PRO B 1 341 ? 1.508 -25.172 -38.562 1 26.95 341 PRO B O 1
ATOM 5590 N N . LEU B 1 342 ? 0.433 -24.516 -36.938 1 26.47 342 LEU B N 1
ATOM 5591 C CA . LEU B 1 342 ? 1.005 -25.531 -36.062 1 26.47 342 LEU B CA 1
ATOM 5592 C C . LEU B 1 342 ? 0.693 -26.938 -36.562 1 26.47 342 LEU B C 1
ATOM 5594 O O . LEU B 1 342 ? -0.45 -27.391 -36.469 1 26.47 342 LEU B O 1
ATOM 5598 N N . ASN B 1 343 ? 1.186 -27.266 -37.75 1 25.19 343 ASN B N 1
ATOM 5599 C CA . ASN B 1 343 ? 1.185 -28.688 -38.062 1 25.19 343 ASN B CA 1
ATOM 5600 C C . ASN B 1 343 ? 1.771 -29.516 -36.906 1 25.19 343 ASN B C 1
ATOM 5602 O O . ASN B 1 343 ? 2.943 -29.344 -36.562 1 25.19 343 ASN B O 1
ATOM 5606 N N . TYR B 1 344 ? 0.934 -29.656 -35.844 1 23.52 344 TYR B N 1
ATOM 5607 C CA . TYR B 1 344 ? 1.199 -30.703 -34.875 1 23.52 344 TYR B CA 1
ATOM 5608 C C . TYR B 1 344 ? 1.721 -31.969 -35.531 1 23.52 344 TYR B C 1
ATOM 5610 O O . TYR B 1 344 ? 0.959 -32.688 -36.156 1 23.52 344 TYR B O 1
ATOM 5618 N N . ASP B 1 345 ? 2.783 -31.891 -36.25 1 25.44 345 ASP B N 1
ATOM 5619 C CA . ASP B 1 345 ? 3.346 -33.188 -36.656 1 25.44 345 ASP B CA 1
ATOM 5620 C C . ASP B 1 345 ? 3.51 -34.094 -35.438 1 25.44 345 ASP B C 1
ATOM 5622 O O . ASP B 1 345 ? 4.328 -33.812 -34.562 1 25.44 345 ASP B O 1
ATOM 5626 N N . ILE B 1 346 ? 2.346 -34.625 -34.938 1 25.45 346 ILE B N 1
ATOM 5627 C CA . ILE B 1 346 ? 2.252 -35.812 -34.062 1 25.45 346 ILE B CA 1
ATOM 5628 C C . ILE B 1 346 ? 3.215 -36.875 -34.562 1 25.45 346 ILE B C 1
ATOM 5630 O O . ILE B 1 346 ? 2.945 -37.562 -35.562 1 25.45 346 ILE B O 1
ATOM 5634 N N . HIS B 1 347 ? 4.441 -36.531 -34.781 1 25.12 347 HIS B N 1
ATOM 5635 C CA . HIS B 1 347 ? 5.309 -37.688 -35.062 1 25.12 347 HIS B CA 1
ATOM 5636 C C . HIS B 1 347 ? 5.078 -38.781 -34.031 1 25.12 347 HIS B C 1
ATOM 5638 O O . HIS B 1 347 ? 5.184 -38.562 -32.844 1 25.12 347 HIS B O 1
ATOM 5644 N N . ALA B 1 348 ? 4.098 -39.656 -34.312 1 24.19 348 ALA B N 1
ATOM 5645 C CA . ALA B 1 348 ? 3.834 -41 -33.75 1 24.19 348 ALA B CA 1
ATOM 5646 C C . ALA B 1 348 ? 5.137 -41.719 -33.438 1 24.19 348 ALA B C 1
ATOM 5648 O O . ALA B 1 348 ? 5.969 -41.938 -34.312 1 24.19 348 ALA B O 1
ATOM 5649 N N . LEU B 1 349 ? 5.758 -41.344 -32.312 1 24.2 349 LEU B N 1
ATOM 5650 C CA . LEU B 1 349 ? 6.875 -42.188 -31.922 1 24.2 349 LEU B CA 1
ATOM 5651 C C . LEU B 1 349 ? 6.578 -43.656 -32.188 1 24.2 349 LEU B C 1
ATOM 5653 O O . LEU B 1 349 ? 5.469 -44.125 -31.938 1 24.2 349 LEU B O 1
ATOM 5657 N N . PRO B 1 350 ? 7.188 -44.25 -33.188 1 25.58 350 PRO B N 1
ATOM 5658 C CA . PRO B 1 350 ? 7.02 -45.656 -33.531 1 25.58 350 PRO B CA 1
ATOM 5659 C C . PRO B 1 350 ? 7.035 -46.562 -32.312 1 25.58 350 PRO B C 1
ATOM 5661 O O . PRO B 1 350 ? 7.824 -46.375 -31.391 1 25.58 350 PRO B O 1
ATOM 5664 N N . ILE B 1 351 ? 5.801 -46.938 -31.797 1 24.16 351 ILE B N 1
ATOM 5665 C CA . ILE B 1 351 ? 5.668 -48.062 -30.859 1 24.16 351 ILE B CA 1
ATOM 5666 C C . ILE B 1 351 ? 6.523 -49.219 -31.328 1 24.16 351 ILE B C 1
ATOM 5668 O O . ILE B 1 351 ? 6.277 -49.812 -32.375 1 24.16 351 ILE B O 1
ATOM 5672 N N . ASN B 1 352 ? 7.812 -49.094 -31.312 1 23.52 352 ASN B N 1
ATOM 5673 C CA . ASN B 1 352 ? 8.625 -50.281 -31.547 1 23.52 352 ASN B CA 1
ATOM 5674 C C . ASN B 1 352 ? 8.078 -51.5 -30.828 1 23.52 352 ASN B C 1
ATOM 5676 O O . ASN B 1 352 ? 7.875 -51.469 -29.609 1 23.52 352 ASN B O 1
ATOM 5680 N N . GLY B 1 353 ? 7.109 -52.281 -31.438 1 23.19 353 GLY B N 1
ATOM 5681 C CA . GLY B 1 353 ? 6.629 -53.625 -31.156 1 23.19 353 GLY B CA 1
ATOM 5682 C C . GLY B 1 353 ? 7.727 -54.562 -30.703 1 23.19 353 GLY B C 1
ATOM 5683 O O . GLY B 1 353 ? 8.594 -54.938 -31.5 1 23.19 353 GLY B O 1
ATOM 5684 N N . THR B 1 354 ? 8.438 -54.281 -29.594 1 21.72 354 THR B N 1
ATOM 5685 C CA . THR B 1 354 ? 9.367 -55.312 -29.141 1 21.72 354 THR B CA 1
ATOM 5686 C C . THR B 1 354 ? 8.68 -56.656 -29.078 1 21.72 354 THR B C 1
ATOM 5688 O O . THR B 1 354 ? 7.613 -56.812 -28.469 1 21.72 354 THR B O 1
ATOM 5691 N N . ASN B 1 355 ? 8.758 -57.5 -30.109 1 22.95 355 ASN B N 1
ATOM 5692 C CA . ASN B 1 355 ? 8.5 -58.906 -30.312 1 22.95 355 ASN B CA 1
ATOM 5693 C C . ASN B 1 355 ? 8.969 -59.75 -29.125 1 22.95 355 ASN B C 1
ATOM 5695 O O . ASN B 1 355 ? 10.164 -59.781 -28.828 1 22.95 355 ASN B O 1
ATOM 5699 N N . PHE B 1 356 ? 8.195 -59.75 -27.938 1 22.36 356 PHE B N 1
ATOM 5700 C CA . PHE B 1 356 ? 8.445 -60.812 -26.953 1 22.36 356 PHE B CA 1
ATOM 5701 C C . PHE B 1 356 ? 8.414 -62.188 -27.625 1 22.36 356 PHE B C 1
ATOM 5703 O O . PHE B 1 356 ? 7.355 -62.625 -28.062 1 22.36 356 PHE B O 1
ATOM 5710 N N . HIS B 1 357 ? 9.375 -62.562 -28.312 1 22.66 357 HIS B N 1
ATOM 5711 C CA . HIS B 1 357 ? 9.578 -63.938 -28.75 1 22.66 357 HIS B CA 1
ATOM 5712 C C . HIS B 1 357 ? 9.594 -64.875 -27.562 1 22.66 357 HIS B C 1
ATOM 5714 O O . HIS B 1 357 ? 9.875 -66.062 -27.719 1 22.66 357 HIS B O 1
ATOM 5720 N N . ALA B 1 358 ? 8.992 -64.75 -26.328 1 24.72 358 ALA B N 1
ATOM 5721 C CA . ALA B 1 358 ? 9.336 -65.875 -25.5 1 24.72 358 ALA B CA 1
ATOM 5722 C C . ALA B 1 358 ? 9.031 -67.188 -26.219 1 24.72 358 ALA B C 1
ATOM 5724 O O . ALA B 1 358 ? 8.102 -67.25 -27.031 1 24.72 358 ALA B O 1
ATOM 5725 N N . ASN B 1 359 ? 9.945 -68.125 -26.047 1 24.08 359 ASN B N 1
ATOM 5726 C CA . ASN B 1 359 ? 10.32 -69.5 -26.188 1 24.08 359 ASN B CA 1
ATOM 5727 C C . ASN B 1 359 ? 9.227 -70.438 -25.688 1 24.08 359 ASN B C 1
ATOM 5729 O O . ASN B 1 359 ? 8.734 -70.312 -24.562 1 24.08 359 ASN B O 1
ATOM 5733 N N . GLY B 1 360 ? 8.297 -70.875 -26.531 1 22.61 360 GLY B N 1
ATOM 5734 C CA . GLY B 1 360 ? 7.332 -71.938 -26.547 1 22.61 360 GLY B CA 1
ATOM 5735 C C . GLY B 1 360 ? 7.879 -73.25 -25.984 1 22.61 360 GLY B C 1
ATOM 5736 O O . GLY B 1 360 ? 7.207 -74.25 -26.031 1 22.61 360 GLY B O 1
ATOM 5737 N N . HIS B 1 361 ? 8.703 -73.375 -24.844 1 21.78 361 HIS B N 1
ATOM 5738 C CA . HIS B 1 361 ? 8.562 -74.688 -24.281 1 21.78 361 HIS B CA 1
ATOM 5739 C C . HIS B 1 361 ? 7.258 -74.812 -23.5 1 21.78 361 HIS B C 1
ATOM 5741 O O . HIS B 1 361 ? 6.777 -73.812 -22.922 1 21.78 361 HIS B O 1
#